Protein AF-A0A956GVW1-F1 (afdb_monomer_lite)

Radius of gyration: 39.7 Å; chains: 1; bounding box: 86×70×117 Å

pLDDT: mean 78.35, std 17.48, range [24.31, 98.19]

Secondary structure (DSSP, 8-state):
---B-----------EEEEEEE-SSHHHHHHHHHHHHHHHHHHHHHHHHS-TTT-TTSPPHHHHHHHHHT---S--S-GGGS-SSSSPPEEEEETTEEEEEESS-S---THHHHHHHHTT-EEEEEEEEE-SPEEEEEEEE-TTT--HHHHHHHHHHHHHHHHHHTPPPTT--SPP---EEEE-GGG-EEEEEE-SSHHHHHHHHHHHHHHHT-EEEEEEEEPPTT-S-TTHHHHHTTSS-----EEEEEEE--S-HHHHHHHHHHHHT--HHHHHHHTTSSSEEEEEEE-HHHHHHHHHHHHHTT-EEEEEE--HHHHHHHHHHHHHHTTS---------------------TT---GGGEEPPPTT-TTTTS-EEPPHHHHHHHHHHHTT------HHHHHHHHHHHHHHHHTPPPPTT--S--SS----PPPPSS------SSS-------------EEEEEEETTTEEEEEEEEEEE--SSSPBPSEEEEEEETTEEEEEEEE--B-TT-EEEEEEEE-TTEEEEEEEEEEEEEE-SSSPEEEEEEEEEEEEEE-SSS-EEEEEEEE-----TT--SEEEEEEEEES--EE--PPPSSTTPPPPPSEEEEEEEE-TT-EEEEEEEEEEEE-TTS---SS-SS--

Structure (mmCIF, N/CA/C/O backbone):
data_AF-A0A956GVW1-F1
#
_entry.id   AF-A0A956GVW1-F1
#
loop_
_atom_site.group_PDB
_atom_site.id
_atom_site.type_symbol
_atom_site.label_atom_id
_atom_site.label_alt_id
_atom_site.label_comp_id
_atom_site.label_asym_id
_atom_site.label_entity_id
_atom_site.label_seq_id
_atom_site.pdbx_PDB_ins_code
_atom_site.Cartn_x
_atom_site.Cartn_y
_atom_site.Cartn_z
_atom_site.occupancy
_atom_site.B_iso_or_equiv
_atom_site.auth_seq_id
_atom_site.auth_comp_id
_atom_site.auth_asym_id
_atom_site.auth_atom_id
_atom_site.pdbx_PDB_model_num
ATOM 1 N N . MET A 1 1 ? -23.250 -17.842 16.629 1.00 30.69 1 MET A N 1
ATOM 2 C CA . MET A 1 1 ? -22.882 -16.573 15.978 1.00 30.69 1 MET A CA 1
ATOM 3 C C . MET A 1 1 ? -21.497 -16.682 15.333 1.00 30.69 1 MET A C 1
ATOM 5 O O . MET A 1 1 ? -20.590 -17.149 16.008 1.00 30.69 1 MET A O 1
ATOM 9 N N . ARG A 1 2 ? -21.339 -16.372 14.035 1.00 24.31 2 ARG A N 1
ATOM 10 C CA . ARG A 1 2 ? -20.051 -16.390 13.297 1.00 24.31 2 ARG A CA 1
ATOM 11 C C . ARG A 1 2 ? -19.924 -15.080 12.528 1.00 24.31 2 ARG A C 1
ATOM 13 O O . ARG A 1 2 ? -20.596 -14.900 11.526 1.00 24.31 2 ARG A O 1
ATOM 20 N N . ILE A 1 3 ? -19.086 -14.181 13.002 1.00 26.81 3 ILE A N 1
ATOM 21 C CA . ILE A 1 3 ? -18.913 -12.837 12.449 1.00 26.81 3 ILE A CA 1
ATOM 22 C C . ILE A 1 3 ? -17.780 -12.892 11.406 1.00 26.81 3 ILE A C 1
ATOM 24 O O . ILE A 1 3 ? -16.792 -13.589 11.638 1.00 26.81 3 ILE A O 1
ATOM 28 N N . ARG A 1 4 ? -17.946 -12.259 10.235 1.00 25.94 4 ARG A N 1
ATOM 29 C CA . ARG A 1 4 ? -16.955 -12.263 9.137 1.00 25.94 4 ARG A CA 1
ATOM 30 C C . ARG A 1 4 ? -16.519 -10.827 8.853 1.00 25.94 4 ARG A C 1
ATOM 32 O O . ARG A 1 4 ? -17.363 -9.966 8.665 1.00 25.94 4 ARG A O 1
ATOM 39 N N . LEU A 1 5 ? -15.213 -10.599 8.818 1.00 25.95 5 LEU A N 1
ATOM 40 C CA . LEU A 1 5 ? -14.576 -9.299 8.610 1.00 25.95 5 LEU A CA 1
ATOM 41 C C . LEU A 1 5 ? -13.698 -9.352 7.359 1.00 25.95 5 LEU A C 1
ATOM 43 O O . LEU A 1 5 ? -12.946 -10.312 7.201 1.00 25.95 5 LEU A O 1
ATOM 47 N N . PHE A 1 6 ? -13.770 -8.326 6.511 1.00 27.98 6 PHE A N 1
ATOM 48 C CA . PHE A 1 6 ? -12.880 -8.117 5.364 1.00 27.98 6 PHE A CA 1
ATOM 49 C C . PHE A 1 6 ? -12.267 -6.713 5.477 1.00 27.98 6 PHE A C 1
ATOM 51 O O . PHE A 1 6 ? -13.004 -5.758 5.714 1.00 27.98 6 PHE A O 1
ATOM 58 N N . VAL A 1 7 ? -10.945 -6.575 5.316 1.00 30.69 7 VAL A N 1
ATOM 59 C CA . VAL A 1 7 ? -10.230 -5.283 5.403 1.00 30.69 7 VAL A CA 1
ATOM 60 C C . VAL A 1 7 ? -9.220 -5.158 4.253 1.00 30.69 7 VAL A C 1
ATOM 62 O O . VAL A 1 7 ? -8.639 -6.156 3.829 1.00 30.69 7 VAL A O 1
ATOM 65 N N . ALA A 1 8 ? -9.066 -3.934 3.740 1.00 29.67 8 ALA A N 1
ATOM 66 C CA . ALA A 1 8 ? -8.217 -3.526 2.615 1.00 29.67 8 ALA A CA 1
ATOM 67 C C . ALA A 1 8 ? -6.990 -2.685 3.070 1.00 29.67 8 ALA A C 1
ATOM 69 O O . ALA A 1 8 ? -6.932 -2.271 4.222 1.00 29.67 8 ALA A O 1
ATOM 70 N N . PHE A 1 9 ? -6.026 -2.479 2.156 1.00 36.41 9 PHE A N 1
ATOM 71 C CA . PHE A 1 9 ? -4.565 -2.281 2.351 1.00 36.41 9 PHE A CA 1
ATOM 72 C C . PHE A 1 9 ? -3.990 -0.841 2.391 1.00 36.41 9 PHE A C 1
ATOM 74 O O . PHE A 1 9 ? -4.546 0.039 1.736 1.00 36.41 9 PHE A O 1
ATOM 81 N N . ALA A 1 10 ? -2.769 -0.717 2.972 1.00 28.86 10 ALA A N 1
ATOM 82 C CA . ALA A 1 10 ? -1.604 0.076 2.496 1.00 28.86 10 ALA A CA 1
ATOM 83 C C . ALA A 1 10 ? -0.242 -0.528 2.973 1.00 28.86 10 ALA A C 1
ATOM 85 O O . ALA A 1 10 ? -0.222 -1.295 3.932 1.00 28.86 10 ALA A O 1
ATOM 86 N N . SER A 1 11 ? 0.860 -0.247 2.253 1.00 34.94 11 SER A N 1
ATOM 87 C CA . SER A 1 11 ? 2.171 -0.950 2.229 1.00 34.94 11 SER A CA 1
ATOM 88 C C . SER A 1 11 ? 3.330 -0.121 2.804 1.00 34.94 11 SER A C 1
ATOM 90 O O . SER A 1 11 ? 3.263 1.104 2.784 1.00 34.94 11 SER A O 1
ATOM 92 N N . ASN A 1 12 ? 4.426 -0.782 3.202 1.00 44.66 12 ASN A N 1
ATOM 93 C CA . ASN A 1 12 ? 5.647 -0.143 3.690 1.00 44.66 12 ASN A CA 1
ATOM 94 C C . ASN A 1 12 ? 6.722 0.118 2.643 1.00 44.66 12 ASN A C 1
ATOM 96 O O . ASN A 1 12 ? 6.908 -0.651 1.703 1.00 44.66 12 ASN A O 1
ATOM 100 N N . ASN A 1 13 ? 7.414 1.242 2.815 1.00 46.78 13 ASN A N 1
ATOM 101 C CA . ASN A 1 13 ? 8.113 1.961 1.755 1.00 46.78 13 ASN A CA 1
ATOM 102 C C . ASN A 1 13 ? 9.641 1.924 1.982 1.00 46.78 13 ASN A C 1
ATOM 104 O O . ASN A 1 13 ? 10.277 2.955 2.187 1.00 46.78 13 ASN A O 1
ATOM 108 N N . SER A 1 14 ? 10.251 0.731 2.001 1.00 61.53 14 SER A N 1
ATOM 109 C CA . SER A 1 14 ? 11.714 0.554 2.168 1.00 61.53 14 SER A CA 1
ATOM 110 C C . SER A 1 14 ? 12.409 0.146 0.863 1.00 61.53 14 SER A C 1
ATOM 112 O O . SER A 1 14 ? 13.035 -0.909 0.772 1.00 61.53 14 SER A O 1
ATOM 114 N N . GLY A 1 15 ? 12.250 0.961 -0.169 1.00 75.12 15 GLY A N 1
ATOM 115 C CA . GLY A 1 15 ? 12.957 0.866 -1.441 1.00 75.12 15 GLY A CA 1
ATOM 116 C C . GLY A 1 15 ? 14.258 1.671 -1.454 1.00 75.12 15 GLY A C 1
ATOM 117 O O . GLY A 1 15 ? 14.580 2.417 -0.527 1.00 75.12 15 GLY A O 1
ATOM 118 N N . SER A 1 16 ? 15.020 1.510 -2.531 1.00 87.88 16 SER A N 1
ATOM 119 C CA . SER A 1 16 ? 16.199 2.318 -2.843 1.00 87.88 16 SER A CA 1
ATOM 120 C C . SER A 1 16 ? 15.878 3.337 -3.932 1.00 87.88 16 SER A C 1
ATOM 122 O O . SER A 1 16 ? 15.013 3.110 -4.775 1.00 87.88 16 SER A O 1
ATOM 124 N N . TYR A 1 17 ? 16.610 4.446 -3.957 1.00 91.81 17 TYR A N 1
ATOM 125 C CA . TYR A 1 17 ? 16.514 5.441 -5.020 1.00 91.81 17 TYR A CA 1
ATOM 126 C C . TYR A 1 17 ? 17.811 5.467 -5.820 1.00 91.81 17 TYR A C 1
ATOM 128 O O . TYR A 1 17 ? 18.903 5.507 -5.245 1.00 91.81 17 TYR A O 1
ATOM 136 N N . THR A 1 18 ? 17.715 5.442 -7.150 1.00 93.38 18 THR A N 1
ATOM 137 C CA . THR A 1 18 ? 18.890 5.509 -8.031 1.00 93.38 18 THR A CA 1
ATOM 138 C C . THR A 1 18 ? 18.612 6.359 -9.264 1.00 93.38 18 THR A C 1
ATOM 140 O O . THR A 1 18 ? 17.654 6.107 -9.985 1.00 93.38 18 THR A O 1
ATOM 143 N N . MET A 1 19 ? 19.491 7.313 -9.566 1.00 93.69 19 MET A N 1
ATOM 144 C CA . MET A 1 19 ? 19.387 8.188 -10.736 1.00 93.69 19 MET A CA 1
ATOM 145 C C . MET A 1 19 ? 20.703 8.223 -11.514 1.00 93.69 19 MET A C 1
ATOM 147 O O . MET A 1 19 ? 21.777 8.353 -10.928 1.00 93.69 19 MET A O 1
ATOM 151 N N . VAL A 1 20 ? 20.608 8.166 -12.844 1.00 94.38 20 VAL A N 1
ATOM 152 C CA . VAL A 1 20 ? 21.727 8.368 -13.771 1.00 94.38 20 VAL A CA 1
ATOM 153 C C . VAL A 1 20 ? 21.478 9.615 -14.614 1.00 94.38 20 VAL A C 1
ATOM 155 O O . VAL A 1 20 ? 20.546 9.659 -15.419 1.00 94.38 20 VAL A O 1
ATOM 158 N N . GLY A 1 21 ? 22.333 10.623 -14.449 1.00 91.00 21 GLY A N 1
ATOM 159 C CA . GLY A 1 21 ? 22.349 11.846 -15.255 1.00 91.00 21 GLY A CA 1
ATOM 160 C C . GLY A 1 21 ? 23.457 11.817 -16.305 1.00 91.00 21 GLY A C 1
ATOM 161 O O . GLY A 1 21 ? 24.510 11.236 -16.065 1.00 91.00 21 GLY A O 1
ATOM 162 N N . ARG A 1 22 ? 23.249 12.462 -17.457 1.00 91.94 22 ARG A N 1
ATOM 163 C CA . ARG A 1 22 ? 24.226 12.596 -18.551 1.00 91.94 22 ARG A CA 1
ATOM 164 C C . ARG A 1 22 ? 24.439 14.058 -18.926 1.00 91.94 22 ARG A C 1
ATOM 166 O O . ARG A 1 22 ? 23.474 14.808 -19.056 1.00 91.94 22 ARG A O 1
ATOM 173 N N . PHE A 1 23 ? 25.688 14.417 -19.198 1.00 91.50 23 PHE A N 1
ATOM 174 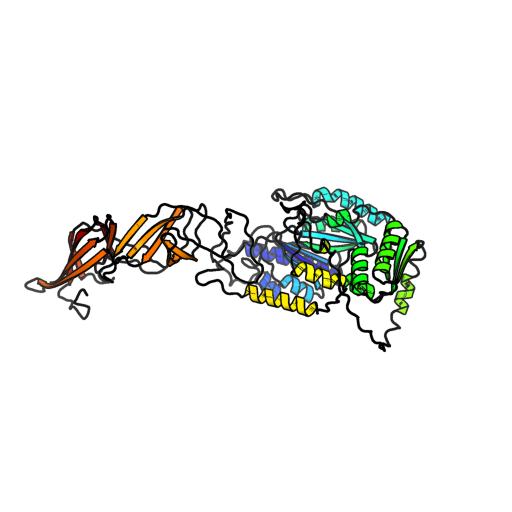C CA . PHE A 1 23 ? 26.133 15.749 -19.606 1.00 91.50 23 PHE A CA 1
ATOM 175 C C . PHE A 1 23 ? 26.901 15.709 -20.932 1.00 91.50 23 PHE A C 1
ATOM 177 O O . PHE A 1 23 ? 27.257 14.644 -21.438 1.00 91.50 23 PHE A O 1
ATOM 184 N N . ALA A 1 24 ? 27.144 16.884 -21.515 1.00 86.50 24 ALA A N 1
ATOM 185 C CA . ALA A 1 24 ? 27.901 17.015 -22.759 1.00 86.50 24 ALA A CA 1
ATOM 186 C C . ALA A 1 24 ? 29.398 16.700 -22.575 1.00 86.50 24 ALA A C 1
ATOM 188 O O . ALA A 1 24 ? 30.031 16.141 -23.469 1.00 86.50 24 ALA A O 1
ATOM 189 N N . ASP A 1 25 ? 29.957 17.017 -21.408 1.00 89.31 25 ASP A N 1
ATOM 190 C CA . ASP A 1 25 ? 31.370 16.859 -21.073 1.00 89.31 25 ASP A CA 1
ATOM 191 C C . ASP A 1 25 ? 31.553 16.354 -19.632 1.00 89.31 25 ASP A C 1
ATOM 193 O O . ASP A 1 25 ? 30.664 16.485 -18.787 1.00 89.31 25 ASP A O 1
ATOM 197 N N . ALA A 1 26 ? 32.707 15.737 -19.371 1.00 89.38 26 ALA A N 1
ATOM 198 C CA . ALA A 1 26 ? 33.020 15.149 -18.072 1.00 89.38 26 ALA A CA 1
ATOM 199 C C . ALA A 1 26 ? 33.264 16.200 -16.978 1.00 89.38 26 ALA A C 1
ATOM 201 O O . ALA A 1 26 ? 32.964 15.944 -15.817 1.00 89.38 26 ALA A O 1
ATOM 202 N N . ALA A 1 27 ? 33.752 17.393 -17.340 1.00 93.06 27 ALA A N 1
ATOM 203 C CA . ALA A 1 27 ? 34.006 18.462 -16.376 1.00 93.06 27 ALA A CA 1
ATOM 204 C C . ALA A 1 27 ? 32.699 18.952 -15.738 1.00 93.06 27 ALA A C 1
ATOM 206 O O . ALA A 1 27 ? 32.613 19.080 -14.521 1.00 93.06 27 ALA A O 1
ATOM 207 N N . THR A 1 28 ? 31.654 19.130 -16.548 1.00 93.06 28 THR A N 1
ATOM 208 C CA . THR A 1 28 ? 30.311 19.472 -16.072 1.00 93.06 28 THR A CA 1
ATOM 209 C C . THR A 1 28 ? 29.743 18.368 -15.178 1.00 93.06 28 THR A C 1
ATOM 211 O O . THR A 1 28 ? 29.167 18.667 -14.134 1.00 93.06 28 THR A O 1
ATOM 214 N N . ALA A 1 29 ? 29.925 17.094 -15.545 1.00 93.50 29 ALA A N 1
ATOM 215 C CA . ALA A 1 29 ? 29.479 15.968 -14.723 1.00 93.50 29 ALA A CA 1
ATOM 216 C C . ALA A 1 29 ? 30.192 15.924 -13.357 1.00 93.50 29 ALA A C 1
ATOM 218 O O . ALA A 1 29 ? 29.527 15.780 -12.332 1.00 93.50 29 ALA A O 1
ATOM 219 N N . ASP A 1 30 ? 31.519 16.097 -13.329 1.00 95.44 30 ASP A N 1
ATOM 220 C CA . ASP A 1 30 ? 32.312 16.164 -12.093 1.00 95.44 30 ASP A CA 1
ATOM 221 C C . ASP A 1 30 ? 31.891 17.366 -11.219 1.00 95.44 30 ASP A C 1
ATOM 223 O O . ASP A 1 30 ? 31.720 17.218 -10.006 1.00 95.44 30 ASP A O 1
ATOM 227 N N . ASP A 1 31 ? 31.664 18.542 -11.815 1.00 96.38 31 ASP A N 1
ATOM 228 C CA . ASP A 1 31 ? 31.212 19.737 -11.092 1.00 96.38 31 ASP A CA 1
ATOM 229 C C . ASP A 1 31 ? 29.822 19.557 -10.471 1.00 96.38 31 ASP A C 1
ATOM 231 O O . ASP A 1 31 ? 29.612 19.930 -9.314 1.00 96.38 31 ASP A O 1
ATOM 235 N N . VAL A 1 32 ? 28.879 18.959 -11.206 1.00 96.38 32 VAL A N 1
ATOM 236 C CA . VAL A 1 32 ? 27.537 18.674 -10.681 1.00 96.38 32 VAL A CA 1
ATOM 237 C C . VAL A 1 32 ? 27.586 17.596 -9.602 1.00 96.38 32 VAL A C 1
ATOM 239 O O . VAL A 1 32 ? 26.946 17.766 -8.568 1.00 96.38 32 VAL A O 1
ATOM 242 N N . ALA A 1 33 ? 28.361 16.522 -9.786 1.00 96.38 33 ALA A N 1
ATOM 243 C CA . ALA A 1 33 ? 28.507 15.483 -8.766 1.00 96.38 33 ALA A CA 1
ATOM 244 C C . ALA A 1 33 ? 29.072 16.051 -7.458 1.00 96.38 33 ALA A C 1
ATOM 246 O O . ALA A 1 33 ? 28.531 15.774 -6.394 1.00 96.38 33 ALA A O 1
ATOM 247 N N . ARG A 1 34 ? 30.096 16.909 -7.530 1.00 96.44 34 ARG A N 1
ATOM 248 C CA . ARG A 1 34 ? 30.663 17.578 -6.352 1.00 96.44 34 ARG A CA 1
ATOM 249 C C . ARG A 1 34 ? 29.637 18.461 -5.642 1.00 96.44 34 ARG A C 1
ATOM 251 O O . ARG A 1 34 ? 29.514 18.390 -4.425 1.00 96.44 34 ARG A O 1
ATOM 258 N N . LEU A 1 35 ? 28.877 19.251 -6.401 1.00 95.56 35 LEU A N 1
ATOM 259 C CA . LEU A 1 35 ? 27.820 20.107 -5.859 1.00 95.56 35 LEU A CA 1
ATOM 260 C C . LEU A 1 35 ? 26.727 19.286 -5.151 1.00 95.56 35 LEU A C 1
ATOM 262 O O . LEU A 1 35 ? 26.282 19.654 -4.066 1.00 95.56 35 LEU A O 1
ATOM 266 N N . VAL A 1 36 ? 26.305 18.174 -5.761 1.00 95.81 36 VAL A N 1
ATOM 267 C CA . VAL A 1 36 ? 25.306 17.257 -5.193 1.00 95.81 36 VAL A CA 1
ATOM 268 C C . VAL A 1 36 ? 25.849 16.560 -3.947 1.00 95.81 36 VAL A C 1
ATOM 270 O O . VAL A 1 36 ? 25.115 16.433 -2.972 1.00 95.81 36 VAL A O 1
ATOM 273 N N . GLU A 1 37 ? 27.115 16.140 -3.939 1.00 95.38 37 GLU A N 1
ATOM 274 C CA . GLU A 1 37 ? 27.727 15.485 -2.778 1.00 95.38 37 GLU A CA 1
ATOM 275 C C . GLU A 1 37 ? 27.844 16.438 -1.584 1.00 95.38 37 GLU A C 1
ATOM 277 O O . GLU A 1 37 ? 27.418 16.090 -0.484 1.00 95.38 37 GLU A O 1
ATOM 282 N N . GLU A 1 38 ? 28.335 17.663 -1.806 1.00 95.00 38 GLU A N 1
ATOM 283 C CA . GLU A 1 38 ? 28.389 18.713 -0.779 1.00 95.00 38 GLU A CA 1
ATOM 284 C C . GLU A 1 38 ? 26.995 18.985 -0.190 1.00 95.00 38 GLU A C 1
ATOM 286 O O . GLU A 1 38 ? 26.832 19.021 1.031 1.00 95.00 38 GLU A O 1
ATOM 291 N N . LEU A 1 39 ? 25.978 19.095 -1.052 1.00 94.69 39 LEU A N 1
ATOM 292 C CA . LEU A 1 39 ? 24.591 19.299 -0.642 1.00 94.69 39 LEU A CA 1
ATOM 293 C C . LEU A 1 39 ? 24.035 18.123 0.168 1.00 94.69 39 LEU A C 1
ATOM 295 O O . LEU A 1 39 ? 23.397 18.345 1.193 1.00 94.69 39 LEU A O 1
ATOM 299 N N . CYS A 1 40 ? 24.262 16.883 -0.271 1.00 93.88 40 CYS A N 1
ATOM 300 C CA . CYS A 1 40 ? 23.752 15.701 0.425 1.00 93.88 40 CYS A CA 1
ATOM 301 C C . CYS A 1 40 ? 24.380 15.552 1.812 1.00 93.88 40 CYS A C 1
ATOM 303 O O . CYS A 1 40 ? 23.676 15.213 2.759 1.00 93.88 40 CYS A O 1
ATOM 305 N N . VAL A 1 41 ? 25.677 15.846 1.949 1.00 93.50 41 VAL A N 1
ATOM 306 C CA . VAL A 1 41 ? 26.371 15.831 3.244 1.00 93.50 41 VAL A CA 1
ATOM 307 C C . VAL A 1 41 ? 25.847 16.936 4.162 1.00 93.50 41 VAL A C 1
ATOM 309 O O . VAL A 1 41 ? 25.522 16.657 5.316 1.00 93.50 41 VAL A O 1
ATOM 312 N N . GLU A 1 42 ? 25.738 18.175 3.668 1.00 93.44 42 GLU A N 1
ATOM 313 C CA . GLU A 1 42 ? 25.242 19.303 4.469 1.00 93.44 42 GLU A CA 1
ATOM 314 C C . G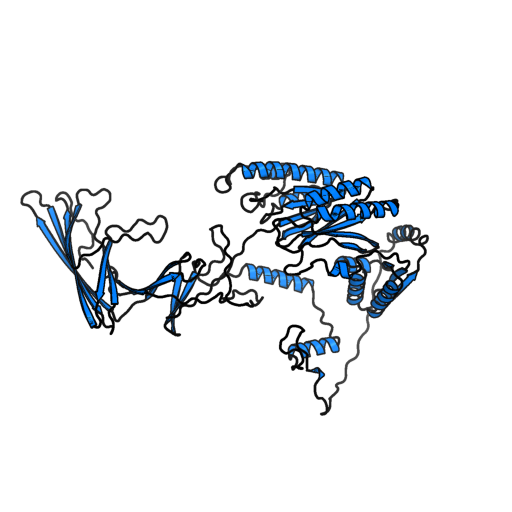LU A 1 42 ? 23.789 19.077 4.909 1.00 93.44 42 GLU A C 1
ATOM 316 O O . GLU A 1 42 ? 23.453 19.270 6.078 1.00 93.44 42 GLU A O 1
ATOM 321 N N . HIS A 1 43 ? 22.931 18.634 3.987 1.00 91.56 43 HIS A N 1
ATOM 322 C CA . HIS A 1 43 ? 21.510 18.425 4.254 1.00 91.56 43 HIS A CA 1
ATOM 323 C C . HIS A 1 43 ? 21.251 17.222 5.158 1.00 91.56 43 HIS A C 1
ATOM 325 O O . HIS A 1 43 ? 20.414 17.316 6.048 1.00 91.56 43 HIS A O 1
ATOM 331 N N . ALA A 1 44 ? 22.006 16.131 5.014 1.00 90.00 44 ALA A N 1
ATOM 332 C CA . ALA A 1 44 ? 21.900 14.997 5.928 1.00 90.00 44 ALA A CA 1
ATOM 333 C C . ALA A 1 44 ? 22.323 15.365 7.355 1.00 90.00 44 ALA A C 1
ATOM 335 O O . ALA A 1 44 ? 21.591 15.072 8.291 1.00 90.00 44 ALA A O 1
ATOM 336 N N . ALA A 1 45 ? 23.437 16.086 7.525 1.00 89.69 45 ALA A N 1
ATOM 337 C CA . ALA A 1 45 ? 23.862 16.555 8.845 1.00 89.69 45 ALA A CA 1
ATOM 338 C C . ALA A 1 45 ? 22.835 17.505 9.483 1.00 89.69 45 ALA A C 1
ATOM 340 O O . ALA A 1 45 ? 22.643 17.495 10.698 1.00 89.69 45 ALA A O 1
ATOM 341 N N . TRP A 1 46 ? 22.169 18.328 8.667 1.00 89.06 46 TRP A N 1
ATOM 342 C CA . TRP A 1 46 ? 21.066 19.165 9.124 1.00 89.06 46 TRP A CA 1
ATOM 343 C C . TRP A 1 46 ? 19.849 18.320 9.529 1.00 89.06 46 TRP A C 1
ATOM 345 O O . TRP A 1 46 ? 19.301 18.555 10.603 1.00 89.06 46 TRP A O 1
ATOM 355 N N . ASN A 1 47 ? 19.469 17.319 8.732 1.00 85.25 47 ASN A N 1
ATOM 356 C CA . ASN A 1 47 ? 18.326 16.445 9.002 1.00 85.25 47 ASN A CA 1
ATOM 357 C C . ASN A 1 47 ? 18.544 15.558 10.244 1.00 85.25 47 ASN A C 1
ATOM 359 O O . ASN A 1 47 ? 17.608 15.335 10.998 1.00 85.25 47 ASN A O 1
ATOM 363 N N . ASP A 1 48 ? 19.778 15.115 10.505 1.00 83.94 48 ASP A N 1
ATOM 364 C CA . ASP A 1 48 ? 20.144 14.368 11.721 1.00 83.94 48 ASP A CA 1
ATOM 365 C C . ASP A 1 48 ? 20.095 15.240 12.990 1.00 83.94 48 ASP A C 1
ATOM 367 O O . ASP A 1 48 ? 19.918 14.737 14.100 1.00 83.94 48 ASP A O 1
ATOM 371 N N . ALA A 1 49 ? 20.292 16.554 12.843 1.00 84.56 49 ALA A N 1
ATOM 372 C CA . ALA A 1 49 ? 20.340 17.501 13.955 1.00 84.56 49 ALA A CA 1
ATOM 373 C C . ALA A 1 49 ? 18.965 18.067 14.355 1.00 84.56 49 ALA A C 1
ATOM 375 O O . ALA A 1 49 ? 18.871 18.689 15.416 1.00 84.56 49 ALA A O 1
ATOM 376 N N . HIS A 1 50 ? 17.926 17.880 13.535 1.00 77.75 50 HIS A N 1
ATOM 377 C CA . HIS A 1 50 ? 16.586 18.429 13.760 1.00 77.75 50 HIS A CA 1
ATOM 378 C C . HIS A 1 50 ? 15.556 17.296 13.813 1.00 77.75 50 HIS A C 1
ATOM 380 O O . HIS A 1 50 ? 15.503 16.454 12.921 1.00 77.75 50 HIS A O 1
ATOM 386 N N . ASP A 1 51 ? 14.740 17.270 14.870 1.00 60.53 51 ASP A N 1
ATOM 387 C CA . ASP A 1 51 ? 13.716 16.239 15.050 1.00 60.53 51 ASP A CA 1
ATOM 388 C C . ASP A 1 51 ? 12.593 16.428 14.013 1.00 60.53 51 ASP A C 1
ATOM 390 O O . ASP A 1 51 ? 12.055 17.526 13.841 1.00 60.53 51 ASP A O 1
ATOM 394 N N . GLN A 1 52 ? 12.260 15.362 13.283 1.00 61.94 52 GLN A N 1
ATOM 395 C CA . GLN A 1 52 ? 11.520 15.420 12.012 1.00 61.94 52 GLN A CA 1
ATOM 396 C C . GLN A 1 52 ? 10.034 15.808 12.160 1.00 61.94 52 GLN A C 1
ATOM 398 O O . GLN A 1 52 ? 9.349 15.992 11.154 1.00 61.94 52 GLN A O 1
ATOM 403 N N . GLY A 1 53 ? 9.535 15.948 13.394 1.00 52.66 53 GLY A N 1
ATOM 404 C CA . GLY A 1 53 ? 8.132 16.251 13.696 1.00 52.66 53 GLY A CA 1
ATOM 405 C C . GLY A 1 53 ? 7.803 17.725 13.967 1.00 52.66 53 GLY A C 1
ATOM 406 O O . GLY A 1 53 ? 6.704 18.156 13.622 1.00 52.66 53 GLY A O 1
ATOM 407 N N . ASP A 1 54 ? 8.729 18.512 14.531 1.00 49.62 54 ASP A N 1
ATOM 408 C CA . ASP A 1 54 ? 8.392 19.826 15.120 1.00 49.62 54 ASP A CA 1
ATOM 409 C C . ASP A 1 54 ? 8.948 21.046 14.349 1.00 49.62 54 ASP A C 1
ATOM 411 O O . ASP A 1 54 ? 8.490 22.169 14.563 1.00 49.62 54 ASP A O 1
ATOM 415 N N . ASP A 1 55 ? 9.867 20.849 13.392 1.00 55.97 55 ASP A N 1
ATOM 416 C CA . ASP A 1 55 ? 10.680 21.927 12.792 1.00 55.97 55 ASP A CA 1
ATOM 417 C C . ASP A 1 55 ? 10.516 22.107 11.261 1.00 55.97 55 ASP A C 1
ATOM 419 O O . ASP A 1 55 ? 11.421 22.552 10.545 1.00 55.97 55 ASP A O 1
ATOM 423 N N . LEU A 1 56 ? 9.323 21.834 10.717 1.00 60.31 56 LEU A N 1
ATOM 424 C CA . LEU A 1 56 ? 9.005 22.048 9.288 1.00 60.31 56 LEU A CA 1
ATOM 425 C C . LEU A 1 56 ? 9.147 23.514 8.819 1.00 60.31 56 LEU A C 1
ATOM 427 O O . LEU A 1 56 ? 9.192 23.769 7.618 1.00 60.31 56 LEU A O 1
ATOM 431 N N . ALA A 1 57 ? 9.219 24.477 9.745 1.00 63.25 57 ALA A N 1
ATOM 432 C CA . ALA A 1 57 ? 9.336 25.906 9.448 1.00 63.25 57 ALA A CA 1
ATOM 433 C C . ALA A 1 57 ? 10.787 26.428 9.355 1.00 63.25 57 ALA A C 1
ATOM 435 O O . ALA A 1 57 ? 10.993 27.556 8.904 1.00 63.25 57 ALA A O 1
ATOM 436 N N . LEU A 1 58 ? 11.789 25.656 9.795 1.00 76.25 58 LEU A N 1
ATOM 437 C CA . LEU A 1 58 ? 13.199 26.063 9.728 1.00 76.25 58 LEU A CA 1
ATOM 438 C C . LEU A 1 58 ? 13.729 25.928 8.305 1.00 76.25 58 LEU A C 1
ATOM 440 O O . LEU A 1 58 ? 13.444 24.932 7.670 1.00 76.25 58 LEU A O 1
ATOM 444 N N . GLU A 1 59 ? 14.535 26.862 7.806 1.00 86.19 59 GLU A N 1
ATOM 445 C CA . GLU A 1 59 ? 15.139 26.777 6.466 1.00 86.19 59 GLU A CA 1
ATOM 446 C C . GLU A 1 59 ? 16.287 25.742 6.428 1.00 86.19 59 GLU A C 1
ATOM 448 O O . GLU A 1 59 ? 17.231 25.834 7.216 1.00 86.19 59 GLU A O 1
ATOM 453 N N . SER A 1 60 ? 16.230 24.761 5.516 1.00 89.19 60 SER A N 1
ATOM 454 C CA . SER A 1 60 ? 17.260 23.713 5.381 1.00 89.19 60 SER A CA 1
ATOM 455 C C . SER A 1 60 ? 18.369 24.077 4.378 1.00 89.19 60 SER A C 1
ATOM 457 O O . SER A 1 60 ? 18.215 24.994 3.562 1.00 89.19 60 SER A O 1
ATOM 459 N N . PRO A 1 61 ? 19.514 23.365 4.379 1.00 92.31 61 PRO A N 1
ATOM 460 C CA . PRO A 1 61 ? 20.494 23.432 3.295 1.00 92.31 61 PRO A CA 1
ATOM 461 C C . PRO A 1 61 ? 19.885 23.210 1.906 1.00 92.31 61 PRO A C 1
ATOM 463 O O . PRO A 1 61 ? 20.231 23.948 0.984 1.00 92.31 61 PRO A O 1
ATOM 466 N N . LEU A 1 62 ? 18.944 22.268 1.764 1.00 90.38 62 LEU A N 1
ATOM 467 C CA . LEU A 1 62 ? 18.245 22.021 0.503 1.00 90.38 62 LEU A CA 1
ATOM 468 C C . LEU A 1 62 ? 17.387 23.213 0.068 1.00 90.38 62 LEU A C 1
ATOM 470 O O . LEU A 1 62 ? 17.434 23.590 -1.100 1.00 90.38 62 LEU A O 1
ATOM 474 N N . ASP A 1 63 ? 16.686 23.869 0.995 1.00 89.75 63 ASP A N 1
ATOM 475 C CA . ASP A 1 63 ? 15.891 25.070 0.693 1.00 89.75 63 ASP A CA 1
ATOM 476 C C . ASP A 1 63 ? 16.782 26.225 0.211 1.00 89.75 63 ASP A C 1
ATOM 478 O O . ASP A 1 63 ? 16.523 26.841 -0.829 1.00 89.75 63 ASP A O 1
ATOM 482 N N . ARG A 1 64 ? 17.897 26.470 0.917 1.00 91.50 64 ARG A N 1
ATOM 483 C CA . ARG A 1 64 ? 18.893 27.485 0.529 1.00 91.50 64 ARG A CA 1
ATOM 484 C C . ARG A 1 64 ? 19.515 27.172 -0.826 1.00 91.50 64 ARG A C 1
ATOM 486 O O . ARG A 1 64 ? 19.762 28.082 -1.619 1.00 91.50 64 ARG A O 1
ATOM 493 N N . PHE A 1 65 ? 19.767 25.895 -1.099 1.00 92.25 65 PHE A N 1
ATOM 494 C CA . PHE A 1 65 ? 20.287 25.433 -2.378 1.00 92.25 65 PHE A CA 1
ATOM 495 C C . PHE A 1 65 ? 19.296 25.686 -3.513 1.00 92.25 65 PHE A C 1
ATOM 497 O O . PHE A 1 65 ? 19.661 26.302 -4.513 1.00 92.25 65 PHE A O 1
ATOM 504 N N . VAL A 1 66 ? 18.036 25.282 -3.338 1.00 90.88 66 VAL A N 1
ATOM 505 C CA . VAL A 1 66 ? 16.966 25.499 -4.319 1.00 90.88 66 VAL A CA 1
ATOM 506 C C . VAL A 1 66 ? 16.822 26.985 -4.643 1.00 90.88 66 VAL A C 1
ATOM 508 O O . VAL A 1 66 ? 16.797 27.357 -5.817 1.00 90.88 66 VAL A O 1
ATOM 511 N N . ALA A 1 67 ? 16.812 27.846 -3.621 1.00 89.56 67 ALA A N 1
ATOM 512 C CA . ALA A 1 67 ? 16.735 29.292 -3.800 1.00 89.56 67 ALA A CA 1
ATOM 513 C C . ALA A 1 67 ? 17.961 29.861 -4.537 1.00 89.56 67 ALA A C 1
ATOM 515 O O . ALA A 1 67 ? 17.811 30.693 -5.434 1.00 89.56 67 ALA A O 1
ATOM 516 N N . ARG A 1 68 ? 19.172 29.405 -4.191 1.00 92.62 68 ARG A N 1
ATOM 517 C CA . ARG A 1 68 ? 20.428 29.858 -4.811 1.00 92.62 68 ARG A CA 1
ATOM 518 C C . ARG A 1 68 ? 20.533 29.462 -6.281 1.00 92.62 68 ARG A C 1
ATOM 520 O O . ARG A 1 68 ? 20.991 30.263 -7.092 1.00 92.62 68 ARG A O 1
ATOM 527 N N . GLU A 1 69 ? 20.133 28.240 -6.613 1.00 89.88 69 GLU A N 1
ATOM 528 C CA . GLU A 1 69 ? 20.215 27.694 -7.971 1.00 89.88 69 GLU A CA 1
ATOM 529 C C . GLU A 1 69 ? 18.983 28.047 -8.830 1.00 89.88 69 GLU A C 1
ATOM 531 O O . GLU A 1 69 ? 18.974 27.778 -10.030 1.00 89.88 69 GLU A O 1
ATOM 536 N N . GLY A 1 70 ? 17.951 28.669 -8.245 1.00 88.94 70 GLY A N 1
ATOM 537 C CA . GLY A 1 70 ? 16.718 29.039 -8.947 1.00 88.94 70 GLY A CA 1
ATOM 538 C C . GLY A 1 70 ? 15.870 27.836 -9.374 1.00 88.94 70 GLY A C 1
ATOM 539 O O . GLY A 1 70 ? 15.202 27.892 -10.409 1.00 88.94 70 GLY A O 1
ATOM 540 N N . LEU A 1 71 ? 15.926 26.747 -8.606 1.00 88.00 71 LEU A N 1
ATOM 541 C CA . LEU A 1 71 ? 15.209 25.493 -8.865 1.00 88.00 71 LEU A CA 1
ATOM 542 C C . LEU A 1 71 ? 13.804 25.529 -8.238 1.00 88.00 71 LEU A C 1
ATOM 544 O O . LEU A 1 71 ? 13.460 26.458 -7.502 1.00 88.00 71 LEU A O 1
ATOM 548 N N . ARG A 1 72 ? 12.959 24.536 -8.523 1.00 79.62 72 ARG A N 1
ATOM 549 C CA . ARG A 1 72 ? 11.615 24.438 -7.937 1.00 79.62 72 ARG A CA 1
ATOM 550 C C . ARG A 1 72 ? 11.648 23.563 -6.685 1.00 79.62 72 ARG A C 1
ATOM 552 O O . ARG A 1 72 ? 12.080 22.414 -6.712 1.00 79.62 72 ARG A O 1
ATOM 559 N N . ALA A 1 73 ? 11.130 24.094 -5.579 1.00 61.06 73 ALA A N 1
ATOM 560 C CA . ALA A 1 73 ? 10.985 23.355 -4.325 1.00 61.06 73 ALA A CA 1
ATOM 561 C C . ALA A 1 73 ? 9.679 22.541 -4.338 1.00 61.06 73 ALA A C 1
ATOM 563 O O . ALA A 1 73 ? 8.648 23.020 -3.872 1.00 61.06 73 ALA A O 1
ATOM 564 N N . VAL A 1 74 ? 9.697 21.338 -4.922 1.00 64.75 74 VAL A N 1
ATOM 565 C CA . VAL A 1 74 ? 8.512 20.450 -4.943 1.00 64.75 74 VAL A CA 1
ATOM 566 C C . VAL A 1 74 ? 8.472 19.519 -3.727 1.00 64.75 74 VAL A C 1
ATOM 568 O O . VAL A 1 74 ? 7.392 19.241 -3.216 1.00 64.75 74 VAL A O 1
ATOM 571 N N . LYS A 1 75 ? 9.638 19.081 -3.235 1.00 74.31 75 LYS A N 1
ATOM 572 C CA . LYS A 1 75 ? 9.783 18.284 -2.008 1.00 74.31 75 LYS A CA 1
ATOM 573 C C . LYS A 1 75 ? 10.870 18.890 -1.114 1.00 74.31 75 LYS A C 1
ATOM 575 O O . LYS A 1 75 ? 11.994 19.057 -1.606 1.00 74.31 75 LYS A O 1
ATOM 580 N N . PRO A 1 76 ? 10.573 19.205 0.161 1.00 71.12 76 PRO A N 1
ATOM 581 C CA . PRO A 1 76 ? 11.498 19.893 1.065 1.00 71.12 76 PRO A CA 1
ATOM 582 C C . PRO A 1 76 ? 12.643 19.002 1.573 1.00 71.12 76 PRO A C 1
ATOM 584 O O . PRO A 1 76 ? 13.525 19.498 2.269 1.00 71.12 76 PRO A O 1
ATOM 587 N N . GLY A 1 77 ? 12.643 17.701 1.249 1.00 75.44 77 GLY A N 1
ATOM 588 C CA . GLY A 1 77 ? 13.684 16.766 1.685 1.00 75.44 77 GLY A CA 1
ATOM 589 C C . GLY A 1 77 ? 13.681 16.561 3.199 1.00 75.44 77 GLY A C 1
ATOM 590 O O . GLY A 1 77 ? 14.735 16.617 3.824 1.00 75.44 77 GLY A O 1
ATOM 591 N N . ARG A 1 78 ? 12.497 16.398 3.796 1.00 78.69 78 ARG A N 1
ATOM 592 C CA . ARG A 1 78 ? 12.277 16.193 5.239 1.00 78.69 78 ARG A CA 1
ATOM 593 C C . ARG A 1 78 ? 11.340 15.016 5.444 1.00 78.69 78 ARG A C 1
ATOM 595 O O . ARG A 1 78 ? 10.561 14.711 4.542 1.00 78.69 78 ARG A O 1
ATOM 602 N N . GLY A 1 79 ? 11.371 14.406 6.627 1.00 74.06 79 GLY A N 1
ATOM 603 C CA . GLY A 1 79 ? 10.548 13.229 6.903 1.00 74.06 79 GLY A CA 1
ATOM 604 C C . GLY A 1 79 ? 10.806 12.151 5.851 1.00 74.06 79 GLY A C 1
ATOM 605 O O . GLY A 1 79 ? 11.954 11.774 5.627 1.00 74.06 79 GLY A O 1
ATOM 606 N N . ASP A 1 80 ? 9.758 11.661 5.188 1.00 69.25 80 ASP A N 1
ATOM 607 C CA . ASP A 1 80 ? 9.853 10.579 4.191 1.00 69.25 80 ASP A CA 1
ATOM 608 C C . ASP A 1 80 ? 10.533 10.997 2.867 1.00 69.25 80 ASP A C 1
ATOM 610 O O . ASP A 1 80 ? 10.922 10.139 2.075 1.00 69.25 80 ASP A O 1
ATOM 614 N N . ASP A 1 81 ? 10.738 12.299 2.626 1.00 75.56 81 ASP A N 1
ATOM 615 C CA . ASP A 1 81 ? 11.387 12.826 1.409 1.00 75.56 81 ASP A CA 1
ATOM 616 C C . ASP A 1 81 ? 12.932 12.813 1.470 1.00 75.56 81 ASP A C 1
ATOM 618 O O . ASP A 1 81 ? 13.609 13.331 0.572 1.00 75.56 81 ASP A O 1
ATOM 622 N N . TRP A 1 82 ? 13.512 12.280 2.549 1.00 85.12 82 TRP A N 1
ATOM 623 C CA . TRP A 1 82 ? 14.954 12.106 2.723 1.00 85.12 82 TRP A CA 1
ATOM 624 C C . TRP A 1 82 ? 15.248 10.776 3.431 1.00 85.12 82 TRP A C 1
ATOM 626 O O . TRP A 1 82 ? 14.409 10.304 4.197 1.00 85.12 82 TRP A O 1
ATOM 636 N N . PRO A 1 83 ? 16.413 10.130 3.216 1.00 83.75 83 PRO A N 1
ATOM 637 C CA . PRO A 1 83 ? 16.763 8.922 3.958 1.00 83.75 83 PRO A CA 1
ATOM 638 C C . PRO A 1 83 ? 16.748 9.174 5.472 1.00 83.75 83 PRO A C 1
ATOM 640 O O . PRO A 1 83 ? 17.563 9.938 5.987 1.00 83.75 83 PRO A O 1
ATOM 643 N N . GLN A 1 84 ? 15.819 8.528 6.181 1.00 69.50 84 GLN A N 1
ATOM 644 C CA . GLN A 1 84 ? 15.721 8.593 7.647 1.00 69.50 84 GLN A CA 1
ATOM 645 C C . GLN A 1 84 ? 16.645 7.582 8.329 1.00 69.50 84 GLN A C 1
ATOM 647 O O . GLN A 1 84 ? 17.040 7.749 9.484 1.00 69.50 84 GLN A O 1
ATOM 652 N N . HIS A 1 85 ? 16.977 6.504 7.618 1.00 69.25 85 HIS A N 1
ATOM 653 C CA . HIS A 1 85 ? 17.761 5.389 8.124 1.00 69.25 85 HIS A CA 1
ATOM 654 C C . HIS A 1 85 ? 18.796 4.971 7.080 1.00 69.25 85 HIS A C 1
ATOM 656 O O . HIS A 1 85 ? 18.464 4.726 5.924 1.00 69.25 85 HIS A O 1
ATOM 662 N N . GLY A 1 86 ? 20.056 4.850 7.497 1.00 73.81 86 GLY A N 1
ATOM 663 C CA . GLY A 1 86 ? 21.159 4.466 6.614 1.00 73.81 86 GLY A CA 1
ATOM 664 C C . GLY A 1 86 ? 21.999 5.653 6.132 1.00 73.81 86 GLY A C 1
ATOM 665 O O . GLY A 1 86 ? 21.855 6.765 6.635 1.00 73.81 86 GLY A O 1
ATOM 666 N N . PRO A 1 87 ? 22.953 5.415 5.215 1.00 84.38 87 PRO A N 1
ATOM 667 C CA . PRO A 1 87 ? 23.839 6.467 4.739 1.00 84.38 87 PRO A CA 1
ATOM 668 C C . PRO A 1 87 ? 23.064 7.501 3.907 1.00 84.38 87 PRO A C 1
ATOM 670 O O . PRO A 1 87 ? 22.092 7.140 3.234 1.00 84.38 87 PRO A O 1
ATOM 673 N N . PRO A 1 88 ? 23.523 8.765 3.888 1.00 89.62 88 PRO A N 1
ATOM 674 C CA . PRO A 1 88 ? 22.918 9.795 3.055 1.00 89.62 88 PRO A CA 1
ATOM 675 C C . PRO A 1 88 ? 23.012 9.436 1.565 1.00 89.62 88 PRO A C 1
ATOM 677 O O . PRO A 1 88 ? 23.820 8.575 1.186 1.00 89.62 88 PRO A O 1
ATOM 680 N N . PRO A 1 89 ? 22.232 10.108 0.697 1.00 93.12 89 PRO A N 1
ATOM 681 C CA . PRO A 1 89 ? 22.383 9.948 -0.740 1.00 93.12 89 PRO A CA 1
ATOM 682 C C . PRO A 1 89 ? 23.827 10.254 -1.139 1.00 93.12 89 PRO A C 1
ATOM 684 O O . PRO A 1 89 ? 24.409 11.254 -0.719 1.00 93.12 89 PRO A O 1
ATOM 687 N N . ARG A 1 90 ? 24.421 9.366 -1.932 1.00 95.56 90 ARG A N 1
ATOM 688 C CA . ARG A 1 90 ? 25.799 9.494 -2.413 1.00 95.56 90 ARG A CA 1
ATOM 689 C C . ARG A 1 90 ? 25.803 9.562 -3.924 1.00 95.56 90 ARG A C 1
ATOM 691 O O . ARG A 1 90 ? 24.992 8.910 -4.580 1.00 95.56 90 ARG A O 1
ATOM 698 N N . VAL A 1 91 ? 26.740 10.319 -4.474 1.00 96.62 91 VAL A N 1
ATOM 699 C CA . VAL A 1 91 ? 26.849 10.547 -5.913 1.00 96.62 91 VAL A CA 1
ATOM 700 C C . VAL A 1 91 ? 28.270 10.289 -6.389 1.00 96.62 91 VAL A C 1
ATOM 702 O O . VAL A 1 91 ? 29.235 10.473 -5.655 1.00 96.62 91 VAL A O 1
ATOM 705 N N . ILE A 1 92 ? 28.413 9.841 -7.631 1.00 95.69 92 ILE A N 1
ATOM 706 C CA . ILE A 1 92 ? 29.710 9.729 -8.291 1.00 95.69 92 ILE A CA 1
ATOM 707 C C . ILE A 1 92 ? 29.602 10.120 -9.761 1.00 95.69 92 ILE A C 1
ATOM 709 O O . ILE A 1 92 ? 28.666 9.718 -10.444 1.00 95.69 92 ILE A O 1
ATOM 713 N N . ALA A 1 93 ? 30.584 10.868 -10.261 1.00 94.94 93 ALA A N 1
ATOM 714 C CA . ALA A 1 93 ? 30.761 11.087 -11.692 1.00 94.94 93 ALA A CA 1
ATOM 715 C C . ALA A 1 93 ? 31.582 9.953 -12.330 1.00 94.94 93 ALA A C 1
ATOM 717 O O . ALA A 1 93 ? 32.644 9.572 -11.829 1.00 94.94 93 ALA A O 1
ATOM 718 N N . THR A 1 94 ? 31.108 9.437 -13.460 1.00 89.31 94 THR A N 1
ATOM 719 C CA . THR A 1 94 ? 31.762 8.433 -14.304 1.00 89.31 94 THR A CA 1
ATOM 720 C C . THR A 1 94 ? 31.816 8.970 -15.735 1.00 89.31 94 THR A C 1
ATOM 722 O O . THR A 1 94 ? 30.891 8.774 -16.524 1.00 89.31 94 THR A O 1
ATOM 725 N N . GLY A 1 95 ? 32.880 9.708 -16.067 1.00 87.56 95 GLY A N 1
ATOM 726 C CA . GLY A 1 95 ? 33.011 10.356 -17.374 1.00 87.56 95 GLY A CA 1
ATOM 727 C C . GLY A 1 95 ? 31.930 11.419 -17.575 1.00 87.56 95 GLY A C 1
ATOM 728 O O . GLY A 1 95 ? 31.834 12.358 -16.796 1.00 87.56 95 GLY A O 1
ATOM 729 N N . HIS A 1 96 ? 31.100 11.257 -18.604 1.00 92.50 96 HIS A N 1
ATOM 730 C CA . HIS A 1 96 ? 30.017 12.191 -18.944 1.00 92.50 96 HIS A CA 1
ATOM 731 C C . HIS A 1 96 ? 28.719 11.956 -18.154 1.00 92.50 96 HIS A C 1
ATOM 733 O O . HIS A 1 96 ? 27.701 12.583 -18.453 1.00 92.50 96 HIS A O 1
ATOM 739 N N . GLN A 1 97 ? 28.714 11.024 -17.199 1.00 95.06 97 GLN A N 1
ATOM 740 C CA . GLN A 1 97 ? 27.533 10.672 -16.415 1.00 95.06 97 GLN A CA 1
ATOM 741 C C . GLN A 1 97 ? 27.760 10.875 -14.921 1.00 95.06 97 GLN A C 1
ATOM 743 O O . GLN A 1 97 ? 28.889 10.808 -14.443 1.00 95.06 97 GLN A O 1
ATOM 748 N N . ILE A 1 98 ? 26.669 11.080 -14.187 1.00 96.69 98 ILE A N 1
ATOM 749 C CA . ILE A 1 98 ? 26.638 10.994 -12.727 1.00 96.69 98 ILE A CA 1
ATOM 750 C C . ILE A 1 98 ? 25.674 9.891 -12.302 1.00 96.69 98 ILE A C 1
ATOM 752 O O . ILE A 1 98 ? 24.647 9.687 -12.948 1.00 96.69 98 ILE A O 1
ATOM 756 N N . LEU A 1 99 ? 25.994 9.210 -11.208 1.00 96.62 99 LEU A N 1
ATOM 757 C CA . LEU A 1 99 ? 25.159 8.207 -10.562 1.00 96.62 99 LEU A CA 1
ATOM 758 C C . LEU A 1 99 ? 24.891 8.648 -9.127 1.00 96.62 99 LEU A C 1
ATOM 760 O O . LEU A 1 99 ? 25.822 8.683 -8.328 1.00 96.62 99 LEU A O 1
ATOM 764 N N . LEU A 1 100 ? 23.638 8.971 -8.817 1.00 95.88 100 LEU A N 1
ATOM 765 C CA . LEU A 1 100 ? 23.148 9.272 -7.473 1.00 95.88 100 LEU A CA 1
ATOM 766 C C . LEU A 1 100 ? 22.420 8.040 -6.930 1.00 95.88 100 LEU A C 1
ATOM 768 O O . LEU A 1 100 ? 21.581 7.467 -7.624 1.00 95.88 100 LEU A O 1
ATOM 772 N N . HIS A 1 101 ? 22.727 7.634 -5.702 1.00 95.12 101 HIS A N 1
ATOM 773 C CA . HIS A 1 101 ? 22.124 6.466 -5.073 1.00 95.12 101 HIS A CA 1
ATOM 774 C C . HIS A 1 101 ? 21.887 6.682 -3.575 1.00 95.12 101 HIS A C 1
ATOM 776 O O . HIS A 1 101 ? 22.783 7.120 -2.849 1.00 95.12 101 HIS A O 1
ATOM 782 N N . ALA A 1 102 ? 20.694 6.309 -3.115 1.00 91.94 102 ALA A N 1
ATOM 783 C CA . ALA A 1 102 ? 20.342 6.180 -1.707 1.00 91.94 102 ALA A CA 1
ATOM 784 C C . ALA A 1 102 ? 19.810 4.755 -1.463 1.00 91.94 102 ALA A C 1
ATOM 786 O O . ALA A 1 102 ? 18.841 4.356 -2.114 1.00 91.94 102 ALA A O 1
ATOM 787 N N . PRO A 1 103 ? 20.421 3.971 -0.556 1.00 87.00 103 PRO A N 1
ATOM 788 C CA . PRO A 1 103 ? 20.065 2.563 -0.388 1.00 87.00 103 PRO A CA 1
ATOM 789 C C . PRO A 1 103 ? 18.709 2.352 0.296 1.00 87.00 103 PRO A C 1
ATOM 791 O O . PRO A 1 103 ? 18.103 1.308 0.086 1.00 87.00 103 PRO A O 1
ATOM 794 N N . TYR A 1 104 ? 18.237 3.329 1.080 1.00 83.50 104 TYR A N 1
ATOM 795 C CA . TYR A 1 104 ? 16.997 3.238 1.853 1.00 83.50 104 TYR A CA 1
ATOM 796 C C . TYR A 1 104 ? 16.273 4.587 1.857 1.00 83.50 104 TYR A C 1
ATOM 798 O O . TYR A 1 104 ? 16.637 5.492 2.608 1.00 83.50 104 TYR A O 1
ATOM 806 N N . THR A 1 105 ? 15.274 4.752 0.992 1.00 81.25 105 THR A N 1
ATOM 807 C CA . THR A 1 105 ? 14.418 5.944 0.987 1.00 81.25 105 THR A CA 1
ATOM 808 C C . THR A 1 105 ? 13.129 5.725 0.198 1.00 81.25 105 THR A C 1
ATOM 810 O O . THR A 1 105 ? 13.122 5.065 -0.843 1.00 81.25 105 THR A O 1
ATOM 813 N N . ALA A 1 106 ? 12.034 6.308 0.692 1.00 70.62 106 ALA A N 1
ATOM 814 C CA . ALA A 1 106 ? 10.749 6.358 0.003 1.00 70.62 106 ALA A CA 1
ATOM 815 C C . ALA A 1 106 ? 10.865 7.092 -1.338 1.00 70.62 106 ALA A C 1
ATOM 817 O O . ALA A 1 106 ? 10.437 6.585 -2.367 1.00 70.62 106 ALA A O 1
ATOM 818 N N . SER A 1 107 ? 11.489 8.264 -1.326 1.00 76.81 107 SER A N 1
ATOM 819 C CA . SER A 1 107 ? 11.784 9.042 -2.523 1.00 76.81 107 SER A CA 1
ATOM 820 C C . SER A 1 107 ? 12.853 10.081 -2.204 1.00 76.81 107 SER A C 1
ATOM 822 O O . SER A 1 107 ? 13.023 10.454 -1.044 1.00 76.81 107 SER A O 1
ATOM 824 N N . LEU A 1 108 ? 13.546 10.590 -3.222 1.00 84.06 108 LEU A N 1
ATOM 825 C CA . LEU A 1 108 ? 14.378 11.785 -3.075 1.00 84.06 108 LEU A CA 1
ATOM 826 C C . LEU A 1 108 ? 13.694 13.016 -3.667 1.00 84.06 108 LEU A C 1
ATOM 828 O O . LEU A 1 108 ? 12.754 12.934 -4.461 1.00 84.06 108 LEU A O 1
ATOM 832 N N . SER A 1 109 ? 14.194 14.190 -3.283 1.00 85.19 109 SER A N 1
ATOM 833 C CA . SER A 1 109 ? 13.737 15.448 -3.864 1.00 85.19 109 SER A CA 1
ATOM 834 C C . SER A 1 109 ? 14.048 15.497 -5.372 1.00 85.19 109 SER A C 1
ATOM 836 O O . SER A 1 109 ? 15.192 15.254 -5.768 1.00 85.19 109 SER A O 1
ATOM 838 N N . PRO A 1 110 ? 13.082 15.882 -6.234 1.00 86.75 110 PRO A N 1
ATOM 839 C CA . PRO A 1 110 ? 13.282 15.967 -7.685 1.00 86.75 110 PRO A CA 1
ATOM 840 C C . PRO A 1 110 ? 14.283 17.063 -8.088 1.00 86.75 110 PRO A C 1
ATOM 842 O O . PRO A 1 110 ? 14.686 17.148 -9.249 1.00 86.75 110 PRO A O 1
ATOM 845 N N . VAL A 1 111 ? 14.725 17.883 -7.127 1.00 88.06 111 VAL A N 1
ATOM 846 C CA . VAL A 1 111 ? 15.737 18.931 -7.300 1.00 88.06 111 VAL A CA 1
ATOM 847 C C . VAL A 1 111 ? 17.021 18.422 -7.955 1.00 88.06 111 VAL A C 1
ATOM 849 O O . VAL A 1 111 ? 17.651 19.165 -8.701 1.00 88.06 111 VAL A O 1
ATOM 852 N N . PHE A 1 112 ? 17.405 17.159 -7.739 1.00 91.25 112 PHE A N 1
ATOM 853 C CA . PHE A 1 112 ? 18.593 16.582 -8.373 1.00 91.25 112 PHE A CA 1
ATOM 854 C C . PHE A 1 112 ? 18.415 16.442 -9.890 1.00 91.25 112 PHE A C 1
ATOM 856 O O . PHE A 1 112 ? 19.302 16.827 -10.652 1.00 91.25 112 PHE A O 1
ATOM 863 N N . GLY A 1 113 ? 17.243 15.978 -10.336 1.00 89.69 113 GLY A N 1
ATOM 864 C CA . GLY A 1 113 ? 16.875 15.950 -11.750 1.00 89.69 113 GLY A CA 1
ATOM 865 C C . GLY A 1 113 ? 16.797 17.357 -12.344 1.00 89.69 113 GLY A C 1
ATOM 866 O O . GLY A 1 113 ? 17.368 17.618 -13.404 1.00 89.69 113 GLY A O 1
ATOM 867 N N . GLU A 1 114 ? 16.160 18.297 -11.639 1.00 90.81 114 GLU A N 1
ATOM 868 C CA . GLU A 1 114 ? 16.074 19.694 -12.085 1.00 90.81 114 GLU A CA 1
ATOM 869 C C . GLU A 1 114 ? 17.447 20.356 -12.217 1.00 90.81 114 GLU A C 1
ATOM 871 O O . GLU A 1 114 ? 17.704 21.036 -13.209 1.00 90.81 114 GLU A O 1
ATOM 876 N N . LEU A 1 115 ? 18.350 20.119 -11.264 1.00 92.25 115 LEU A N 1
ATOM 877 C CA . LEU A 1 115 ? 19.728 20.594 -11.310 1.00 92.25 115 LEU A CA 1
ATOM 878 C C . LEU A 1 115 ? 20.463 20.039 -12.536 1.00 92.25 115 LEU A C 1
ATOM 880 O O . LEU A 1 115 ? 21.143 20.797 -13.228 1.00 92.25 115 LEU A O 1
ATOM 884 N N . ILE A 1 116 ? 20.311 18.743 -12.835 1.00 91.25 116 ILE A N 1
ATOM 885 C CA . ILE A 1 116 ? 20.899 18.124 -14.033 1.00 91.25 116 ILE A CA 1
ATOM 886 C C . ILE A 1 116 ? 20.427 18.864 -15.293 1.00 91.25 116 ILE A C 1
ATOM 888 O O . ILE A 1 116 ? 21.259 19.257 -16.114 1.00 91.25 116 ILE A O 1
ATOM 892 N N . TYR A 1 117 ? 19.123 19.122 -15.430 1.00 89.06 117 TYR A N 1
ATOM 893 C CA . TYR A 1 117 ? 18.579 19.867 -16.572 1.00 89.06 117 TYR A CA 1
ATOM 894 C C . TYR A 1 117 ? 19.040 21.330 -16.606 1.00 89.06 117 TYR A C 1
ATOM 896 O O . TYR A 1 117 ? 19.421 21.830 -17.666 1.00 89.06 117 TYR A O 1
ATOM 904 N N . ALA A 1 118 ? 19.061 22.015 -15.460 1.00 88.69 118 ALA A N 1
ATOM 905 C CA . ALA A 1 118 ? 19.515 23.401 -15.342 1.00 88.69 118 ALA A CA 1
ATOM 906 C C . ALA A 1 118 ? 20.989 23.567 -15.748 1.00 88.69 118 ALA A C 1
ATOM 908 O O . ALA A 1 118 ? 21.393 24.618 -16.247 1.00 88.69 118 ALA A O 1
ATOM 909 N N . ARG A 1 119 ? 21.788 22.509 -15.589 1.00 90.88 119 ARG A N 1
ATOM 910 C CA . ARG A 1 119 ? 23.200 22.440 -15.988 1.00 90.88 119 ARG A CA 1
ATOM 911 C C . ARG A 1 119 ? 23.402 21.884 -17.405 1.00 90.88 119 ARG A C 1
ATOM 913 O O . ARG A 1 119 ? 24.523 21.560 -17.783 1.00 90.88 119 ARG A O 1
ATOM 920 N N . GLY A 1 120 ? 22.336 21.803 -18.207 1.00 84.88 120 GLY A N 1
ATOM 921 C CA . GLY A 1 120 ? 22.386 21.381 -19.612 1.00 84.88 120 GLY A CA 1
ATOM 922 C C . GLY A 1 120 ? 22.526 19.871 -19.819 1.00 84.88 120 GLY A C 1
ATOM 923 O O . GLY A 1 120 ? 22.796 19.430 -20.938 1.00 84.88 120 GLY A O 1
ATOM 924 N N . GLY A 1 121 ? 22.363 19.081 -18.757 1.00 88.06 121 GLY A N 1
ATOM 925 C CA . GLY A 1 121 ? 22.313 17.628 -18.813 1.00 88.06 121 GLY A CA 1
ATOM 926 C C . GLY A 1 121 ? 20.900 17.090 -19.037 1.00 88.06 121 GLY A C 1
ATOM 927 O O . GLY A 1 121 ? 19.943 17.824 -19.287 1.00 88.06 121 GLY A O 1
ATOM 928 N N . ARG A 1 122 ? 20.770 15.768 -18.936 1.00 86.25 122 ARG A N 1
ATOM 929 C CA . ARG A 1 122 ? 19.489 15.053 -18.940 1.00 86.25 122 ARG A CA 1
ATOM 930 C C . ARG A 1 122 ? 19.539 13.856 -17.998 1.00 86.25 122 ARG A C 1
ATOM 932 O O . ARG A 1 122 ? 20.600 13.260 -17.828 1.00 86.25 122 ARG A O 1
ATOM 939 N N . VAL A 1 123 ? 18.396 13.462 -17.454 1.00 87.38 123 VAL A N 1
ATOM 940 C CA . VAL A 1 123 ? 18.259 12.190 -16.733 1.00 87.38 123 VAL A CA 1
ATOM 941 C C . VAL A 1 123 ? 18.076 11.065 -17.759 1.00 87.38 123 VAL A C 1
ATOM 943 O O . VAL A 1 123 ? 17.177 11.132 -18.596 1.00 87.38 123 VAL A O 1
ATOM 946 N N . ASP A 1 124 ? 18.969 10.071 -17.750 1.00 81.69 124 ASP A N 1
ATOM 947 C CA . ASP A 1 124 ? 18.881 8.887 -18.620 1.00 81.69 124 ASP A CA 1
ATOM 948 C C . ASP A 1 124 ? 17.984 7.806 -17.996 1.00 81.69 124 ASP A C 1
ATOM 950 O O . ASP A 1 124 ? 17.219 7.157 -18.709 1.00 81.69 124 ASP A O 1
ATOM 954 N N . VAL A 1 125 ? 18.111 7.591 -16.681 1.00 85.12 125 VAL A N 1
ATOM 955 C CA . VAL A 1 125 ? 17.345 6.605 -15.906 1.00 85.12 125 VAL A CA 1
ATOM 956 C C . VAL A 1 125 ? 17.098 7.149 -14.502 1.00 85.12 125 VAL A C 1
ATOM 958 O O . VAL A 1 125 ? 18.021 7.663 -13.872 1.00 85.12 125 VAL A O 1
ATOM 961 N N . GLU A 1 126 ? 15.880 6.976 -14.001 1.00 87.94 126 GLU A N 1
ATOM 962 C CA . GLU A 1 126 ? 15.498 7.222 -12.612 1.00 87.94 126 GLU A CA 1
ATOM 963 C C . GLU A 1 126 ? 14.687 6.020 -12.121 1.00 87.94 126 GLU A C 1
ATOM 965 O O . GLU A 1 126 ? 13.701 5.627 -12.743 1.00 87.94 126 GLU A O 1
ATOM 970 N N . LEU A 1 127 ? 15.163 5.393 -11.050 1.00 85.94 127 LEU A N 1
ATOM 971 C CA . LEU A 1 127 ? 14.475 4.338 -10.321 1.00 85.94 127 LEU A CA 1
ATOM 972 C C . LEU A 1 127 ? 14.020 4.951 -9.001 1.00 85.94 127 LEU A C 1
ATOM 974 O O . LEU A 1 127 ? 14.800 5.020 -8.045 1.00 85.94 127 LEU A O 1
ATOM 978 N N . ASP A 1 128 ? 12.784 5.442 -8.998 1.00 83.25 128 ASP A N 1
ATOM 979 C CA . ASP A 1 128 ? 12.125 5.954 -7.804 1.00 83.25 128 ASP A CA 1
ATOM 980 C C . ASP A 1 128 ? 11.544 4.757 -7.044 1.00 83.25 128 ASP A C 1
ATOM 982 O O . ASP A 1 128 ? 10.626 4.097 -7.529 1.00 83.25 128 ASP A O 1
ATOM 986 N N . HIS A 1 129 ? 12.132 4.439 -5.892 1.00 83.44 129 HIS A N 1
ATOM 987 C CA . HIS A 1 129 ? 11.656 3.396 -4.984 1.00 83.44 129 HIS A CA 1
ATOM 988 C C . HIS A 1 129 ? 11.761 1.929 -5.466 1.00 83.44 129 HIS A C 1
ATOM 990 O O . HIS A 1 129 ? 10.782 1.187 -5.493 1.00 83.44 129 HIS A O 1
ATOM 996 N N . ALA A 1 130 ? 12.968 1.461 -5.798 1.00 83.38 130 ALA A N 1
ATOM 997 C CA . ALA A 1 130 ? 13.206 0.054 -6.145 1.00 83.38 130 ALA A CA 1
ATOM 998 C C . ALA A 1 130 ? 13.204 -0.858 -4.899 1.00 83.38 130 ALA A C 1
ATOM 1000 O O . ALA A 1 130 ? 14.037 -0.681 -4.005 1.00 83.38 130 ALA A O 1
ATOM 1001 N N . HIS A 1 131 ? 12.317 -1.856 -4.864 1.00 81.62 131 HIS A N 1
ATOM 1002 C CA . HIS A 1 131 ? 12.204 -2.861 -3.795 1.00 81.62 131 HIS A CA 1
ATOM 1003 C C . HIS A 1 131 ? 13.162 -4.047 -3.994 1.00 81.62 131 HIS A C 1
ATOM 1005 O O . HIS A 1 131 ? 13.579 -4.709 -3.038 1.00 81.62 131 HIS A O 1
ATOM 1011 N N . GLU A 1 132 ? 13.526 -4.329 -5.243 1.00 84.19 132 GLU A N 1
ATOM 1012 C CA . GLU A 1 132 ? 14.474 -5.377 -5.599 1.00 84.19 132 GLU A CA 1
ATOM 1013 C C . GLU A 1 132 ? 15.887 -4.827 -5.821 1.00 84.19 132 GLU A C 1
ATOM 1015 O O . GLU A 1 132 ? 16.133 -3.625 -5.915 1.00 84.19 132 GLU A O 1
ATOM 1020 N N . ARG A 1 133 ? 16.873 -5.730 -5.895 1.00 86.75 133 ARG A N 1
ATOM 1021 C CA . ARG A 1 133 ? 18.274 -5.333 -6.100 1.00 86.75 133 ARG A CA 1
ATOM 1022 C C . ARG A 1 133 ? 18.447 -4.594 -7.430 1.00 86.75 133 ARG A C 1
ATOM 1024 O O . ARG A 1 133 ? 17.975 -5.054 -8.471 1.00 86.75 133 ARG A O 1
ATOM 1031 N N . VAL A 1 134 ? 19.206 -3.504 -7.419 1.00 89.69 134 VAL A N 1
ATOM 1032 C CA . VAL A 1 134 ? 19.533 -2.737 -8.627 1.00 89.69 134 VAL A CA 1
ATOM 1033 C C . VAL A 1 134 ? 20.670 -3.434 -9.382 1.00 89.69 134 VAL A C 1
ATOM 1035 O O . VAL A 1 134 ? 21.765 -3.633 -8.853 1.00 89.69 134 VAL A O 1
ATOM 1038 N N . ALA A 1 135 ? 20.411 -3.814 -10.632 1.00 91.50 135 ALA A N 1
ATOM 1039 C CA . ALA A 1 135 ? 21.431 -4.265 -11.566 1.00 91.50 135 ALA A CA 1
ATOM 1040 C C . ALA A 1 135 ? 22.038 -3.062 -12.290 1.00 91.50 135 ALA A C 1
ATOM 1042 O O . ALA A 1 135 ? 21.329 -2.238 -12.870 1.00 91.50 135 ALA A O 1
ATOM 1043 N N . VAL A 1 136 ? 23.363 -2.999 -12.286 1.00 94.06 136 VAL A N 1
ATOM 1044 C CA . VAL A 1 136 ? 24.152 -2.014 -13.016 1.00 94.06 136 VAL A CA 1
ATOM 1045 C C . VAL A 1 136 ? 24.633 -2.636 -14.318 1.00 94.06 136 VAL A C 1
ATOM 1047 O O . VAL A 1 136 ? 25.246 -3.704 -14.319 1.00 94.06 136 VAL A O 1
ATOM 1050 N N . GLU A 1 137 ? 24.362 -1.957 -15.425 1.00 91.56 137 GLU A N 1
ATOM 1051 C CA . GLU A 1 137 ? 24.828 -2.292 -16.764 1.00 91.56 137 GLU A CA 1
ATOM 1052 C C . GLU A 1 137 ? 25.906 -1.292 -17.174 1.00 91.56 137 GLU A C 1
ATOM 1054 O O . GLU A 1 137 ? 25.650 -0.101 -17.330 1.00 91.56 137 GLU A O 1
ATOM 1059 N N . LEU A 1 138 ? 27.124 -1.790 -17.332 1.00 90.69 138 LEU A N 1
ATOM 1060 C CA . LEU A 1 138 ? 28.309 -1.010 -17.634 1.00 90.69 138 LEU A CA 1
ATOM 1061 C C . LEU A 1 138 ? 28.789 -1.348 -19.044 1.00 90.69 138 LEU A C 1
ATOM 1063 O O . LEU A 1 138 ? 29.315 -2.435 -19.277 1.00 90.69 138 LEU A O 1
ATOM 1067 N N . GLY A 1 139 ? 28.622 -0.421 -19.979 1.00 87.81 139 GLY A N 1
ATOM 1068 C CA . GLY A 1 139 ? 29.329 -0.428 -21.253 1.00 87.81 139 GLY A CA 1
ATOM 1069 C C . GLY A 1 139 ? 30.704 0.207 -21.108 1.00 87.81 139 GLY A C 1
ATOM 1070 O O . GLY A 1 139 ? 30.863 1.176 -20.372 1.00 87.81 139 GLY A O 1
ATOM 1071 N N . TYR A 1 140 ? 31.702 -0.331 -21.802 1.00 86.31 140 TYR A N 1
ATOM 1072 C CA . TYR A 1 140 ? 33.043 0.244 -21.784 1.00 86.31 140 TYR A CA 1
ATOM 1073 C C . TYR A 1 140 ? 33.744 0.137 -23.140 1.00 86.31 140 TYR A C 1
ATOM 1075 O O . TYR A 1 140 ? 33.608 -0.850 -23.873 1.00 86.31 140 TYR A O 1
ATOM 1083 N N . TRP A 1 141 ? 34.488 1.188 -23.489 1.00 79.69 141 TRP A N 1
ATOM 1084 C CA . TRP A 1 141 ? 35.236 1.303 -24.744 1.00 79.69 141 TRP A CA 1
ATOM 1085 C C . TRP A 1 141 ? 36.572 2.027 -24.522 1.00 79.69 141 TRP A C 1
ATOM 1087 O O . TRP A 1 141 ? 36.764 2.662 -23.496 1.00 79.69 141 TRP A O 1
ATOM 1097 N N . GLY A 1 142 ? 37.507 1.959 -25.472 1.00 68.44 142 GLY A N 1
ATOM 1098 C CA . GLY A 1 142 ? 38.776 2.710 -25.408 1.00 68.44 142 GLY A CA 1
ATOM 1099 C C . GLY A 1 142 ? 38.888 3.815 -26.472 1.00 68.44 142 GLY A C 1
ATOM 1100 O O . GLY A 1 142 ? 39.974 4.275 -26.810 1.00 68.44 142 GLY A O 1
ATOM 1101 N N . GLY A 1 143 ? 37.774 4.198 -27.102 1.00 61.31 143 GLY A N 1
ATOM 1102 C CA . GLY A 1 143 ? 37.798 5.067 -28.282 1.00 61.31 143 GLY A CA 1
ATOM 1103 C C . GLY A 1 143 ? 38.351 4.377 -29.543 1.00 61.31 143 GLY A C 1
ATOM 1104 O O . GLY A 1 143 ? 38.544 3.163 -29.591 1.00 61.31 143 GLY A O 1
ATOM 1105 N N . PHE A 1 144 ? 38.562 5.148 -30.616 1.00 49.78 144 PHE A N 1
ATOM 1106 C CA . PHE A 1 144 ? 38.951 4.616 -31.938 1.00 49.78 144 PHE A CA 1
ATOM 1107 C C . PHE A 1 144 ? 40.434 4.233 -32.061 1.00 49.78 144 PHE A C 1
ATOM 1109 O O . PHE A 1 144 ? 40.808 3.547 -33.024 1.00 49.78 144 PHE A O 1
ATOM 1116 N N . GLU A 1 145 ? 41.254 4.693 -31.115 1.00 46.62 145 GLU A N 1
ATOM 1117 C CA . GLU A 1 145 ? 42.712 4.536 -31.094 1.00 46.62 145 GLU A CA 1
ATOM 1118 C C . GLU A 1 145 ? 43.207 3.570 -30.009 1.00 46.62 145 GLU A C 1
ATOM 1120 O O . GLU A 1 145 ? 44.370 3.180 -30.062 1.00 46.62 145 GLU A O 1
ATOM 1125 N N . ALA A 1 146 ? 42.357 3.134 -29.067 1.00 57.75 146 ALA A N 1
ATOM 1126 C CA . ALA A 1 146 ? 42.781 2.165 -28.062 1.00 57.75 146 ALA A CA 1
ATOM 1127 C C . ALA A 1 146 ? 43.152 0.819 -28.675 1.00 57.75 146 ALA A C 1
ATOM 1129 O O . ALA A 1 146 ? 42.450 0.256 -29.522 1.00 57.75 146 ALA A O 1
ATOM 1130 N N . GLU A 1 147 ? 44.251 0.272 -28.170 1.00 63.22 147 GLU A N 1
ATOM 1131 C CA . GLU A 1 147 ? 44.661 -1.087 -28.462 1.00 63.22 147 GLU A CA 1
ATOM 1132 C C . GLU A 1 147 ? 43.698 -2.074 -27.791 1.00 63.22 147 GLU A C 1
ATOM 1134 O O . GLU A 1 147 ? 43.375 -1.956 -26.610 1.00 63.22 147 GLU A O 1
ATOM 1139 N N . GLU A 1 148 ? 43.275 -3.097 -28.537 1.00 68.75 148 GLU A N 1
ATOM 1140 C CA . GLU A 1 148 ? 42.409 -4.189 -28.059 1.00 68.75 148 GLU A CA 1
ATOM 1141 C C . GLU A 1 148 ? 42.979 -4.850 -26.780 1.00 68.75 148 GLU A C 1
ATOM 1143 O O . GLU A 1 148 ? 42.227 -5.292 -25.915 1.00 68.75 148 GLU A O 1
ATOM 1148 N N . ALA A 1 149 ? 44.309 -4.809 -26.621 1.00 71.50 149 ALA A N 1
ATOM 1149 C CA . ALA A 1 149 ? 45.045 -5.269 -25.448 1.00 71.50 149 ALA A CA 1
ATOM 1150 C C . ALA A 1 149 ? 44.757 -4.474 -24.157 1.00 71.50 149 ALA A C 1
ATOM 1152 O O . ALA A 1 149 ? 44.750 -5.074 -23.085 1.00 71.50 149 ALA A O 1
ATOM 1153 N N . SER A 1 150 ? 44.493 -3.162 -24.236 1.00 77.06 150 SER A N 1
ATOM 1154 C CA . SER A 1 150 ? 44.138 -2.345 -23.059 1.00 77.06 150 SER A CA 1
ATOM 1155 C C . SER A 1 150 ? 42.761 -2.744 -22.511 1.00 77.06 150 SER A C 1
ATOM 1157 O O . SER A 1 150 ? 42.591 -2.937 -21.309 1.00 77.06 150 SER A O 1
ATOM 1159 N N . LEU A 1 151 ? 41.790 -2.987 -23.397 1.00 82.25 151 LEU A N 1
ATOM 1160 C CA . LEU A 1 151 ? 40.452 -3.429 -22.995 1.00 82.25 151 LEU A CA 1
ATOM 1161 C C . LEU A 1 151 ? 40.451 -4.843 -22.399 1.00 82.25 151 LEU A C 1
ATOM 1163 O O . LEU A 1 151 ? 39.686 -5.115 -21.476 1.00 82.25 151 LEU A O 1
ATOM 1167 N N . ASP A 1 152 ? 41.300 -5.736 -22.912 1.00 84.69 152 ASP A N 1
ATOM 1168 C CA . ASP A 1 152 ? 41.475 -7.084 -22.357 1.00 84.69 152 ASP A CA 1
ATOM 1169 C C . ASP A 1 152 ? 42.153 -7.047 -20.974 1.00 84.69 152 ASP A C 1
ATOM 1171 O O . ASP A 1 152 ? 41.756 -7.790 -20.074 1.00 84.69 152 ASP A O 1
ATOM 1175 N N . ALA A 1 153 ? 43.139 -6.163 -20.777 1.00 87.25 153 ALA A N 1
ATOM 1176 C CA . ALA A 1 153 ? 43.785 -5.957 -19.481 1.00 87.25 153 ALA A CA 1
ATOM 1177 C C . ALA A 1 153 ? 42.808 -5.384 -18.440 1.00 87.25 153 ALA A C 1
ATOM 1179 O O . ALA A 1 153 ? 42.712 -5.913 -17.330 1.00 87.25 153 ALA A O 1
ATOM 1180 N N . PHE A 1 154 ? 42.017 -4.379 -18.828 1.00 90.62 154 PHE A N 1
ATOM 1181 C CA . PHE A 1 154 ? 40.947 -3.828 -17.998 1.00 90.62 154 PHE A CA 1
ATOM 1182 C C . PHE A 1 154 ? 39.921 -4.898 -17.594 1.00 90.62 154 PHE A C 1
ATOM 1184 O O . PHE A 1 154 ? 39.593 -5.013 -16.415 1.00 90.62 154 PHE A O 1
ATOM 1191 N N . GLU A 1 155 ? 39.440 -5.718 -18.538 1.00 91.06 155 GLU A N 1
ATOM 1192 C CA . GLU A 1 155 ? 38.500 -6.810 -18.239 1.00 91.06 155 GLU A CA 1
ATOM 1193 C C . GLU A 1 155 ? 39.076 -7.827 -17.251 1.00 91.06 155 GLU A C 1
ATOM 1195 O O . GLU A 1 155 ? 38.361 -8.278 -16.357 1.00 91.06 155 GLU A O 1
ATOM 1200 N N . ALA A 1 156 ? 40.357 -8.179 -17.387 1.00 89.69 156 ALA A N 1
ATOM 1201 C CA . ALA A 1 156 ? 41.013 -9.130 -16.497 1.00 89.69 156 ALA A CA 1
ATOM 1202 C C . ALA A 1 156 ? 41.127 -8.596 -15.058 1.00 89.69 156 ALA A C 1
ATOM 1204 O O . ALA A 1 156 ? 40.823 -9.319 -14.105 1.00 89.69 156 ALA A O 1
ATOM 1205 N N . GLU A 1 157 ? 41.520 -7.332 -14.890 1.00 93.81 157 GLU A N 1
ATOM 1206 C CA . GLU A 1 157 ? 41.598 -6.689 -13.573 1.00 93.81 157 GLU A CA 1
ATOM 1207 C C . GLU A 1 157 ? 40.211 -6.473 -12.958 1.00 93.81 157 GLU A C 1
ATOM 1209 O O . GLU A 1 157 ? 40.002 -6.747 -11.772 1.00 93.81 157 GLU A O 1
ATOM 1214 N N . LEU A 1 158 ? 39.233 -6.066 -13.770 1.00 93.81 158 LEU A N 1
ATOM 1215 C CA . LEU A 1 158 ? 37.845 -5.936 -13.343 1.00 93.81 158 LEU A CA 1
ATOM 1216 C C . LEU A 1 158 ? 37.283 -7.286 -12.880 1.00 93.81 158 LEU A C 1
ATOM 1218 O O . LEU A 1 158 ? 36.711 -7.374 -11.794 1.00 93.81 158 LEU A O 1
ATOM 1222 N N . ALA A 1 159 ? 37.502 -8.357 -13.647 1.00 92.50 159 ALA A N 1
ATOM 1223 C CA . ALA A 1 159 ? 37.084 -9.709 -13.283 1.00 92.50 159 ALA A CA 1
ATOM 1224 C C . ALA A 1 159 ? 37.692 -10.178 -11.950 1.00 92.50 159 ALA A C 1
ATOM 1226 O O . ALA A 1 159 ? 37.013 -10.856 -11.179 1.00 92.50 159 ALA A O 1
ATOM 1227 N N . ALA A 1 160 ? 38.932 -9.784 -11.648 1.00 93.12 160 ALA A N 1
ATOM 1228 C CA . ALA A 1 160 ? 39.579 -10.085 -10.373 1.00 93.12 160 ALA A CA 1
ATOM 1229 C C . ALA A 1 160 ? 38.991 -9.289 -9.190 1.00 93.12 160 ALA A C 1
ATOM 1231 O O . ALA A 1 160 ? 38.951 -9.803 -8.072 1.00 93.12 160 ALA A O 1
ATOM 1232 N N . ALA A 1 161 ? 38.509 -8.062 -9.418 1.00 93.50 161 ALA A N 1
ATOM 1233 C CA . ALA A 1 161 ? 37.897 -7.219 -8.387 1.00 93.50 161 ALA A CA 1
ATOM 1234 C C . ALA A 1 161 ? 36.426 -7.581 -8.085 1.00 93.50 161 ALA A C 1
ATOM 1236 O O . ALA A 1 161 ? 35.950 -7.393 -6.960 1.00 93.50 161 ALA A O 1
ATOM 1237 N N . LEU A 1 162 ? 35.702 -8.122 -9.072 1.00 93.75 162 LEU A N 1
ATOM 1238 C CA . LEU A 1 162 ? 34.262 -8.399 -8.991 1.00 93.75 162 LEU A CA 1
ATOM 1239 C C . LEU A 1 162 ? 33.807 -9.266 -7.804 1.00 93.75 162 LEU A C 1
ATOM 1241 O O . LEU A 1 162 ? 32.783 -8.915 -7.217 1.00 93.75 162 LEU A O 1
ATOM 1245 N N . PRO A 1 163 ? 34.509 -10.341 -7.393 1.00 92.06 163 PRO A N 1
ATOM 1246 C CA . PRO A 1 163 ? 34.100 -11.140 -6.238 1.00 92.06 163 PRO A CA 1
ATOM 1247 C C . PRO A 1 163 ? 33.967 -10.330 -4.946 1.00 92.06 163 PRO A C 1
ATOM 1249 O O . PRO A 1 163 ? 33.126 -10.656 -4.116 1.00 92.06 163 PRO A O 1
ATOM 1252 N N . THR A 1 164 ? 34.764 -9.271 -4.785 1.00 91.38 164 THR A N 1
ATOM 1253 C CA . THR A 1 164 ? 34.694 -8.376 -3.623 1.00 91.38 164 THR A CA 1
ATOM 1254 C C . THR A 1 164 ? 33.585 -7.338 -3.789 1.00 91.38 164 THR A C 1
ATOM 1256 O O . THR A 1 164 ? 32.818 -7.110 -2.858 1.00 91.38 164 THR A O 1
ATOM 1259 N N . LEU A 1 165 ? 33.474 -6.725 -4.974 1.00 92.31 165 LEU A N 1
ATOM 1260 C CA . LEU A 1 165 ? 32.514 -5.644 -5.245 1.00 92.31 165 LEU A CA 1
ATOM 1261 C C . LEU A 1 165 ? 31.053 -6.131 -5.309 1.00 92.31 165 LEU A C 1
ATOM 1263 O O . LEU A 1 165 ? 30.137 -5.423 -4.890 1.00 92.31 165 LEU A O 1
ATOM 1267 N N . ALA A 1 166 ? 30.833 -7.339 -5.832 1.00 90.94 166 ALA A N 1
ATOM 1268 C CA . ALA A 1 166 ? 29.516 -7.956 -6.013 1.00 90.94 166 ALA A CA 1
ATOM 1269 C C . ALA A 1 166 ? 29.164 -8.976 -4.914 1.00 90.94 166 ALA A C 1
ATOM 1271 O O . ALA A 1 166 ? 28.190 -9.721 -5.037 1.00 90.94 166 ALA A O 1
ATOM 1272 N N . ALA A 1 167 ? 29.959 -9.051 -3.842 1.00 86.88 167 ALA A N 1
ATOM 1273 C CA . ALA A 1 167 ? 29.649 -9.926 -2.721 1.00 86.88 167 ALA A CA 1
ATOM 1274 C C . ALA A 1 167 ? 28.332 -9.485 -2.056 1.00 86.88 167 ALA A C 1
ATOM 1276 O O . ALA A 1 167 ? 28.173 -8.296 -1.782 1.00 86.88 167 ALA A O 1
ATOM 1277 N N . PRO A 1 168 ? 27.408 -10.404 -1.729 1.00 82.00 168 PRO A N 1
ATOM 1278 C CA . PRO A 1 168 ? 26.144 -10.038 -1.094 1.00 82.00 168 PRO A CA 1
ATOM 1279 C C . PRO A 1 168 ? 26.377 -9.282 0.221 1.00 82.00 168 PRO A C 1
ATOM 1281 O O . PRO A 1 168 ? 27.412 -9.455 0.882 1.00 82.00 168 PRO A O 1
ATOM 1284 N N . ASP A 1 169 ? 25.430 -8.415 0.571 1.00 76.50 169 ASP A N 1
ATOM 1285 C CA . ASP A 1 169 ? 25.396 -7.770 1.880 1.00 76.50 169 ASP A CA 1
ATOM 1286 C C . ASP A 1 169 ? 25.227 -8.851 2.972 1.00 76.50 169 ASP A C 1
ATOM 1288 O O . ASP A 1 169 ? 24.404 -9.751 2.793 1.00 76.50 169 ASP A O 1
ATOM 1292 N N . PRO A 1 170 ? 25.990 -8.816 4.083 1.00 74.50 170 PRO A N 1
ATOM 1293 C CA . PRO A 1 170 ? 25.841 -9.772 5.184 1.00 74.50 170 PRO A CA 1
ATOM 1294 C C . PRO A 1 170 ? 24.425 -9.852 5.774 1.00 74.50 170 PRO A C 1
ATOM 1296 O O . PRO A 1 170 ? 24.065 -10.875 6.356 1.00 74.50 170 PRO A O 1
ATOM 1299 N N . HIS A 1 171 ? 23.644 -8.781 5.646 1.00 71.00 171 HIS A N 1
ATOM 1300 C CA . HIS A 1 171 ? 22.268 -8.673 6.118 1.00 71.00 171 HIS A CA 1
ATOM 1301 C C . HIS A 1 171 ? 21.233 -9.056 5.046 1.00 71.00 171 HIS A C 1
ATOM 1303 O O . HIS A 1 171 ? 20.054 -9.199 5.368 1.00 71.00 171 HIS A O 1
ATOM 1309 N N . ASP A 1 172 ? 21.647 -9.279 3.794 1.00 74.69 172 ASP A N 1
ATOM 1310 C CA . ASP A 1 172 ? 20.770 -9.720 2.708 1.00 74.69 172 ASP A CA 1
ATOM 1311 C C . ASP A 1 172 ? 20.813 -11.249 2.558 1.00 74.69 172 ASP A C 1
ATOM 1313 O O . ASP A 1 172 ? 21.796 -11.839 2.108 1.00 74.69 172 ASP A O 1
ATOM 1317 N N . SER A 1 173 ? 19.708 -11.904 2.922 1.00 76.06 173 SER A N 1
ATOM 1318 C CA . SER A 1 173 ? 19.566 -13.365 2.880 1.00 76.06 173 SER A CA 1
ATOM 1319 C C . SER A 1 173 ? 19.288 -13.933 1.481 1.00 76.06 173 SER A C 1
ATOM 1321 O O . SER A 1 173 ? 19.284 -15.156 1.308 1.00 76.06 173 SER A O 1
ATOM 1323 N N . ARG A 1 174 ? 19.061 -13.085 0.464 1.00 80.88 174 ARG A N 1
ATOM 1324 C CA . ARG A 1 174 ? 18.785 -13.542 -0.907 1.00 80.88 174 ARG A CA 1
ATOM 1325 C C . ARG A 1 174 ? 20.066 -14.098 -1.566 1.00 80.88 174 ARG A C 1
ATOM 1327 O O . ARG A 1 174 ? 21.164 -13.593 -1.310 1.00 80.88 174 ARG A O 1
ATOM 1334 N N . PRO A 1 175 ? 19.963 -15.082 -2.481 1.00 80.62 175 PRO A N 1
ATOM 1335 C CA . PRO A 1 175 ? 21.125 -15.708 -3.124 1.00 80.62 175 PRO A CA 1
ATOM 1336 C C . PRO A 1 175 ? 22.042 -14.701 -3.827 1.00 80.62 175 PRO A C 1
ATOM 1338 O O . PRO A 1 175 ? 21.558 -13.751 -4.437 1.00 80.62 175 PRO A O 1
ATOM 1341 N N . ALA A 1 176 ? 23.360 -14.906 -3.790 1.00 83.50 176 ALA A N 1
ATOM 1342 C CA . ALA A 1 176 ? 24.302 -14.059 -4.525 1.00 83.50 176 ALA A CA 1
ATOM 1343 C C . ALA A 1 176 ? 24.052 -14.133 -6.042 1.00 83.50 176 ALA A C 1
ATOM 1345 O O . ALA A 1 176 ? 23.871 -15.219 -6.596 1.00 83.50 176 ALA A O 1
ATOM 1346 N N . ILE A 1 177 ? 24.085 -12.985 -6.722 1.00 88.62 177 ILE A N 1
ATOM 1347 C CA . ILE A 1 177 ? 23.900 -12.903 -8.174 1.00 88.62 177 ILE A CA 1
ATOM 1348 C C . ILE A 1 177 ? 25.275 -12.736 -8.815 1.00 88.62 177 ILE A C 1
ATOM 1350 O O . ILE A 1 177 ? 25.910 -11.695 -8.678 1.00 88.62 177 ILE A O 1
ATOM 1354 N N . ALA A 1 178 ? 25.742 -13.765 -9.523 1.00 89.25 178 ALA A N 1
ATOM 1355 C CA . ALA A 1 178 ? 27.038 -13.709 -10.193 1.00 89.25 178 ALA A CA 1
ATOM 1356 C C . ALA A 1 178 ? 27.035 -12.651 -11.320 1.00 89.25 178 ALA A C 1
ATOM 1358 O O . ALA A 1 178 ? 26.117 -12.685 -12.148 1.00 89.25 178 ALA A O 1
ATOM 1359 N N . PRO A 1 179 ? 28.043 -11.763 -11.409 1.00 92.38 179 PRO A N 1
ATOM 1360 C CA . PRO A 1 179 ? 28.194 -10.831 -12.526 1.00 92.38 179 PRO A CA 1
ATOM 1361 C C . PRO A 1 179 ? 28.279 -11.534 -13.886 1.00 92.38 179 PRO A C 1
ATOM 1363 O O . PRO A 1 179 ? 28.715 -12.684 -13.978 1.00 92.38 179 PRO A O 1
ATOM 1366 N N . VAL A 1 180 ? 27.891 -10.832 -14.952 1.00 88.31 180 VAL A N 1
ATOM 1367 C CA . VAL A 1 180 ? 27.886 -11.361 -16.321 1.00 88.31 180 VAL A CA 1
ATOM 1368 C C . VAL A 1 180 ? 28.602 -10.398 -17.257 1.00 88.31 180 VAL A C 1
ATOM 1370 O O . VAL A 1 180 ? 28.132 -9.284 -17.483 1.00 88.31 180 VAL A O 1
ATOM 1373 N N . PHE A 1 181 ? 29.714 -10.847 -17.837 1.00 87.12 181 PHE A N 1
ATOM 1374 C CA . PHE A 1 181 ? 30.307 -10.197 -19.003 1.00 87.12 181 PHE A CA 1
ATOM 1375 C C . PHE A 1 181 ? 29.558 -10.625 -20.260 1.00 87.12 181 PHE A C 1
ATOM 1377 O O . PHE A 1 181 ? 29.249 -11.805 -20.439 1.00 87.12 181 PHE A O 1
ATOM 1384 N N . HIS A 1 182 ? 29.268 -9.670 -21.134 1.00 77.38 182 HIS A N 1
ATOM 1385 C CA . HIS A 1 182 ? 28.579 -9.923 -22.394 1.00 77.38 182 HIS A CA 1
ATOM 1386 C C . HIS A 1 182 ? 28.961 -8.887 -23.457 1.00 77.38 182 HIS A C 1
ATOM 1388 O O . HIS A 1 182 ? 29.740 -7.961 -23.216 1.00 77.38 182 HIS A O 1
ATOM 1394 N N . ARG A 1 183 ? 28.469 -9.091 -24.681 1.00 69.94 183 ARG A N 1
ATOM 1395 C CA . ARG A 1 183 ? 28.665 -8.165 -25.798 1.00 69.94 183 ARG A CA 1
ATOM 1396 C C . ARG A 1 183 ? 27.323 -7.536 -26.140 1.00 69.94 183 ARG A C 1
ATOM 1398 O O . ARG A 1 183 ? 26.378 -8.245 -26.477 1.00 69.94 183 ARG A O 1
ATOM 1405 N N . GLY A 1 184 ? 27.275 -6.212 -26.079 1.00 55.31 184 GLY A N 1
ATOM 1406 C CA . GLY A 1 184 ? 26.138 -5.435 -26.543 1.00 55.31 184 GLY A CA 1
ATOM 1407 C C . GLY A 1 184 ? 26.092 -5.346 -28.069 1.00 55.31 184 GLY A C 1
ATOM 1408 O O . GLY A 1 184 ? 26.885 -5.952 -28.800 1.00 55.31 184 GLY A O 1
ATOM 1409 N N . SER A 1 185 ? 25.176 -4.519 -28.565 1.00 45.62 185 SER A N 1
ATOM 1410 C CA . SER A 1 185 ? 25.102 -4.191 -29.988 1.00 45.62 185 SER A CA 1
ATOM 1411 C C . SER A 1 185 ? 26.463 -3.729 -30.526 1.00 45.62 185 SER A C 1
ATOM 1413 O O . SER A 1 185 ? 27.198 -3.001 -29.860 1.00 45.62 185 SER A O 1
ATOM 1415 N N . TRP A 1 186 ? 26.794 -4.146 -31.751 1.00 44.50 186 TRP A N 1
ATOM 1416 C CA . TRP A 1 186 ? 28.031 -3.761 -32.449 1.00 44.50 186 TRP A CA 1
ATOM 1417 C C . TRP A 1 186 ? 29.344 -4.262 -31.822 1.00 44.50 186 TRP A C 1
ATOM 1419 O O . TRP A 1 186 ? 30.407 -3.741 -32.152 1.00 44.50 186 TRP A O 1
ATOM 1429 N N . GLY A 1 187 ? 29.286 -5.263 -30.936 1.00 53.25 187 GLY A N 1
ATOM 1430 C CA . GLY A 1 187 ? 30.470 -5.797 -30.254 1.00 53.25 187 GLY A CA 1
ATOM 1431 C C . GLY A 1 187 ? 30.941 -4.939 -29.075 1.00 53.25 187 GLY A C 1
ATOM 1432 O O . GLY A 1 187 ? 32.038 -5.167 -28.557 1.00 53.25 187 GLY A O 1
ATOM 1433 N N . ALA A 1 188 ? 30.123 -3.972 -28.636 1.00 65.25 188 ALA A N 1
ATOM 1434 C CA . ALA A 1 188 ? 30.401 -3.161 -27.456 1.00 65.25 188 ALA A CA 1
ATOM 1435 C C . ALA A 1 188 ? 30.609 -4.065 -26.233 1.00 65.25 188 ALA A C 1
ATOM 1437 O O . ALA A 1 188 ? 29.842 -5.002 -26.001 1.00 65.25 188 ALA A O 1
ATOM 1438 N N . ARG A 1 189 ? 31.678 -3.822 -25.473 1.00 82.00 189 ARG A N 1
ATOM 1439 C CA . ARG A 1 189 ? 32.016 -4.630 -24.300 1.00 82.00 189 ARG A CA 1
ATOM 1440 C C . ARG A 1 189 ? 31.111 -4.213 -23.139 1.00 82.00 189 ARG A C 1
ATOM 1442 O O . ARG A 1 189 ? 30.963 -3.013 -22.908 1.00 82.00 189 ARG A O 1
ATOM 1449 N N . GLN A 1 190 ? 30.477 -5.171 -22.463 1.00 86.31 190 GLN A N 1
ATOM 1450 C CA . GLN A 1 190 ? 29.537 -4.880 -21.383 1.00 86.31 190 GLN A CA 1
ATOM 1451 C C . GLN A 1 190 ? 29.707 -5.815 -20.182 1.00 86.31 190 GLN A C 1
ATOM 1453 O O . GLN A 1 190 ? 30.027 -6.997 -20.314 1.00 86.31 190 GLN A O 1
ATOM 1458 N N . LEU A 1 191 ? 29.438 -5.269 -19.000 1.00 91.19 191 LEU A N 1
ATOM 1459 C CA . LEU A 1 191 ? 29.328 -5.981 -17.735 1.00 91.19 191 LEU A CA 1
ATOM 1460 C C . LEU A 1 191 ? 27.966 -5.658 -17.120 1.00 91.19 191 LEU A C 1
ATOM 1462 O O . LEU A 1 191 ? 27.623 -4.493 -16.957 1.00 91.19 191 LEU A O 1
ATOM 1466 N N . THR A 1 192 ? 27.218 -6.678 -16.713 1.00 92.12 192 THR A N 1
ATOM 1467 C CA . THR A 1 192 ? 26.024 -6.504 -15.880 1.00 92.12 192 THR A CA 1
ATOM 1468 C C . THR A 1 192 ? 26.247 -7.162 -14.528 1.00 92.12 192 THR A C 1
ATOM 1470 O O . THR A 1 192 ? 26.557 -8.354 -14.457 1.00 92.12 192 THR A O 1
ATOM 1473 N N . ALA A 1 193 ? 26.097 -6.399 -13.449 1.00 93.50 193 ALA A N 1
ATOM 1474 C CA . ALA A 1 193 ? 26.364 -6.866 -12.094 1.00 93.50 193 ALA A CA 1
ATOM 1475 C C . ALA A 1 193 ? 25.413 -6.234 -11.075 1.00 93.50 193 ALA A C 1
ATOM 1477 O O . ALA A 1 193 ? 24.896 -5.139 -11.277 1.00 93.50 193 ALA A O 1
ATOM 1478 N N . VAL A 1 194 ? 25.215 -6.932 -9.962 1.00 93.19 194 VAL A N 1
ATOM 1479 C CA . VAL A 1 194 ? 24.562 -6.391 -8.769 1.00 93.19 194 VAL A CA 1
ATOM 1480 C C . VAL A 1 194 ? 25.651 -6.191 -7.727 1.00 93.19 194 VAL A C 1
ATOM 1482 O O . VAL A 1 194 ? 26.375 -7.133 -7.405 1.00 93.19 194 VAL A O 1
ATOM 1485 N N . PHE A 1 195 ? 25.799 -4.963 -7.245 1.00 93.00 195 PHE A N 1
ATOM 1486 C CA . PHE A 1 195 ? 26.859 -4.597 -6.310 1.00 93.00 195 PHE A CA 1
ATOM 1487 C C . PHE A 1 195 ? 26.330 -4.512 -4.885 1.00 93.00 195 PHE A C 1
ATOM 1489 O O . PHE A 1 195 ? 25.162 -4.192 -4.675 1.00 93.00 195 PHE A O 1
ATOM 1496 N N . ARG A 1 196 ? 27.209 -4.767 -3.911 1.00 88.38 196 ARG A N 1
ATOM 1497 C CA . ARG A 1 196 ? 26.902 -4.528 -2.494 1.00 88.38 196 ARG A CA 1
ATOM 1498 C C . ARG A 1 196 ? 26.631 -3.055 -2.229 1.00 88.38 196 ARG A C 1
ATOM 1500 O O . ARG A 1 196 ? 25.645 -2.690 -1.610 1.00 88.38 196 ARG A O 1
ATOM 1507 N N . ASP A 1 197 ? 27.562 -2.235 -2.696 1.00 91.69 197 ASP A N 1
ATOM 1508 C CA . ASP A 1 197 ? 27.522 -0.789 -2.619 1.00 91.69 197 ASP A CA 1
ATOM 1509 C C . ASP A 1 197 ? 27.823 -0.271 -4.020 1.00 91.69 197 ASP A C 1
ATOM 1511 O O . ASP A 1 197 ? 28.938 -0.409 -4.531 1.00 91.69 197 ASP A O 1
ATOM 1515 N N . VAL A 1 198 ? 26.790 0.265 -4.663 1.00 92.94 198 VAL A N 1
ATOM 1516 C CA . VAL A 1 198 ? 26.862 0.714 -6.051 1.00 92.94 198 VAL A CA 1
ATOM 1517 C C . VAL A 1 198 ? 27.875 1.854 -6.211 1.00 92.94 198 VAL A C 1
ATOM 1519 O O . VAL A 1 198 ? 28.610 1.879 -7.198 1.00 92.94 198 VAL A O 1
ATOM 1522 N N . ILE A 1 199 ? 27.975 2.763 -5.236 1.00 94.88 199 ILE A N 1
ATOM 1523 C CA . ILE A 1 199 ? 28.867 3.926 -5.314 1.00 94.88 199 ILE A CA 1
ATOM 1524 C C . ILE A 1 199 ? 30.324 3.506 -5.111 1.00 94.88 199 ILE A C 1
ATOM 1526 O O . ILE A 1 199 ? 31.184 3.900 -5.901 1.00 94.88 199 ILE A O 1
ATOM 1530 N N . GLU A 1 200 ? 30.615 2.662 -4.116 1.00 93.75 200 GLU A N 1
ATOM 1531 C CA . GLU A 1 200 ? 31.977 2.141 -3.912 1.00 93.75 200 GLU A CA 1
ATOM 1532 C C . GLU A 1 200 ? 32.440 1.280 -5.092 1.00 93.75 200 GLU A C 1
ATOM 1534 O O . GLU A 1 200 ? 33.583 1.399 -5.546 1.00 93.75 200 GLU A O 1
ATOM 1539 N N . ALA A 1 201 ? 31.544 0.455 -5.645 1.00 94.69 201 ALA A N 1
ATOM 1540 C CA . ALA A 1 201 ? 31.840 -0.327 -6.836 1.00 94.69 201 ALA A CA 1
ATOM 1541 C C . ALA A 1 201 ? 32.164 0.571 -8.033 1.00 94.69 201 ALA A C 1
ATOM 1543 O O . ALA A 1 201 ? 33.187 0.365 -8.687 1.00 94.69 201 ALA A O 1
ATOM 1544 N N . MET A 1 202 ? 31.353 1.601 -8.299 1.00 95.69 202 MET A N 1
ATOM 1545 C CA . MET A 1 202 ? 31.626 2.528 -9.400 1.00 95.69 202 MET A CA 1
ATOM 1546 C C . MET A 1 202 ? 32.905 3.332 -9.182 1.00 95.69 202 MET A C 1
ATOM 1548 O O . MET A 1 202 ? 33.624 3.591 -10.146 1.00 95.69 202 MET A O 1
ATOM 1552 N N . ARG A 1 203 ? 33.251 3.672 -7.936 1.00 95.06 203 ARG A N 1
ATOM 1553 C CA . ARG A 1 203 ? 34.516 4.348 -7.621 1.00 95.06 203 ARG A CA 1
ATOM 1554 C C . ARG A 1 203 ? 35.721 3.476 -7.960 1.00 95.06 203 ARG A C 1
ATOM 1556 O O . ARG A 1 203 ? 36.645 3.949 -8.624 1.00 95.06 203 ARG A O 1
ATOM 1563 N N . ALA A 1 204 ? 35.693 2.205 -7.561 1.00 95.12 204 ALA A N 1
ATOM 1564 C CA . ALA A 1 204 ? 36.746 1.247 -7.885 1.00 95.12 204 ALA A CA 1
ATOM 1565 C C . ALA A 1 204 ? 36.858 1.010 -9.403 1.00 95.12 204 ALA A C 1
ATOM 1567 O O . ALA A 1 204 ? 37.954 1.037 -9.962 1.00 95.12 204 ALA A O 1
ATOM 1568 N N . ILE A 1 205 ? 35.721 0.840 -10.083 1.00 95.06 205 ILE A N 1
ATOM 1569 C CA . ILE A 1 205 ? 35.670 0.585 -11.528 1.00 95.06 205 ILE A CA 1
ATOM 1570 C C . ILE A 1 205 ? 36.137 1.805 -12.328 1.00 95.06 205 ILE A C 1
ATOM 1572 O O . ILE A 1 205 ? 36.906 1.644 -13.273 1.00 95.06 205 ILE A O 1
ATOM 1576 N N . ARG A 1 206 ? 35.754 3.026 -11.932 1.00 93.88 206 ARG A N 1
ATOM 1577 C CA . ARG A 1 206 ? 36.247 4.273 -12.541 1.00 93.88 206 ARG A CA 1
ATOM 1578 C C . ARG A 1 206 ? 37.765 4.392 -12.422 1.00 93.88 206 ARG A C 1
ATOM 1580 O O . ARG A 1 206 ? 38.412 4.786 -13.388 1.00 93.88 206 ARG A O 1
ATOM 1587 N N . ALA A 1 207 ? 38.334 4.062 -11.262 1.00 93.69 207 ALA A N 1
ATOM 1588 C CA . ALA A 1 207 ? 39.780 4.117 -11.055 1.00 93.69 207 ALA A CA 1
ATOM 1589 C C . ALA A 1 207 ? 40.525 3.136 -11.977 1.00 93.69 207 ALA A C 1
ATOM 1591 O O . ALA A 1 207 ? 41.511 3.518 -12.607 1.00 93.69 207 ALA A O 1
ATOM 1592 N N . LEU A 1 208 ? 40.013 1.907 -12.113 1.00 93.81 208 LEU A N 1
ATOM 1593 C CA . LEU A 1 208 ? 40.531 0.922 -13.068 1.00 93.81 208 LEU A CA 1
ATOM 1594 C C . LEU A 1 208 ? 40.407 1.428 -14.510 1.00 93.81 208 LEU A C 1
ATOM 1596 O O . LEU A 1 208 ? 41.380 1.412 -15.257 1.00 93.81 208 LEU A O 1
ATOM 1600 N N . ALA A 1 209 ? 39.237 1.931 -14.898 1.00 90.38 209 ALA A N 1
ATOM 1601 C CA . ALA A 1 209 ? 38.994 2.412 -16.253 1.00 90.38 209 ALA A CA 1
ATOM 1602 C C . ALA A 1 209 ? 39.947 3.562 -16.622 1.00 90.38 209 ALA A C 1
ATOM 1604 O O . ALA A 1 209 ? 40.567 3.538 -17.683 1.00 90.38 209 ALA A O 1
ATOM 1605 N N . GLY A 1 210 ? 40.168 4.505 -15.698 1.00 89.00 210 GLY A N 1
ATOM 1606 C CA . GLY A 1 210 ? 41.134 5.591 -15.869 1.00 89.00 210 GLY A CA 1
ATOM 1607 C C . GLY A 1 210 ? 42.581 5.112 -16.030 1.00 89.00 210 GLY A C 1
ATOM 1608 O O . GLY A 1 210 ? 43.306 5.661 -16.856 1.00 89.00 210 GLY A O 1
ATOM 1609 N N . ALA A 1 211 ? 42.999 4.069 -15.303 1.00 90.62 211 ALA A N 1
ATOM 1610 C CA . ALA A 1 211 ? 44.341 3.490 -15.432 1.00 90.62 211 ALA A CA 1
ATOM 1611 C C . ALA A 1 211 ? 44.588 2.846 -16.808 1.00 90.62 211 ALA A C 1
ATOM 1613 O O . ALA A 1 211 ? 45.721 2.844 -17.290 1.00 90.62 211 ALA A O 1
ATOM 1614 N N . HIS A 1 212 ? 43.529 2.344 -17.449 1.00 88.75 212 HIS A N 1
ATOM 1615 C CA . HIS A 1 212 ? 43.590 1.692 -18.762 1.00 88.75 212 HIS A CA 1
ATOM 1616 C C . HIS A 1 212 ? 43.170 2.606 -19.928 1.00 88.75 212 HIS A C 1
ATOM 1618 O O . HIS A 1 212 ? 43.253 2.193 -21.084 1.00 88.75 212 HIS A O 1
ATOM 1624 N N . GLY A 1 213 ? 42.757 3.851 -19.661 1.00 85.19 213 GLY A N 1
ATOM 1625 C CA . GLY A 1 213 ? 42.269 4.778 -20.693 1.00 85.19 213 GLY A CA 1
ATOM 1626 C C . GLY A 1 213 ? 40.937 4.339 -21.312 1.00 85.19 213 GLY A C 1
ATOM 1627 O O . GLY A 1 213 ? 40.722 4.494 -22.512 1.00 85.19 213 GLY A O 1
ATOM 1628 N N . VAL A 1 214 ? 40.074 3.733 -20.499 1.00 85.81 214 VAL A N 1
ATOM 1629 C CA . VAL A 1 214 ? 38.770 3.190 -20.883 1.00 85.81 214 VAL A CA 1
ATOM 1630 C C . VAL A 1 214 ? 37.677 4.149 -20.421 1.00 85.81 214 VAL A C 1
ATOM 1632 O O . VAL A 1 214 ? 37.650 4.546 -19.256 1.00 85.81 214 VAL A O 1
ATOM 1635 N N . ASP A 1 215 ? 36.748 4.488 -21.311 1.00 83.81 215 ASP A N 1
ATOM 1636 C CA . ASP A 1 215 ? 35.543 5.218 -20.923 1.00 83.81 215 ASP A CA 1
ATOM 1637 C C . ASP A 1 215 ? 34.422 4.249 -20.553 1.00 83.81 215 ASP A C 1
ATOM 1639 O O . ASP A 1 215 ? 34.343 3.123 -21.057 1.00 83.81 215 ASP A O 1
ATOM 1643 N N . LEU A 1 216 ? 33.521 4.735 -19.703 1.00 88.25 216 LEU A N 1
ATOM 1644 C CA . LEU A 1 216 ? 32.391 3.995 -19.161 1.00 88.25 216 LEU A CA 1
ATOM 1645 C C . LEU A 1 216 ? 31.072 4.663 -19.577 1.00 88.25 216 LEU A C 1
ATOM 1647 O O . LEU A 1 216 ? 30.962 5.887 -19.541 1.00 88.25 216 LEU A O 1
ATOM 1651 N N . ASP A 1 217 ? 30.072 3.855 -19.923 1.00 87.88 217 ASP A N 1
ATOM 1652 C CA . ASP A 1 217 ? 28.664 4.249 -20.059 1.00 87.88 217 ASP A CA 1
ATOM 1653 C C . ASP A 1 217 ? 27.835 3.366 -19.123 1.00 87.88 217 ASP A C 1
ATOM 1655 O O . ASP A 1 217 ? 27.922 2.138 -19.154 1.00 87.88 217 ASP A O 1
ATOM 1659 N N . LEU A 1 218 ? 27.067 4.001 -18.251 1.00 89.56 218 LEU A N 1
ATOM 1660 C CA . LEU A 1 218 ? 26.323 3.372 -17.177 1.00 89.56 218 LEU A CA 1
ATOM 1661 C C . LEU A 1 218 ? 24.823 3.411 -17.461 1.00 89.56 218 LEU A C 1
ATOM 1663 O O . LEU A 1 218 ? 24.265 4.447 -17.841 1.00 89.56 218 LEU A O 1
ATOM 1667 N N . ARG A 1 219 ? 24.154 2.297 -17.172 1.00 87.88 219 ARG A N 1
ATOM 1668 C CA . ARG A 1 219 ? 22.704 2.203 -16.998 1.00 87.88 219 ARG A CA 1
ATOM 1669 C C . ARG A 1 219 ? 22.380 1.390 -15.756 1.00 87.88 219 ARG A C 1
ATOM 1671 O O . ARG A 1 219 ? 23.187 0.589 -15.288 1.00 87.88 219 ARG A O 1
ATOM 1678 N N . VAL A 1 220 ? 21.180 1.587 -15.233 1.00 88.81 220 VAL A N 1
ATOM 1679 C CA . VAL A 1 220 ? 20.675 0.848 -14.075 1.00 88.81 220 VAL A CA 1
ATOM 1680 C C . VAL A 1 220 ? 19.278 0.323 -14.366 1.00 88.81 220 VAL A C 1
ATOM 1682 O O . VAL A 1 220 ? 18.537 0.917 -15.149 1.00 88.81 220 VAL A O 1
ATOM 1685 N N . ARG A 1 221 ? 18.920 -0.800 -13.749 1.00 89.00 221 ARG A N 1
ATOM 1686 C CA . ARG A 1 221 ? 17.552 -1.323 -13.741 1.00 89.00 221 ARG A CA 1
ATOM 1687 C C . ARG A 1 221 ? 17.286 -2.109 -12.471 1.00 89.00 221 ARG A C 1
ATOM 1689 O O . ARG A 1 221 ? 18.189 -2.736 -11.925 1.00 89.00 221 ARG A O 1
ATOM 1696 N N . GLU A 1 222 ? 16.039 -2.130 -12.040 1.00 89.12 222 GLU A N 1
ATOM 1697 C CA . GLU A 1 222 ? 15.602 -3.021 -10.972 1.00 89.12 222 GLU A CA 1
ATOM 1698 C C . GLU A 1 222 ? 15.571 -4.484 -11.461 1.00 89.12 222 GLU A C 1
ATOM 1700 O O . GLU A 1 222 ? 15.219 -4.776 -12.612 1.00 89.12 222 GLU A O 1
ATOM 1705 N N . CYS A 1 223 ? 15.997 -5.422 -10.610 1.00 83.69 223 CYS A N 1
ATOM 1706 C CA . CYS A 1 223 ? 15.889 -6.850 -10.904 1.00 83.69 223 CYS A CA 1
ATOM 1707 C C . CYS A 1 223 ? 14.426 -7.325 -10.821 1.00 83.69 223 CYS A C 1
ATOM 1709 O O . CYS A 1 223 ? 13.684 -6.872 -9.959 1.00 83.69 223 CYS A O 1
ATOM 1711 N N . PRO A 1 224 ? 13.999 -8.292 -11.654 1.00 71.44 224 PRO A N 1
ATOM 1712 C CA . PRO A 1 224 ? 12.674 -8.891 -11.523 1.00 71.44 224 PRO A CA 1
ATOM 1713 C C . PRO A 1 224 ? 12.538 -9.659 -10.198 1.00 71.44 224 PRO A C 1
ATOM 1715 O O . PRO A 1 224 ? 13.358 -10.532 -9.900 1.00 71.44 224 PRO A O 1
ATOM 1718 N N . GLY A 1 225 ? 11.479 -9.368 -9.441 1.00 73.19 225 GLY A N 1
ATOM 1719 C CA . GLY A 1 225 ? 11.182 -10.034 -8.172 1.00 73.19 225 GLY A CA 1
ATOM 1720 C C . GLY A 1 225 ? 10.775 -11.501 -8.327 1.00 73.19 225 GLY A C 1
ATOM 1721 O O . GLY A 1 225 ? 10.244 -11.923 -9.357 1.00 73.19 225 GLY A O 1
ATOM 1722 N N . GLY A 1 226 ? 11.051 -12.308 -7.299 1.00 70.88 226 GLY A N 1
ATOM 1723 C CA . GLY A 1 226 ? 10.684 -13.733 -7.257 1.00 70.88 226 GLY A CA 1
ATOM 1724 C C . GLY A 1 226 ? 11.446 -14.645 -8.232 1.00 70.88 226 GLY A C 1
ATOM 1725 O O . GLY A 1 226 ? 11.094 -15.818 -8.378 1.00 70.88 226 GLY A O 1
ATOM 1726 N N . VAL A 1 227 ? 12.490 -14.141 -8.898 1.00 71.88 227 VAL A N 1
ATOM 1727 C CA . VAL A 1 227 ? 13.322 -14.911 -9.832 1.00 71.88 227 VAL A CA 1
ATOM 1728 C C . VAL A 1 227 ? 14.615 -15.348 -9.146 1.00 71.88 227 VAL A C 1
ATOM 1730 O O . VAL A 1 227 ? 15.342 -14.530 -8.592 1.00 71.88 227 VAL A O 1
ATOM 1733 N N . ALA A 1 228 ? 14.936 -16.644 -9.219 1.00 76.19 228 ALA A N 1
ATOM 1734 C CA . ALA A 1 228 ? 16.142 -17.201 -8.594 1.00 76.19 228 ALA A CA 1
ATOM 1735 C C . ALA A 1 228 ? 17.449 -16.622 -9.169 1.00 76.19 228 ALA A C 1
ATOM 1737 O O . ALA A 1 228 ? 18.436 -16.488 -8.452 1.00 76.19 228 ALA A O 1
ATOM 1738 N N . ASP A 1 229 ? 17.451 -16.291 -10.462 1.00 82.06 229 ASP A N 1
ATOM 1739 C CA . ASP A 1 229 ? 18.588 -15.687 -11.145 1.00 82.06 229 ASP A CA 1
ATOM 1740 C C . ASP A 1 229 ? 18.132 -14.613 -12.156 1.00 82.06 229 ASP A C 1
ATOM 1742 O O . ASP A 1 229 ? 17.759 -14.937 -13.291 1.00 82.06 229 ASP A O 1
ATOM 1746 N N . PRO A 1 230 ? 18.171 -13.322 -11.782 1.00 79.88 230 PRO A N 1
ATOM 1747 C CA . PRO A 1 230 ? 17.663 -12.234 -12.618 1.00 79.88 230 PRO A CA 1
ATOM 1748 C C . PRO A 1 230 ? 18.512 -11.963 -13.872 1.00 79.88 230 PRO A C 1
ATOM 1750 O O . PRO A 1 230 ? 18.064 -11.250 -14.772 1.00 79.88 230 PRO A O 1
ATOM 1753 N N . LEU A 1 231 ? 19.722 -12.532 -13.967 1.00 82.88 231 LEU A N 1
ATOM 1754 C CA . LEU A 1 231 ? 20.625 -12.359 -15.114 1.00 82.88 231 LEU A CA 1
ATOM 1755 C C . LEU A 1 231 ? 20.719 -13.617 -16.001 1.00 82.88 231 LEU A C 1
ATOM 1757 O O . LEU A 1 231 ? 21.555 -13.675 -16.905 1.00 82.88 231 LEU A O 1
ATOM 1761 N N . ALA A 1 232 ? 19.860 -14.621 -15.785 1.00 76.69 232 ALA A N 1
ATOM 1762 C CA . ALA A 1 232 ? 19.901 -15.902 -16.500 1.00 76.69 232 ALA A CA 1
ATOM 1763 C C . ALA A 1 232 ? 19.872 -15.753 -18.035 1.00 76.69 232 ALA A C 1
ATOM 1765 O O . ALA A 1 232 ? 20.610 -16.442 -18.740 1.00 76.69 232 ALA A O 1
ATOM 1766 N N . LEU A 1 233 ? 19.075 -14.812 -18.555 1.00 64.62 233 LEU A N 1
ATOM 1767 C CA . LEU A 1 233 ? 18.984 -14.517 -19.991 1.00 64.62 233 LEU A CA 1
ATOM 1768 C C . LEU A 1 233 ? 20.313 -14.027 -20.585 1.00 64.62 233 LEU A C 1
ATOM 1770 O O . LEU A 1 233 ? 20.694 -14.488 -21.658 1.00 64.62 233 LEU A O 1
ATOM 1774 N N . LEU A 1 234 ? 21.038 -13.156 -19.874 1.00 69.44 234 LEU A N 1
ATOM 1775 C CA . LEU A 1 234 ? 22.346 -12.651 -20.314 1.00 69.44 234 LEU A CA 1
ATOM 1776 C C . LEU A 1 234 ? 23.410 -13.755 -20.300 1.00 69.44 234 LEU A C 1
ATOM 1778 O O . LEU A 1 234 ? 24.289 -13.796 -21.159 1.00 69.44 234 LEU A O 1
ATOM 1782 N N . ARG A 1 235 ? 23.316 -14.694 -19.350 1.00 75.56 235 ARG A N 1
ATOM 1783 C CA . ARG A 1 235 ? 24.206 -15.866 -19.329 1.00 75.56 235 ARG A CA 1
ATOM 1784 C C . ARG A 1 235 ? 23.918 -16.816 -20.489 1.00 75.56 235 ARG A C 1
ATOM 1786 O O . ARG A 1 235 ? 24.853 -17.344 -21.089 1.00 75.56 235 ARG A O 1
ATOM 1793 N N . ALA A 1 236 ? 22.642 -16.999 -20.831 1.00 57.88 236 ALA A N 1
ATOM 1794 C CA . ALA A 1 236 ? 22.209 -17.846 -21.938 1.00 57.88 236 ALA A CA 1
ATOM 1795 C C . ALA A 1 236 ? 22.570 -17.272 -23.321 1.00 57.88 236 ALA A C 1
ATOM 1797 O O . ALA A 1 236 ? 22.808 -18.045 -24.246 1.00 57.88 236 ALA A O 1
ATOM 1798 N N . SER A 1 237 ? 22.668 -15.944 -23.467 1.00 54.12 237 SER A N 1
ATOM 1799 C CA . SER A 1 237 ? 23.053 -15.286 -24.728 1.00 54.12 237 SER A CA 1
ATOM 1800 C C . SER A 1 237 ? 24.546 -15.381 -25.076 1.00 54.12 237 SER A C 1
ATOM 1802 O O . SER A 1 237 ? 24.957 -14.869 -26.113 1.00 54.12 237 SER A O 1
ATOM 1804 N N . GLY A 1 238 ? 25.354 -16.061 -24.256 1.00 55.31 238 GLY A N 1
ATOM 1805 C CA . GLY A 1 238 ? 26.784 -16.264 -24.491 1.00 55.31 238 GLY A CA 1
ATOM 1806 C C . GLY A 1 238 ? 27.644 -15.372 -23.601 1.00 55.31 238 GLY A C 1
ATOM 1807 O O . GLY A 1 238 ? 28.112 -14.320 -24.019 1.00 55.31 238 GLY A O 1
ATOM 1808 N N . ALA A 1 239 ? 27.902 -15.839 -22.379 1.00 47.91 239 ALA A N 1
ATOM 1809 C CA . ALA A 1 239 ? 28.779 -15.190 -21.398 1.00 47.91 239 ALA A CA 1
ATOM 1810 C C . ALA A 1 239 ? 30.291 -15.290 -21.717 1.00 47.91 239 ALA A C 1
ATOM 1812 O O . ALA A 1 239 ? 31.124 -14.826 -20.944 1.00 47.91 239 ALA A O 1
ATOM 1813 N N . ALA A 1 240 ? 30.672 -15.923 -22.830 1.00 44.81 240 ALA A N 1
ATOM 1814 C CA . ALA A 1 240 ? 32.062 -16.076 -23.248 1.00 44.81 240 ALA A CA 1
ATOM 1815 C C . ALA A 1 240 ? 32.227 -15.449 -24.628 1.00 44.81 240 ALA A C 1
ATOM 1817 O O . ALA A 1 240 ? 31.641 -15.955 -25.576 1.00 44.81 240 ALA A O 1
ATOM 1818 N N . ALA A 1 241 ? 33.004 -14.369 -24.747 1.00 39.75 241 ALA A N 1
ATOM 1819 C CA . ALA A 1 241 ? 33.265 -13.704 -26.022 1.00 39.75 241 ALA A CA 1
ATOM 1820 C C . ALA A 1 241 ? 33.921 -14.671 -27.036 1.00 39.75 241 ALA A C 1
ATOM 1822 O O . ALA A 1 241 ? 35.096 -15.011 -26.862 1.00 39.75 241 ALA A O 1
ATOM 1823 N N . PRO A 1 242 ? 33.234 -15.100 -28.116 1.00 44.09 242 PRO A N 1
ATOM 1824 C CA . PRO A 1 242 ? 33.860 -15.846 -29.195 1.00 44.09 242 PRO A CA 1
ATOM 1825 C C . PRO A 1 242 ? 34.217 -14.868 -30.324 1.00 44.09 242 PRO A C 1
ATOM 1827 O O . PRO A 1 242 ? 33.342 -14.218 -30.889 1.00 44.09 242 PRO A O 1
ATOM 1830 N N . ARG A 1 243 ? 35.505 -14.781 -30.677 1.00 49.75 243 ARG A N 1
ATOM 1831 C CA . ARG A 1 243 ? 35.994 -14.066 -31.870 1.00 49.75 243 ARG A CA 1
ATOM 1832 C C . ARG A 1 243 ? 35.328 -14.635 -33.129 1.00 49.75 243 ARG A C 1
ATOM 1834 O O . ARG A 1 243 ? 35.559 -15.800 -33.456 1.00 49.75 243 ARG A O 1
ATOM 1841 N N . GLY A 1 244 ? 34.542 -13.842 -33.849 1.00 54.31 244 GLY A N 1
ATOM 1842 C CA . GLY A 1 244 ? 33.935 -14.235 -35.121 1.00 54.31 244 GLY A CA 1
ATOM 1843 C C . GLY A 1 244 ? 34.321 -13.287 -36.254 1.00 54.31 244 GLY A C 1
ATOM 1844 O O . GLY A 1 244 ? 34.569 -12.132 -36.005 1.00 54.31 244 GLY A O 1
ATOM 1845 N N . VAL A 1 245 ? 34.406 -13.745 -37.506 1.00 65.31 245 VAL A N 1
ATOM 1846 C CA . VAL A 1 245 ? 34.835 -12.934 -38.682 1.00 65.31 245 VAL A CA 1
ATOM 1847 C C . VAL A 1 245 ? 33.680 -12.599 -39.640 1.00 65.31 245 VAL A C 1
ATOM 1849 O O . VAL A 1 245 ? 33.896 -12.224 -40.798 1.00 65.31 245 VAL A O 1
ATOM 1852 N N . TRP A 1 246 ? 32.438 -12.784 -39.185 1.00 73.19 246 TRP A N 1
ATOM 1853 C CA . TRP A 1 246 ? 31.240 -12.659 -40.012 1.00 73.19 246 TRP A CA 1
ATOM 1854 C C . TRP A 1 246 ? 30.333 -11.521 -39.544 1.00 73.19 246 TRP A C 1
ATOM 1856 O O . TRP A 1 246 ? 30.180 -11.270 -38.352 1.00 73.19 246 TRP A O 1
ATOM 1866 N N . THR A 1 247 ? 29.704 -10.861 -40.512 1.00 72.75 247 THR A N 1
ATOM 1867 C CA . THR A 1 247 ? 28.758 -9.759 -40.320 1.00 72.75 247 THR A CA 1
ATOM 1868 C C . THR A 1 247 ? 27.438 -10.104 -40.994 1.00 72.75 247 THR A C 1
ATOM 1870 O O . THR A 1 247 ? 27.427 -10.583 -42.128 1.00 72.75 247 THR A O 1
ATOM 1873 N N . VAL A 1 248 ? 26.318 -9.826 -40.333 1.00 80.44 248 VAL A N 1
ATOM 1874 C CA . VAL A 1 248 ? 24.986 -9.891 -40.946 1.00 80.44 248 VAL A CA 1
ATOM 1875 C C . VAL A 1 248 ? 24.632 -8.512 -41.471 1.00 80.44 248 VAL A C 1
ATOM 1877 O O . VAL A 1 248 ? 24.529 -7.566 -40.698 1.00 80.44 248 VAL A O 1
ATOM 1880 N N . ILE A 1 249 ? 24.449 -8.385 -42.779 1.00 78.12 249 ILE A N 1
ATOM 1881 C CA . ILE A 1 249 ? 24.065 -7.134 -43.431 1.00 78.12 249 ILE A CA 1
ATOM 1882 C C . ILE A 1 249 ? 22.601 -7.244 -43.824 1.00 78.12 249 ILE A C 1
ATOM 1884 O O . ILE A 1 249 ? 22.234 -8.156 -44.556 1.00 78.12 249 ILE A O 1
ATOM 1888 N N . LEU A 1 250 ? 21.795 -6.298 -43.363 1.00 79.50 250 LEU A N 1
ATOM 1889 C CA . LEU A 1 250 ? 20.413 -6.074 -43.760 1.00 79.50 250 LEU A CA 1
ATOM 1890 C C . LEU A 1 250 ? 20.383 -4.890 -44.728 1.00 79.50 250 LEU A C 1
ATOM 1892 O O . LEU A 1 250 ? 20.727 -3.781 -44.340 1.00 79.50 250 LEU A O 1
ATOM 1896 N N . TRP A 1 251 ? 19.973 -5.085 -45.976 1.00 77.69 251 TRP A N 1
ATOM 1897 C CA . TRP A 1 251 ? 19.881 -4.000 -46.967 1.00 77.69 251 TRP A CA 1
ATOM 1898 C C . TRP A 1 251 ? 18.447 -3.653 -47.366 1.00 77.69 251 TRP A C 1
ATOM 1900 O O . TRP A 1 251 ? 18.241 -2.667 -48.066 1.00 77.69 251 TRP A O 1
ATOM 1910 N N . GLN A 1 252 ? 17.452 -4.428 -46.922 1.00 84.25 252 GLN A N 1
ATOM 1911 C CA . GLN A 1 252 ? 16.040 -4.183 -47.218 1.00 84.25 252 GLN A CA 1
ATOM 1912 C C . GLN A 1 252 ? 15.149 -4.714 -46.088 1.00 84.25 252 GLN A C 1
ATOM 1914 O O . GLN A 1 252 ? 15.352 -5.832 -45.634 1.00 84.25 252 GLN A O 1
ATOM 1919 N N . VAL A 1 253 ? 14.144 -3.945 -45.657 1.00 80.25 253 VAL A N 1
ATOM 1920 C CA . VAL A 1 253 ? 13.291 -4.256 -44.484 1.00 80.25 253 VAL A CA 1
ATOM 1921 C C . VAL A 1 253 ? 11.988 -4.998 -44.829 1.00 80.25 253 VAL A C 1
ATOM 1923 O O . VAL A 1 253 ? 11.237 -5.361 -43.935 1.00 80.25 253 VAL A O 1
ATOM 1926 N N . GLY A 1 254 ? 11.747 -5.315 -46.104 1.00 76.44 254 GLY A N 1
ATOM 1927 C CA . GLY A 1 254 ? 10.570 -6.097 -46.507 1.00 76.44 254 GLY A CA 1
ATOM 1928 C C . GLY A 1 254 ? 9.232 -5.400 -46.239 1.00 76.44 254 GLY A C 1
ATOM 1929 O O . GLY A 1 254 ? 9.196 -4.235 -45.847 1.00 76.44 254 GLY A O 1
ATOM 1930 N N . ALA A 1 255 ? 8.126 -6.114 -46.467 1.00 78.25 255 ALA A N 1
ATOM 1931 C CA . ALA A 1 255 ? 6.778 -5.621 -46.164 1.00 78.25 255 ALA A CA 1
ATOM 1932 C C . ALA A 1 255 ? 6.460 -5.683 -44.657 1.00 78.25 255 ALA A C 1
ATOM 1934 O O . ALA A 1 255 ? 5.789 -4.798 -44.127 1.00 78.25 255 ALA A O 1
ATOM 1935 N N . ASP A 1 256 ? 6.990 -6.684 -43.946 1.00 87.81 256 ASP A N 1
ATOM 1936 C CA . ASP A 1 256 ? 6.773 -6.863 -42.509 1.00 87.81 256 ASP A CA 1
ATOM 1937 C C . ASP A 1 256 ? 7.884 -6.204 -41.676 1.00 87.81 256 ASP A C 1
ATOM 1939 O O . ASP A 1 256 ? 8.760 -6.838 -41.080 1.00 87.81 256 ASP A O 1
ATOM 1943 N N . ARG A 1 257 ? 7.825 -4.871 -41.609 1.00 88.12 257 ARG A N 1
ATOM 1944 C CA . ARG A 1 257 ? 8.771 -4.059 -40.831 1.00 88.12 257 ARG A CA 1
ATOM 1945 C C . ARG A 1 257 ? 8.800 -4.439 -39.349 1.00 88.12 257 ARG A C 1
ATOM 1947 O O . ARG A 1 257 ? 9.835 -4.271 -38.705 1.00 88.12 257 ARG A O 1
ATOM 1954 N N . ILE A 1 258 ? 7.692 -4.937 -38.797 1.00 87.25 258 ILE A N 1
ATOM 1955 C CA . ILE A 1 258 ? 7.597 -5.318 -37.385 1.00 87.25 258 ILE A CA 1
ATOM 1956 C C . ILE A 1 258 ? 8.340 -6.633 -37.146 1.00 87.25 258 ILE A C 1
ATOM 1958 O O . ILE A 1 258 ? 9.095 -6.719 -36.174 1.00 87.25 258 ILE A O 1
ATOM 1962 N N . ALA A 1 259 ? 8.185 -7.631 -38.018 1.00 86.75 259 ALA A N 1
ATOM 1963 C CA . ALA A 1 259 ? 8.948 -8.873 -37.941 1.00 86.75 259 ALA A CA 1
ATOM 1964 C C . ALA A 1 259 ? 10.448 -8.619 -38.112 1.00 86.75 259 ALA A C 1
ATOM 1966 O O . ALA A 1 259 ? 11.240 -9.117 -37.311 1.00 86.75 259 ALA A O 1
ATOM 1967 N N . VAL A 1 260 ? 10.847 -7.771 -39.068 1.00 87.44 260 VAL A N 1
ATOM 1968 C CA . VAL A 1 260 ? 12.261 -7.406 -39.254 1.00 87.44 260 VAL A CA 1
ATOM 1969 C C . VAL A 1 260 ? 12.802 -6.633 -38.051 1.00 87.44 260 VAL A C 1
ATOM 1971 O O . VAL A 1 260 ? 13.902 -6.920 -37.590 1.00 87.44 260 VAL A O 1
ATOM 1974 N N . MET A 1 261 ? 12.025 -5.717 -37.467 1.00 89.75 261 MET A N 1
ATOM 1975 C CA . MET A 1 261 ? 12.400 -5.009 -36.235 1.00 89.75 261 MET A CA 1
ATOM 1976 C C . MET A 1 261 ? 12.559 -5.966 -35.050 1.00 89.75 261 MET A C 1
ATOM 1978 O O . MET A 1 261 ? 13.512 -5.828 -34.286 1.00 89.75 261 MET A O 1
ATOM 1982 N N . LYS A 1 262 ? 11.667 -6.953 -34.895 1.00 80.75 262 LYS A N 1
ATOM 1983 C CA . LYS A 1 262 ? 11.770 -7.989 -33.854 1.00 80.75 262 LYS A CA 1
ATOM 1984 C C . LYS A 1 262 ? 12.987 -8.890 -34.073 1.00 80.75 262 LYS A C 1
ATOM 1986 O O . LYS A 1 262 ? 13.696 -9.167 -33.110 1.00 80.75 262 LYS A O 1
ATOM 1991 N N . ALA A 1 263 ? 13.267 -9.281 -35.315 1.00 83.38 263 ALA A N 1
ATOM 1992 C CA . ALA A 1 263 ? 14.449 -10.063 -35.670 1.00 83.38 263 ALA A CA 1
ATOM 1993 C C . ALA A 1 263 ? 15.746 -9.274 -35.420 1.00 83.38 263 ALA A C 1
ATOM 1995 O O . ALA A 1 263 ? 16.677 -9.803 -34.819 1.00 83.38 263 ALA A O 1
ATOM 1996 N N . VAL A 1 264 ? 15.795 -7.985 -35.778 1.00 80.88 264 VAL A N 1
ATOM 1997 C CA . VAL A 1 264 ? 16.929 -7.097 -35.466 1.00 80.88 264 VAL A CA 1
ATOM 1998 C C . VAL A 1 264 ? 17.090 -6.910 -33.959 1.00 80.88 264 VAL A C 1
ATOM 2000 O O . VAL A 1 264 ? 18.203 -7.036 -33.461 1.00 80.88 264 VAL A O 1
ATOM 2003 N N . ARG A 1 265 ? 15.998 -6.679 -33.221 1.00 82.94 265 ARG A N 1
ATOM 2004 C CA . ARG A 1 265 ? 15.993 -6.596 -31.752 1.00 82.94 265 ARG A CA 1
ATOM 2005 C C . ARG A 1 265 ? 16.580 -7.862 -31.125 1.00 82.94 265 ARG A C 1
ATOM 2007 O O . ARG A 1 265 ? 17.422 -7.769 -30.239 1.00 82.94 265 ARG A O 1
ATOM 2014 N N . GLN A 1 266 ? 16.147 -9.031 -31.593 1.00 75.81 266 GLN A N 1
ATOM 2015 C CA . GLN A 1 266 ? 16.616 -10.322 -31.094 1.00 75.81 266 GLN A CA 1
ATOM 2016 C C . GLN A 1 266 ? 18.091 -10.565 -31.430 1.00 75.81 266 GLN A C 1
ATOM 2018 O O . GLN A 1 266 ? 18.835 -11.020 -30.569 1.00 75.81 266 GLN A O 1
ATOM 2023 N N . LEU A 1 267 ? 18.528 -10.221 -32.645 1.00 70.31 267 LEU A N 1
ATOM 2024 C CA . LEU A 1 267 ? 19.924 -10.369 -33.062 1.00 70.31 267 LEU A CA 1
ATOM 2025 C C . LEU A 1 267 ? 20.868 -9.396 -32.345 1.00 70.31 267 LEU A C 1
ATOM 2027 O O . LEU A 1 267 ? 22.028 -9.733 -32.133 1.00 70.31 267 LEU A O 1
ATOM 2031 N N . ARG A 1 268 ? 20.389 -8.205 -31.969 1.00 68.38 268 ARG A N 1
ATOM 2032 C CA . ARG A 1 268 ? 21.195 -7.138 -31.349 1.00 68.38 268 ARG A CA 1
ATOM 2033 C C . ARG A 1 268 ? 21.155 -7.080 -29.828 1.00 68.38 268 ARG A C 1
ATOM 2035 O O . ARG A 1 268 ? 21.974 -6.371 -29.245 1.00 68.38 268 ARG A O 1
ATOM 2042 N N . GLY A 1 269 ? 20.184 -7.742 -29.202 1.00 63.44 269 GLY A N 1
ATOM 2043 C CA . GLY A 1 269 ? 19.947 -7.627 -27.762 1.00 63.44 269 GLY A CA 1
ATOM 2044 C C . GLY A 1 269 ? 19.584 -6.205 -27.313 1.00 63.44 269 GLY A C 1
ATOM 2045 O O . GLY A 1 269 ? 19.846 -5.849 -26.172 1.00 63.44 269 GLY A O 1
ATOM 2046 N N . CYS A 1 270 ? 19.027 -5.375 -28.202 1.00 60.12 270 CYS A N 1
ATOM 2047 C CA . CYS A 1 270 ? 18.722 -3.970 -27.924 1.00 60.12 270 CYS A CA 1
ATOM 2048 C C . CYS A 1 270 ? 17.236 -3.723 -27.611 1.00 60.12 270 CYS A C 1
ATOM 2050 O O . CYS A 1 270 ? 16.389 -4.611 -27.731 1.00 60.12 270 CYS A O 1
ATOM 2052 N N . GLY A 1 271 ? 16.903 -2.494 -27.204 1.00 63.50 271 GLY A N 1
ATOM 2053 C CA . GLY A 1 271 ? 15.517 -2.061 -27.008 1.00 63.50 271 GLY A CA 1
ATOM 2054 C C . GLY A 1 271 ? 14.741 -1.919 -28.326 1.00 63.50 271 GLY A C 1
ATOM 2055 O O . GLY A 1 271 ? 15.319 -1.785 -29.404 1.00 63.50 271 GLY A O 1
ATOM 2056 N N . LEU A 1 272 ? 13.404 -1.903 -28.254 1.00 67.12 272 LEU A N 1
ATOM 2057 C CA . LEU A 1 272 ? 12.547 -1.796 -29.448 1.00 67.12 272 LEU A CA 1
ATOM 2058 C C . LEU A 1 272 ? 12.757 -0.471 -30.203 1.00 67.12 272 LEU A C 1
ATOM 2060 O O . LEU A 1 272 ? 12.768 -0.459 -31.431 1.00 67.12 272 LEU A O 1
ATOM 2064 N N . GLN A 1 273 ? 12.971 0.621 -29.464 1.00 61.59 273 GLN A N 1
ATOM 2065 C CA . GLN A 1 273 ? 13.249 1.945 -30.020 1.00 61.59 273 GLN A CA 1
ATOM 2066 C C . GLN A 1 273 ? 14.581 1.973 -30.781 1.00 61.59 273 GLN A C 1
ATOM 2068 O O . GLN A 1 273 ? 14.645 2.464 -31.900 1.00 61.59 273 GLN A O 1
ATOM 2073 N N . GLU A 1 274 ? 15.622 1.357 -30.224 1.00 61.22 274 GLU A N 1
ATOM 2074 C CA . GLU A 1 274 ? 16.943 1.274 -30.851 1.00 61.22 274 GLU A CA 1
ATOM 2075 C C . GLU A 1 274 ? 16.932 0.382 -32.102 1.00 61.22 274 GLU A C 1
ATOM 2077 O O . GLU A 1 274 ? 17.526 0.726 -33.123 1.00 61.22 274 GLU A O 1
ATOM 2082 N N . ALA A 1 275 ? 16.195 -0.735 -32.065 1.00 75.00 275 ALA A N 1
ATOM 2083 C CA . ALA A 1 275 ? 15.967 -1.567 -33.243 1.00 75.00 275 ALA A CA 1
ATOM 2084 C C . ALA A 1 275 ? 15.209 -0.797 -34.338 1.00 75.00 275 ALA A C 1
ATOM 2086 O O . ALA A 1 275 ? 15.587 -0.868 -35.506 1.00 75.00 275 ALA A O 1
ATOM 2087 N N . ARG A 1 276 ? 14.171 -0.031 -33.970 1.00 80.94 276 ARG A N 1
ATOM 2088 C CA . ARG A 1 276 ? 13.402 0.813 -34.897 1.00 80.94 276 ARG A CA 1
ATOM 2089 C C . ARG A 1 276 ? 14.282 1.860 -35.571 1.00 80.94 276 ARG A C 1
ATOM 2091 O O . ARG A 1 276 ? 14.211 2.012 -36.791 1.00 80.94 276 ARG A O 1
ATOM 2098 N N . ASP A 1 277 ? 15.098 2.551 -34.787 1.00 75.56 277 ASP A N 1
ATOM 2099 C CA . ASP A 1 277 ? 15.943 3.642 -35.266 1.00 75.56 277 ASP A CA 1
ATOM 2100 C C . ASP A 1 277 ? 17.068 3.101 -36.165 1.00 75.56 277 ASP A C 1
ATOM 2102 O O . ASP A 1 277 ? 17.357 3.676 -37.211 1.00 75.56 277 ASP A O 1
ATOM 2106 N N . ALA A 1 278 ? 17.618 1.923 -35.849 1.00 70.44 278 ALA A N 1
ATOM 2107 C CA . ALA A 1 278 ? 18.599 1.247 -36.698 1.00 70.44 278 ALA A CA 1
ATOM 2108 C C . ALA A 1 278 ? 18.042 0.880 -38.088 1.00 70.44 278 ALA A C 1
ATOM 2110 O O . ALA A 1 278 ? 18.762 0.957 -39.085 1.00 70.44 278 ALA A O 1
ATOM 2111 N N . LEU A 1 279 ? 16.757 0.515 -38.183 1.00 80.12 279 LEU A N 1
ATOM 2112 C CA . LEU A 1 279 ? 16.111 0.192 -39.462 1.00 80.12 279 LEU A CA 1
ATOM 2113 C C . LEU A 1 279 ? 15.912 1.400 -40.389 1.00 80.12 279 LEU A C 1
ATOM 2115 O O . LEU A 1 279 ? 15.574 1.207 -41.557 1.00 80.12 279 LEU A O 1
ATOM 2119 N N . ALA A 1 280 ? 16.087 2.630 -39.902 1.00 76.94 280 ALA A N 1
ATOM 2120 C CA . ALA A 1 280 ? 16.017 3.828 -40.736 1.00 76.94 280 ALA A CA 1
ATOM 2121 C C . ALA A 1 280 ? 17.273 4.029 -41.609 1.00 76.94 280 ALA A C 1
ATOM 2123 O O . ALA A 1 280 ? 17.244 4.828 -42.539 1.00 76.94 280 ALA A O 1
ATOM 2124 N N . GLU A 1 281 ? 18.353 3.285 -41.348 1.00 70.94 281 GLU A N 1
ATOM 2125 C CA . GLU A 1 281 ? 19.699 3.568 -41.859 1.00 70.94 281 GLU A CA 1
ATOM 2126 C C . GLU A 1 281 ? 20.281 2.399 -42.685 1.00 70.94 281 GLU A C 1
ATOM 2128 O O . GLU A 1 281 ? 21.426 1.988 -42.484 1.00 70.94 281 GLU A O 1
ATOM 2133 N N . LEU A 1 282 ? 19.495 1.841 -43.616 1.00 69.44 282 LEU A N 1
ATOM 2134 C CA . LEU A 1 282 ? 19.930 0.750 -44.504 1.00 69.44 282 LEU A CA 1
ATOM 2135 C C . LEU A 1 282 ? 20.968 1.218 -45.552 1.00 69.44 282 LEU A C 1
ATOM 2137 O O . LEU A 1 282 ? 20.867 2.343 -46.042 1.00 69.44 282 LEU A O 1
ATOM 2141 N N . PRO A 1 283 ? 21.920 0.359 -45.974 1.00 70.31 283 PRO A N 1
ATOM 2142 C CA . PRO A 1 283 ? 22.188 -0.977 -45.448 1.00 70.31 283 PRO A CA 1
ATOM 2143 C C . PRO A 1 283 ? 22.774 -0.932 -44.029 1.00 70.31 283 PRO A C 1
ATOM 2145 O O . PRO A 1 283 ? 23.644 -0.122 -43.719 1.00 70.31 283 PRO A O 1
ATOM 2148 N N . LEU A 1 284 ? 22.288 -1.832 -43.178 1.00 76.06 284 LEU A N 1
ATOM 2149 C CA . LEU A 1 284 ? 22.587 -1.933 -41.756 1.00 76.06 284 LEU A CA 1
ATOM 2150 C C . LEU A 1 284 ? 23.402 -3.201 -41.478 1.00 76.06 284 LEU A C 1
ATOM 2152 O O . LEU A 1 284 ? 22.952 -4.307 -41.768 1.00 76.06 284 LEU A O 1
ATOM 2156 N N . GLU A 1 285 ? 24.571 -3.073 -40.854 1.00 75.81 285 GLU A N 1
ATOM 2157 C CA . GLU A 1 285 ? 25.289 -4.230 -40.299 1.00 75.81 285 GLU A CA 1
ATOM 2158 C C . GLU A 1 285 ? 24.603 -4.648 -38.987 1.00 75.81 285 GLU A C 1
ATOM 2160 O O . GLU A 1 285 ? 24.864 -4.087 -37.929 1.00 75.81 285 GLU A O 1
ATOM 2165 N N . VAL A 1 286 ? 23.658 -5.588 -39.036 1.00 73.31 286 VAL A N 1
ATOM 2166 C CA . VAL A 1 286 ? 22.817 -5.988 -37.895 1.00 73.31 286 VAL A CA 1
ATOM 2167 C C . VAL A 1 286 ? 23.657 -6.525 -36.741 1.00 73.31 286 VAL A C 1
ATOM 2169 O O . VAL A 1 286 ? 23.468 -6.081 -35.614 1.00 73.31 286 VAL A O 1
ATOM 2172 N N . VAL A 1 287 ? 24.605 -7.412 -37.023 1.00 68.00 287 VAL A N 1
ATOM 2173 C CA . VAL A 1 287 ? 25.608 -7.901 -36.068 1.00 68.00 287 VAL A CA 1
ATOM 2174 C C . VAL A 1 287 ? 26.943 -8.036 -36.788 1.00 68.00 287 VAL A C 1
ATOM 2176 O O . VAL A 1 287 ? 26.966 -8.388 -37.966 1.00 68.00 287 VAL A O 1
ATOM 2179 N N . VAL A 1 288 ? 28.039 -7.740 -36.098 1.00 68.69 288 VAL A N 1
ATOM 2180 C CA . VAL A 1 288 ? 29.411 -7.748 -36.629 1.00 68.69 288 VAL A CA 1
ATOM 2181 C C . VAL A 1 288 ? 30.287 -8.640 -35.759 1.00 68.69 288 VAL A C 1
ATOM 2183 O O . VAL A 1 288 ? 30.016 -8.775 -34.569 1.00 68.69 288 VAL A O 1
ATOM 2186 N N . ASP A 1 289 ? 31.337 -9.209 -36.349 1.00 60.59 289 ASP A N 1
ATOM 2187 C CA . ASP A 1 289 ? 32.353 -10.013 -35.647 1.00 60.59 289 ASP A CA 1
ATOM 2188 C C . ASP A 1 289 ? 31.771 -11.248 -34.918 1.00 60.59 289 ASP A C 1
ATOM 2190 O O . ASP A 1 289 ? 32.231 -11.664 -33.857 1.00 60.59 289 ASP A O 1
ATOM 2194 N N . VAL A 1 290 ? 30.725 -11.854 -35.495 1.00 62.47 290 VAL A N 1
ATOM 2195 C CA . VAL A 1 290 ? 30.033 -13.029 -34.939 1.00 62.47 290 VAL A CA 1
ATOM 2196 C C . VAL A 1 290 ? 30.505 -14.332 -35.588 1.00 62.47 290 VAL A C 1
ATOM 2198 O O . VAL A 1 290 ? 31.076 -14.346 -36.685 1.00 62.47 290 VAL A O 1
ATOM 2201 N N . ALA A 1 291 ? 30.302 -15.455 -34.895 1.00 70.50 291 ALA A N 1
ATOM 2202 C CA . ALA A 1 291 ? 30.604 -16.776 -35.437 1.00 70.50 291 ALA A CA 1
ATOM 2203 C C . ALA A 1 291 ? 29.782 -17.048 -36.710 1.00 70.50 291 ALA A C 1
ATOM 2205 O O . ALA A 1 291 ? 28.636 -16.615 -36.833 1.00 70.50 291 ALA A O 1
ATOM 2206 N N . GLU A 1 292 ? 30.351 -17.808 -37.647 1.00 78.38 292 GLU A N 1
ATOM 2207 C CA . GLU A 1 292 ? 29.737 -18.086 -38.952 1.00 78.38 292 GLU A CA 1
ATOM 2208 C C . GLU A 1 292 ? 28.322 -18.673 -38.845 1.00 78.38 292 GLU A C 1
ATOM 2210 O O . GLU A 1 292 ? 27.424 -18.240 -39.567 1.00 78.38 292 GLU A O 1
ATOM 2215 N N . ALA A 1 293 ? 28.115 -19.621 -37.924 1.00 71.88 293 ALA A N 1
ATOM 2216 C CA . ALA A 1 293 ? 26.812 -20.240 -37.690 1.00 71.88 293 ALA A CA 1
ATOM 2217 C C . ALA A 1 293 ? 25.765 -19.200 -37.257 1.00 71.88 293 ALA A C 1
ATOM 2219 O O . ALA A 1 293 ? 24.721 -19.079 -37.889 1.00 71.88 293 ALA A O 1
ATOM 2220 N N . PHE A 1 294 ? 26.101 -18.361 -36.271 1.00 74.38 294 PHE A N 1
ATOM 2221 C CA . PHE A 1 294 ? 25.223 -17.293 -35.790 1.00 74.38 294 PHE A CA 1
ATOM 2222 C C . PHE A 1 294 ? 24.910 -16.265 -36.886 1.00 74.38 294 PHE A C 1
ATOM 2224 O O . PHE A 1 294 ? 23.770 -15.825 -37.021 1.00 74.38 294 PHE A O 1
ATOM 2231 N N . ALA A 1 295 ? 25.901 -15.903 -37.708 1.00 76.69 295 ALA A N 1
ATOM 2232 C CA . ALA A 1 295 ? 25.691 -14.976 -38.815 1.00 76.69 295 ALA A CA 1
ATOM 2233 C C . ALA A 1 295 ? 24.713 -15.542 -39.855 1.00 76.69 295 ALA A C 1
ATOM 2235 O O . ALA A 1 295 ? 23.814 -14.840 -40.317 1.00 76.69 295 ALA A O 1
ATOM 2236 N N . ARG A 1 296 ? 24.874 -16.815 -40.230 1.00 78.81 296 ARG A N 1
ATOM 2237 C CA . ARG A 1 296 ? 24.008 -17.475 -41.215 1.00 78.81 296 ARG A CA 1
ATOM 2238 C C . ARG A 1 296 ? 22.586 -17.647 -40.691 1.00 78.81 296 ARG A C 1
ATOM 2240 O O . ARG A 1 296 ? 21.650 -17.319 -41.418 1.00 78.81 296 ARG A O 1
ATOM 2247 N N . ASP A 1 297 ? 22.434 -18.062 -39.438 1.00 79.12 297 ASP A N 1
ATOM 2248 C CA . ASP A 1 297 ? 21.128 -18.209 -38.793 1.00 79.12 297 ASP A CA 1
ATOM 2249 C C . ASP A 1 297 ? 20.430 -16.852 -38.638 1.00 79.12 297 ASP A C 1
ATOM 2251 O O . ASP A 1 297 ? 19.241 -16.723 -38.922 1.00 79.12 297 ASP A O 1
ATOM 2255 N N . GLY A 1 298 ? 21.176 -15.802 -38.279 1.00 75.62 298 GLY A N 1
ATOM 2256 C CA . GLY A 1 298 ? 20.642 -14.446 -38.177 1.00 75.62 298 GLY A CA 1
ATOM 2257 C C . GLY A 1 298 ? 20.230 -13.845 -39.520 1.00 75.62 298 GLY A C 1
ATOM 2258 O O . GLY A 1 298 ? 19.165 -13.237 -39.624 1.00 75.62 298 GLY A O 1
ATOM 2259 N N . ALA A 1 299 ? 21.021 -14.054 -40.576 1.00 84.62 299 ALA A N 1
ATOM 2260 C CA . ALA A 1 299 ? 20.631 -13.663 -41.929 1.00 84.62 299 ALA A CA 1
ATOM 2261 C C . ALA A 1 299 ? 19.380 -14.426 -42.393 1.00 84.62 299 ALA A C 1
ATOM 2263 O O . ALA A 1 299 ? 18.464 -13.816 -42.939 1.00 84.62 299 ALA A O 1
ATOM 2264 N N . ALA A 1 300 ? 19.303 -15.733 -42.121 1.00 86.56 300 ALA A N 1
ATOM 2265 C CA . ALA A 1 300 ? 18.135 -16.549 -42.438 1.00 86.56 300 ALA A CA 1
ATOM 2266 C C . ALA A 1 300 ? 16.882 -16.095 -41.671 1.00 86.56 300 ALA A C 1
ATOM 2268 O O . ALA A 1 300 ? 15.808 -16.025 -42.262 1.00 86.56 300 ALA A O 1
ATOM 2269 N N . ALA A 1 301 ? 17.013 -15.721 -40.395 1.00 83.88 301 ALA A N 1
ATOM 2270 C CA . ALA A 1 301 ? 15.912 -15.194 -39.590 1.00 83.88 301 ALA A CA 1
ATOM 2271 C C . ALA A 1 301 ? 15.383 -13.856 -40.131 1.00 83.88 301 ALA A C 1
ATOM 2273 O O . ALA A 1 301 ? 14.173 -13.640 -40.175 1.00 83.88 301 ALA A O 1
ATOM 2274 N N . LEU A 1 302 ? 16.271 -12.973 -40.599 1.00 85.38 302 LEU A N 1
ATOM 2275 C CA . LEU A 1 302 ? 15.871 -11.724 -41.251 1.00 85.38 302 LEU A CA 1
ATOM 2276 C C . LEU A 1 302 ? 15.191 -11.983 -42.600 1.00 85.38 302 LEU A C 1
ATOM 2278 O O . LEU A 1 302 ? 14.168 -11.369 -42.887 1.00 85.38 302 LEU A O 1
ATOM 2282 N N . VAL A 1 303 ? 15.694 -12.928 -43.397 1.00 88.62 303 VAL A N 1
ATOM 2283 C CA . VAL A 1 303 ? 15.046 -13.338 -44.655 1.00 88.62 303 VAL A CA 1
ATOM 2284 C C . VAL A 1 303 ? 13.668 -13.953 -44.400 1.00 88.62 303 VAL A C 1
ATOM 2286 O O . VAL A 1 303 ? 12.714 -13.620 -45.098 1.00 88.62 303 VAL A O 1
ATOM 2289 N N . ALA A 1 304 ? 13.527 -14.782 -43.363 1.00 86.69 304 ALA A N 1
ATOM 2290 C CA . ALA A 1 304 ? 12.245 -15.348 -42.946 1.00 86.69 304 ALA A CA 1
ATOM 2291 C C . ALA A 1 304 ? 11.259 -14.272 -42.456 1.00 86.69 304 ALA A C 1
ATOM 2293 O O . ALA A 1 304 ? 10.057 -14.406 -42.659 1.00 86.69 304 ALA A O 1
ATOM 2294 N N . ALA A 1 305 ? 11.768 -13.181 -41.876 1.00 87.81 305 ALA A N 1
ATOM 2295 C CA . ALA A 1 305 ? 10.993 -11.990 -41.532 1.00 87.81 305 ALA A CA 1
ATOM 2296 C C . ALA A 1 305 ? 10.667 -11.090 -42.748 1.00 87.81 305 ALA A C 1
ATOM 2298 O O . ALA A 1 305 ? 10.100 -10.014 -42.579 1.00 87.81 305 ALA A O 1
ATOM 2299 N N . GLY A 1 306 ? 11.022 -11.504 -43.970 1.00 84.62 306 GLY A N 1
ATOM 2300 C CA . GLY A 1 306 ? 10.736 -10.784 -45.214 1.00 84.62 306 GLY A CA 1
ATOM 2301 C C . GLY A 1 306 ? 11.797 -9.760 -45.626 1.00 84.62 306 GLY A C 1
ATOM 2302 O O . GLY A 1 306 ? 11.579 -9.009 -46.577 1.00 84.62 306 GLY A O 1
ATOM 2303 N N . ALA A 1 307 ? 12.941 -9.710 -44.941 1.00 89.19 307 ALA A N 1
ATOM 2304 C CA . ALA A 1 307 ? 14.013 -8.757 -45.202 1.00 89.19 307 ALA A CA 1
ATOM 2305 C C . ALA A 1 307 ? 15.043 -9.257 -46.234 1.00 89.19 307 ALA A C 1
ATOM 2307 O O . ALA A 1 307 ? 15.303 -10.449 -46.373 1.00 89.19 307 ALA A O 1
ATOM 2308 N N . GLY A 1 308 ? 15.710 -8.329 -46.920 1.00 84.50 308 GLY A N 1
ATOM 2309 C CA . GLY A 1 308 ? 16.922 -8.627 -47.684 1.00 84.50 308 GLY A CA 1
ATOM 2310 C C . GLY A 1 308 ? 18.133 -8.607 -46.756 1.00 84.50 308 GLY A C 1
ATOM 2311 O O . GLY A 1 308 ? 18.574 -7.521 -46.374 1.00 84.50 308 GLY A O 1
ATOM 2312 N N . ALA A 1 309 ? 18.651 -9.782 -46.384 1.00 88.56 309 ALA A N 1
ATOM 2313 C CA . ALA A 1 309 ? 19.805 -9.918 -45.495 1.00 88.56 309 ALA A CA 1
ATOM 2314 C C . ALA A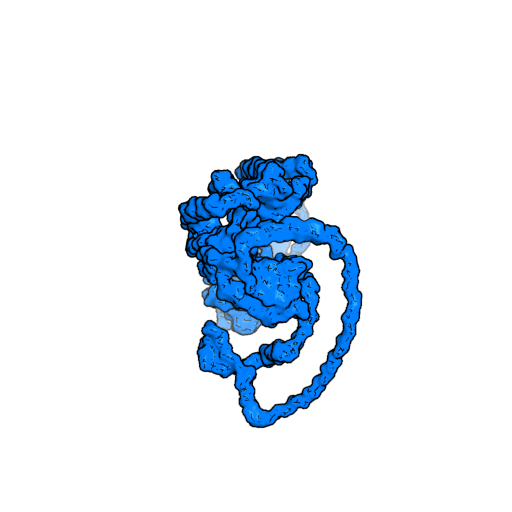 1 309 ? 20.791 -11.026 -45.922 1.00 88.56 309 ALA A C 1
ATOM 2316 O O . ALA A 1 309 ? 20.407 -12.007 -46.555 1.00 88.56 309 ALA A O 1
ATOM 2317 N N . VAL A 1 310 ? 22.078 -10.875 -45.580 1.00 80.06 310 VAL A N 1
ATOM 2318 C CA . VAL A 1 310 ? 23.161 -11.833 -45.886 1.00 80.06 310 VAL A CA 1
ATOM 2319 C C . VAL A 1 310 ? 24.163 -11.881 -44.750 1.00 80.06 310 VAL A C 1
ATOM 2321 O O . VAL A 1 310 ? 24.467 -10.862 -44.134 1.00 80.06 310 VAL A O 1
ATOM 2324 N N . ALA A 1 311 ? 24.745 -13.055 -44.538 1.00 83.62 311 ALA A N 1
ATOM 2325 C CA . ALA A 1 311 ? 25.967 -13.209 -43.769 1.00 83.62 311 ALA A CA 1
ATOM 2326 C C . ALA A 1 311 ? 27.176 -13.038 -44.699 1.00 83.62 311 ALA A C 1
ATOM 2328 O O . ALA A 1 311 ? 27.318 -13.769 -45.680 1.00 83.62 311 ALA A O 1
ATOM 2329 N N . LYS A 1 312 ? 28.061 -12.090 -44.398 1.00 77.00 312 LYS A N 1
ATOM 2330 C CA . LYS A 1 312 ? 29.278 -11.839 -45.171 1.00 77.00 312 LYS A CA 1
ATOM 2331 C C . LYS A 1 312 ? 30.502 -11.888 -44.267 1.00 77.00 312 LYS A C 1
ATOM 2333 O O . LYS A 1 312 ? 30.520 -11.256 -43.217 1.00 77.00 312 LYS A O 1
ATOM 2338 N N . SER A 1 313 ? 31.539 -12.597 -44.702 1.00 76.38 313 SER A N 1
ATOM 2339 C CA . SER A 1 313 ? 32.868 -12.481 -44.103 1.00 76.38 313 SER A CA 1
ATOM 2340 C C . SER A 1 313 ? 33.552 -11.226 -44.645 1.00 76.38 313 SER A C 1
ATOM 2342 O O . SER A 1 313 ? 33.578 -11.009 -45.861 1.00 76.38 313 SER A O 1
ATOM 2344 N N . ILE A 1 314 ? 34.054 -10.370 -43.756 1.00 58.59 314 ILE A N 1
ATOM 2345 C CA . ILE A 1 314 ? 34.719 -9.116 -44.128 1.00 58.59 314 ILE A CA 1
ATOM 2346 C C . ILE A 1 314 ? 36.104 -9.106 -43.479 1.00 58.59 314 ILE A C 1
ATOM 2348 O O . ILE A 1 314 ? 36.231 -9.347 -42.281 1.00 58.59 314 ILE A O 1
ATOM 2352 N N . SER A 1 315 ? 37.153 -8.838 -44.262 1.00 53.66 315 SER A N 1
ATOM 2353 C CA . SER A 1 315 ? 38.507 -8.694 -43.722 1.00 53.66 315 SER A CA 1
ATOM 2354 C C . SER A 1 315 ? 38.649 -7.370 -42.957 1.00 53.66 315 SER A C 1
ATOM 2356 O O . SER A 1 315 ? 38.134 -6.332 -43.382 1.00 53.66 315 SER A O 1
ATOM 2358 N N . ARG A 1 316 ? 39.372 -7.407 -41.825 1.00 45.53 316 ARG A N 1
ATOM 2359 C CA . ARG A 1 316 ? 39.544 -6.302 -40.853 1.00 45.53 316 ARG A CA 1
ATOM 2360 C C . ARG A 1 316 ? 39.995 -4.954 -41.458 1.00 45.53 316 ARG A C 1
ATOM 2362 O O . ARG A 1 316 ? 39.741 -3.918 -40.855 1.00 45.53 316 ARG A O 1
ATOM 2369 N N . GLU A 1 317 ? 40.623 -4.930 -42.636 1.00 45.22 317 GLU A N 1
ATOM 2370 C CA . GLU A 1 317 ? 41.068 -3.693 -43.310 1.00 45.22 317 GLU A CA 1
ATOM 2371 C C . GLU A 1 317 ? 39.943 -2.922 -44.023 1.00 45.22 317 GLU A C 1
ATOM 2373 O O . GLU A 1 317 ? 40.008 -1.699 -44.139 1.00 45.22 317 GLU A O 1
ATOM 2378 N N . GLN A 1 318 ? 38.887 -3.597 -44.486 1.00 43.03 318 GLN A N 1
ATOM 2379 C CA . GLN A 1 318 ? 37.857 -2.966 -45.325 1.00 43.03 318 GLN A CA 1
ATOM 2380 C C . GLN A 1 318 ? 36.765 -2.238 -44.523 1.00 43.03 318 GLN A C 1
ATOM 2382 O O . GLN A 1 318 ? 36.097 -1.350 -45.056 1.00 43.03 318 GLN A O 1
ATOM 2387 N N . SER A 1 319 ? 36.588 -2.577 -43.244 1.00 44.97 319 SER A N 1
ATOM 2388 C CA . SER A 1 319 ? 35.562 -2.006 -42.358 1.00 44.97 319 SER A CA 1
ATOM 2389 C C . SER A 1 319 ? 35.914 -0.604 -41.842 1.00 44.97 319 SER A C 1
ATOM 2391 O O . SER A 1 319 ? 35.024 0.231 -41.673 1.00 44.97 319 SER A O 1
ATOM 2393 N N . ARG A 1 320 ? 37.206 -0.305 -41.644 1.00 45.31 320 ARG A N 1
ATOM 2394 C CA . ARG A 1 320 ? 37.676 1.019 -41.191 1.00 45.31 320 ARG A CA 1
ATOM 2395 C C . ARG A 1 320 ? 37.546 2.099 -42.274 1.00 45.31 320 ARG A C 1
ATOM 2397 O O . ARG A 1 320 ? 37.142 3.213 -41.959 1.00 45.31 320 ARG A O 1
ATOM 2404 N N . GLY A 1 321 ? 37.827 1.769 -43.538 1.00 39.19 321 GLY A N 1
ATOM 2405 C CA . GLY A 1 321 ? 37.794 2.735 -44.649 1.00 39.19 321 GLY A CA 1
ATOM 2406 C C . GLY A 1 321 ? 36.385 3.175 -45.062 1.00 39.19 321 GLY A C 1
ATOM 2407 O O . GLY A 1 321 ? 36.155 4.350 -45.333 1.00 39.19 321 GLY A O 1
ATOM 2408 N N . ARG A 1 322 ? 35.411 2.257 -45.040 1.00 45.34 322 ARG A N 1
ATOM 2409 C CA . ARG A 1 322 ? 34.051 2.513 -45.549 1.00 45.34 322 ARG A CA 1
ATOM 2410 C C . ARG A 1 322 ? 33.214 3.438 -44.647 1.00 45.34 322 ARG A C 1
ATOM 2412 O O . ARG A 1 322 ? 32.364 4.178 -45.129 1.00 45.34 322 ARG A O 1
ATOM 2419 N N . ARG A 1 323 ? 33.496 3.454 -43.336 1.00 46.47 323 ARG A N 1
ATOM 2420 C CA . ARG A 1 323 ? 32.770 4.271 -42.340 1.00 46.47 323 ARG A CA 1
ATOM 2421 C C . ARG A 1 323 ? 33.021 5.778 -42.463 1.00 46.47 323 ARG A C 1
ATOM 2423 O O . ARG A 1 323 ? 32.211 6.562 -41.972 1.00 46.47 323 ARG A O 1
ATOM 2430 N N . ILE A 1 324 ? 34.121 6.183 -43.099 1.00 46.16 324 ILE A N 1
ATOM 2431 C CA . ILE A 1 324 ? 34.485 7.598 -43.267 1.00 46.16 324 ILE A CA 1
ATOM 2432 C C . ILE A 1 324 ? 33.750 8.210 -44.474 1.00 46.16 324 ILE A C 1
ATOM 2434 O O . ILE A 1 324 ? 33.270 9.339 -44.382 1.00 46.16 324 ILE A O 1
ATOM 2438 N N . GLU A 1 325 ? 33.586 7.460 -45.569 1.00 39.41 325 GLU A N 1
ATOM 2439 C CA . GLU A 1 325 ? 32.918 7.939 -46.792 1.00 39.41 325 GLU A CA 1
ATOM 2440 C C . GLU A 1 325 ? 31.390 8.044 -46.652 1.00 39.41 325 GLU A C 1
ATOM 2442 O O . GLU A 1 325 ? 30.808 9.066 -47.028 1.00 39.41 325 GLU A O 1
ATOM 2447 N N . ASP A 1 326 ? 30.731 7.056 -46.034 1.00 44.41 326 ASP A N 1
ATOM 2448 C CA . ASP A 1 326 ? 29.260 7.029 -45.934 1.00 44.41 326 ASP A CA 1
ATOM 2449 C C . ASP A 1 326 ? 28.695 8.168 -45.065 1.00 44.41 326 ASP A C 1
ATOM 2451 O O . ASP A 1 326 ? 27.588 8.664 -45.298 1.00 44.41 326 ASP A O 1
ATOM 2455 N N . ARG A 1 327 ? 29.470 8.652 -44.083 1.00 40.62 327 ARG A N 1
ATOM 2456 C CA . ARG A 1 327 ? 29.053 9.756 -43.201 1.00 40.62 327 ARG A CA 1
ATOM 2457 C C . ARG A 1 327 ? 29.094 11.119 -43.899 1.00 40.62 327 ARG A C 1
ATOM 2459 O O . ARG A 1 327 ? 28.351 12.020 -43.514 1.00 40.62 327 ARG A O 1
ATOM 2466 N N . LEU A 1 328 ? 29.928 11.266 -44.930 1.00 40.19 328 LEU A N 1
ATOM 2467 C CA . LEU A 1 328 ? 30.026 12.490 -45.729 1.00 40.19 328 LEU A CA 1
ATOM 2468 C C . LEU A 1 328 ? 28.890 12.589 -46.760 1.00 40.19 328 LEU A C 1
ATOM 2470 O O . LEU A 1 328 ? 28.405 13.689 -47.021 1.00 40.19 328 LEU A O 1
ATOM 2474 N N . GLN A 1 329 ? 28.406 11.460 -47.289 1.00 43.59 329 GLN A N 1
ATOM 2475 C CA . GLN A 1 329 ? 27.343 11.443 -48.303 1.00 43.59 329 GLN A CA 1
ATOM 2476 C C . GLN A 1 329 ? 25.923 11.596 -47.726 1.00 43.59 329 GLN A C 1
ATOM 2478 O O . GLN A 1 329 ? 25.072 12.237 -48.349 1.00 43.59 329 GLN A O 1
ATOM 2483 N N . ARG A 1 330 ? 25.657 11.106 -46.504 1.00 39.12 330 ARG A N 1
ATOM 2484 C CA . ARG A 1 330 ? 24.317 11.164 -45.871 1.00 39.12 330 ARG A CA 1
ATOM 2485 C C . ARG A 1 330 ? 23.802 12.575 -45.547 1.00 39.12 330 ARG A C 1
ATOM 2487 O O . ARG A 1 330 ? 22.614 12.742 -45.294 1.00 39.12 330 ARG A O 1
ATOM 2494 N N . LYS A 1 331 ? 24.638 13.618 -45.627 1.00 34.12 331 LYS A N 1
ATOM 2495 C CA . LYS A 1 331 ? 24.189 15.019 -45.496 1.00 34.12 331 LYS A CA 1
ATOM 2496 C C . LYS A 1 331 ? 23.452 15.558 -46.734 1.00 34.12 331 LYS A C 1
ATOM 2498 O O . LYS A 1 331 ? 22.837 16.614 -46.635 1.00 34.12 331 LYS A O 1
ATOM 2503 N N . SER A 1 332 ? 23.506 14.869 -47.879 1.00 33.72 332 SER A N 1
ATOM 2504 C CA . SER A 1 332 ? 23.116 15.440 -49.179 1.00 33.72 332 SER A CA 1
ATOM 2505 C C . SER A 1 332 ? 21.781 14.950 -49.765 1.00 33.72 332 SER A C 1
ATOM 2507 O O . SER A 1 332 ? 21.344 15.511 -50.765 1.00 33.72 332 SER A O 1
ATOM 2509 N N . LEU A 1 333 ? 21.129 13.920 -49.217 1.00 32.47 333 LEU A N 1
ATOM 2510 C CA . LEU A 1 333 ? 20.049 13.201 -49.925 1.00 32.47 333 LEU A CA 1
ATOM 2511 C C . LEU A 1 333 ? 18.751 13.093 -49.116 1.00 32.47 333 LEU A C 1
ATOM 2513 O O . LEU A 1 333 ? 18.201 12.014 -48.926 1.00 32.47 333 LEU A O 1
ATOM 2517 N N . ARG A 1 334 ? 18.247 14.227 -48.626 1.00 29.06 334 ARG A N 1
ATOM 2518 C CA . ARG A 1 334 ? 16.938 14.306 -47.970 1.00 29.06 334 ARG A CA 1
ATOM 2519 C C . ARG A 1 334 ? 16.007 15.171 -48.818 1.00 29.06 334 ARG A C 1
ATOM 2521 O O . ARG A 1 334 ? 15.870 16.349 -48.522 1.00 29.06 334 ARG A O 1
ATOM 2528 N N . ASN A 1 335 ? 15.447 14.601 -49.890 1.00 29.28 335 ASN A N 1
ATOM 2529 C CA . ASN A 1 335 ? 14.208 15.050 -50.545 1.00 29.28 335 ASN A CA 1
ATOM 2530 C C . ASN A 1 335 ? 13.723 14.028 -51.598 1.00 29.28 335 ASN A C 1
ATOM 2532 O O . ASN A 1 335 ? 14.541 13.529 -52.363 1.00 29.28 335 ASN A O 1
ATOM 2536 N N . GLU A 1 336 ? 12.391 13.823 -51.630 1.00 27.75 336 GLU A N 1
ATOM 2537 C CA . GLU A 1 336 ? 11.560 13.121 -52.648 1.00 27.75 336 GLU A CA 1
ATOM 2538 C C . GLU A 1 336 ? 11.568 11.570 -52.583 1.00 27.75 336 GLU A C 1
ATOM 2540 O O . GLU A 1 336 ? 12.618 10.973 -52.404 1.00 27.75 336 GLU A O 1
ATOM 2545 N N . ALA A 1 337 ? 10.486 10.781 -52.711 1.00 27.83 337 ALA A N 1
ATOM 2546 C CA . ALA A 1 337 ? 9.038 10.935 -52.924 1.00 27.83 337 ALA A CA 1
ATOM 2547 C C . ALA A 1 337 ? 8.354 9.547 -52.677 1.00 27.83 337 ALA A C 1
ATOM 2549 O O . ALA A 1 337 ? 9.036 8.525 -52.727 1.00 27.83 337 ALA A O 1
ATOM 2550 N N . PHE A 1 338 ? 7.030 9.479 -52.457 1.00 26.95 338 PHE A N 1
ATOM 2551 C CA . PHE A 1 338 ? 6.223 8.233 -52.436 1.00 26.95 338 PHE A CA 1
ATOM 2552 C C . PHE A 1 338 ? 4.953 8.395 -53.298 1.00 26.95 338 PHE A C 1
ATOM 2554 O O . PHE A 1 338 ? 4.296 9.430 -53.184 1.00 26.95 338 PHE A O 1
ATOM 2561 N N . ALA A 1 339 ? 4.588 7.378 -54.101 1.00 28.28 339 ALA A N 1
ATOM 2562 C CA . ALA A 1 339 ? 3.287 7.252 -54.786 1.00 28.28 339 ALA A CA 1
ATOM 2563 C C . ALA A 1 339 ? 2.900 5.781 -55.117 1.00 28.28 339 ALA A C 1
ATOM 2565 O O . ALA A 1 339 ? 3.772 5.012 -55.517 1.00 28.28 339 ALA A O 1
ATOM 2566 N N . ASP A 1 340 ? 1.586 5.496 -54.991 1.00 30.80 340 ASP A N 1
ATOM 2567 C CA . ASP A 1 340 ? 0.720 4.373 -55.461 1.00 30.80 340 ASP A CA 1
ATOM 2568 C C . ASP A 1 340 ? 0.992 2.914 -55.009 1.00 30.80 340 ASP A C 1
ATOM 2570 O O . ASP A 1 340 ? 2.135 2.503 -54.868 1.00 30.80 340 ASP A O 1
ATOM 2574 N N . GLY A 1 341 ? 0.019 2.013 -54.755 1.00 38.97 341 GLY A N 1
ATOM 2575 C CA . GLY A 1 341 ? -1.446 1.970 -54.951 1.00 38.97 341 GLY A CA 1
ATOM 2576 C C . GLY A 1 341 ? -1.872 0.703 -55.742 1.00 38.97 341 GLY A C 1
ATOM 2577 O O . GLY A 1 341 ? -1.614 0.645 -56.939 1.00 38.97 341 GLY A O 1
ATOM 2578 N N . GLY A 1 342 ? -2.528 -0.310 -55.137 1.00 27.95 342 GLY A N 1
ATOM 2579 C CA . GLY A 1 342 ? -3.084 -1.480 -55.867 1.00 27.95 342 GLY A CA 1
ATOM 2580 C C . GLY A 1 342 ? -3.955 -2.445 -55.011 1.00 27.95 342 GLY A C 1
ATOM 2581 O O . GLY A 1 342 ? -3.674 -2.541 -53.819 1.00 27.95 342 GLY A O 1
ATOM 2582 N N . PRO A 1 343 ? -5.002 -3.128 -55.557 1.00 33.09 343 PRO A N 1
ATOM 2583 C CA . PRO A 1 343 ? -6.083 -3.765 -54.771 1.00 33.09 343 PRO A CA 1
ATOM 2584 C C . PRO A 1 343 ? -6.027 -5.313 -54.654 1.00 33.09 343 PRO A C 1
ATOM 2586 O O . PRO A 1 343 ? -5.401 -5.985 -55.472 1.00 33.09 343 PRO A O 1
ATOM 2589 N N . GLU A 1 344 ? -6.744 -5.870 -53.665 1.00 30.16 344 GLU A N 1
ATOM 2590 C CA . GLU A 1 344 ? -6.785 -7.296 -53.246 1.00 30.16 344 GLU A CA 1
ATOM 2591 C C . GLU A 1 344 ? -8.071 -8.050 -53.699 1.00 30.16 344 GLU A C 1
ATOM 2593 O O . GLU A 1 344 ? -9.112 -7.400 -53.828 1.00 30.16 344 GLU A O 1
ATOM 2598 N N . PRO A 1 345 ? -8.060 -9.392 -53.926 1.00 31.31 345 PRO A N 1
ATOM 2599 C CA . PRO A 1 345 ? -9.253 -10.165 -54.310 1.00 31.31 345 PRO A CA 1
ATOM 2600 C C . PRO A 1 345 ? -9.873 -11.036 -53.184 1.00 31.31 345 PRO A C 1
ATOM 2602 O O . PRO A 1 345 ? -9.196 -11.474 -52.260 1.00 31.31 345 PRO A O 1
ATOM 2605 N N . GLU A 1 346 ? -11.178 -11.315 -53.326 1.00 33.69 346 GLU A N 1
ATOM 2606 C CA . GLU A 1 346 ? -12.122 -11.902 -52.343 1.00 33.69 346 GLU A CA 1
ATOM 2607 C C . GLU A 1 346 ? -12.101 -13.454 -52.198 1.00 33.69 346 GLU A C 1
ATOM 2609 O O . GLU A 1 346 ? -11.777 -14.150 -53.168 1.00 33.69 346 GLU A O 1
ATOM 2614 N N . PRO A 1 347 ? -12.516 -14.035 -51.042 1.00 33.62 347 PRO A N 1
ATOM 2615 C CA . PRO A 1 347 ? -12.402 -15.471 -50.751 1.00 33.62 347 PRO A CA 1
ATOM 2616 C C . PRO A 1 347 ? -13.694 -16.294 -50.974 1.00 33.62 347 PRO A C 1
ATOM 2618 O O . PRO A 1 347 ? -14.810 -15.801 -50.851 1.00 33.62 347 PRO A O 1
ATOM 2621 N N . THR A 1 348 ? -13.541 -17.597 -51.264 1.00 32.22 348 THR A N 1
ATOM 2622 C CA . THR A 1 348 ? -14.636 -18.586 -51.426 1.00 32.22 348 THR A CA 1
ATOM 2623 C C . THR A 1 348 ? -14.648 -19.604 -50.272 1.00 32.22 348 THR A C 1
ATOM 2625 O O . THR A 1 348 ? -13.593 -20.005 -49.787 1.00 32.22 348 THR A O 1
ATOM 2628 N N . GLU A 1 349 ? -15.842 -20.024 -49.844 1.00 37.06 349 GLU A N 1
ATOM 2629 C CA . GLU A 1 349 ? -16.123 -20.792 -48.617 1.00 37.06 349 GLU A CA 1
ATOM 2630 C C . GLU A 1 349 ? -15.957 -22.326 -48.779 1.00 37.06 349 GLU A C 1
ATOM 2632 O O . GLU A 1 349 ? -16.291 -22.892 -49.821 1.00 37.06 349 GLU A O 1
ATOM 2637 N N . LEU A 1 350 ? -15.471 -23.016 -47.735 1.00 30.23 350 LEU A N 1
ATOM 2638 C CA . LEU A 1 350 ? -15.250 -24.474 -47.686 1.00 30.23 350 LEU A CA 1
ATOM 2639 C C . LEU A 1 350 ? -16.038 -25.118 -46.527 1.00 30.23 350 LEU A C 1
ATOM 2641 O O . LEU A 1 350 ? -15.937 -24.672 -45.386 1.00 30.23 350 LEU A O 1
ATOM 2645 N N . VAL A 1 351 ? -16.771 -26.206 -46.808 1.00 41.81 351 VAL A N 1
ATOM 2646 C CA . VAL A 1 351 ? -17.537 -27.017 -45.832 1.00 41.81 351 VAL A CA 1
ATOM 2647 C C . VAL A 1 351 ? -16.827 -28.355 -45.584 1.00 41.81 351 VAL A C 1
ATOM 2649 O O . VAL A 1 351 ? -16.411 -29.007 -46.541 1.00 41.81 351 VAL A O 1
ATOM 2652 N N . ALA A 1 352 ? -16.711 -28.788 -44.320 1.00 38.09 352 ALA A N 1
ATOM 2653 C CA . ALA A 1 352 ? -15.947 -29.980 -43.925 1.00 38.09 352 ALA A CA 1
ATOM 2654 C C . ALA A 1 352 ? -16.818 -31.207 -43.519 1.00 38.09 352 ALA A C 1
ATOM 2656 O O . ALA A 1 352 ? -17.916 -31.001 -42.994 1.00 38.09 352 ALA A O 1
ATOM 2657 N N . PRO A 1 353 ? -16.364 -32.471 -43.728 1.00 41.50 353 PRO A N 1
ATOM 2658 C CA . PRO A 1 353 ? -17.145 -33.701 -43.505 1.00 41.50 353 PRO A CA 1
ATOM 2659 C C . PRO A 1 353 ? -16.922 -34.389 -42.134 1.00 41.50 353 PRO A C 1
ATOM 2661 O O . PRO A 1 353 ? -16.121 -33.965 -41.305 1.00 41.50 353 PRO A O 1
ATOM 2664 N N . ALA A 1 354 ? -17.698 -35.459 -41.906 1.00 46.53 354 ALA A N 1
ATOM 2665 C CA . ALA A 1 354 ? -18.020 -36.103 -40.623 1.00 46.53 354 ALA A CA 1
ATOM 2666 C C . ALA A 1 354 ? -16.928 -36.991 -39.971 1.00 46.53 354 ALA A C 1
ATOM 2668 O O . ALA A 1 354 ? -17.215 -37.728 -39.029 1.00 46.53 354 ALA A O 1
ATOM 2669 N N . ASP A 1 355 ? -15.689 -36.925 -40.442 1.00 47.31 355 ASP A N 1
ATOM 2670 C CA . ASP A 1 355 ? -14.500 -37.608 -39.913 1.00 47.31 355 ASP A CA 1
ATOM 2671 C C . ASP A 1 355 ? -13.597 -36.694 -39.056 1.00 47.31 355 ASP A C 1
ATOM 2673 O O . ASP A 1 355 ? -12.583 -37.132 -38.509 1.00 47.31 355 ASP A O 1
ATOM 2677 N N . LEU A 1 356 ? -14.006 -35.438 -38.849 1.00 47.31 356 LEU A N 1
ATOM 2678 C CA . LEU A 1 356 ? -13.354 -34.487 -37.948 1.00 47.31 356 LEU A CA 1
ATOM 2679 C C . LEU A 1 356 ? -13.621 -34.816 -36.471 1.00 47.31 356 LEU A C 1
ATOM 2681 O O . LEU A 1 356 ? -14.409 -34.166 -35.785 1.00 47.31 356 LEU A O 1
ATOM 2685 N N . LEU A 1 357 ? -12.897 -35.797 -35.933 1.00 51.59 357 LEU A N 1
ATOM 2686 C CA . LEU A 1 357 ? -12.546 -35.753 -34.516 1.00 51.59 357 LEU A CA 1
ATOM 2687 C C . LEU A 1 357 ? -11.687 -34.497 -34.327 1.00 51.59 357 LEU A C 1
ATOM 2689 O O . LEU A 1 357 ? -10.559 -34.440 -34.818 1.00 51.59 357 LEU A O 1
ATOM 2693 N N . ALA A 1 358 ? -12.243 -33.467 -33.683 1.00 59.88 358 ALA A N 1
ATOM 2694 C CA . ALA A 1 358 ? -11.620 -32.157 -33.503 1.00 59.88 358 ALA A CA 1
ATOM 2695 C C . ALA A 1 358 ? -10.458 -32.209 -32.493 1.00 59.88 358 ALA A C 1
ATOM 2697 O O . ALA A 1 358 ? -10.446 -31.523 -31.477 1.00 59.88 358 ALA A O 1
ATOM 2698 N N . TYR A 1 359 ? -9.446 -33.034 -32.765 1.00 59.09 359 TYR A N 1
ATOM 2699 C CA . TYR A 1 359 ? -8.202 -33.079 -31.998 1.00 59.09 359 TYR A CA 1
ATOM 2700 C C . TYR A 1 359 ? -7.506 -31.711 -31.979 1.00 59.09 359 TYR A C 1
ATOM 2702 O O . TYR A 1 359 ? -6.831 -31.384 -31.006 1.00 59.09 359 TYR A O 1
ATOM 2710 N N . GLY A 1 360 ? -7.718 -30.896 -33.021 1.00 63.09 360 GLY A N 1
ATOM 2711 C CA . GLY A 1 360 ? -7.286 -29.497 -33.079 1.00 63.09 360 GLY A CA 1
ATOM 2712 C C . GLY A 1 360 ? -7.931 -28.602 -32.017 1.00 63.09 360 GLY A C 1
ATOM 2713 O O . GLY A 1 360 ? -7.343 -27.577 -31.670 1.00 63.09 360 GLY A O 1
ATOM 2714 N N . ASP A 1 361 ? -9.053 -29.029 -31.436 1.00 68.06 361 ASP A N 1
ATOM 2715 C CA . ASP A 1 361 ? -9.748 -28.326 -30.359 1.00 68.06 361 ASP A CA 1
ATOM 2716 C C . ASP A 1 361 ? -9.335 -28.818 -28.971 1.00 68.06 361 ASP A C 1
ATOM 2718 O O . ASP A 1 361 ? -9.898 -28.392 -27.969 1.00 68.06 361 ASP A O 1
ATOM 2722 N N . LEU A 1 362 ? -8.352 -29.716 -28.883 1.00 75.19 362 LEU A N 1
ATOM 2723 C CA . LEU A 1 362 ? -7.833 -30.219 -27.619 1.00 75.19 362 LEU A CA 1
ATOM 2724 C C . LEU A 1 362 ? -6.473 -29.584 -27.302 1.00 75.19 362 LEU A C 1
ATOM 2726 O O . LEU A 1 362 ? -5.625 -29.383 -28.175 1.00 75.19 362 LEU A O 1
ATOM 2730 N N . ARG A 1 363 ? -6.239 -29.265 -26.031 1.00 72.31 363 ARG A N 1
ATOM 2731 C CA . ARG A 1 363 ? -4.988 -28.707 -25.514 1.00 72.31 363 ARG A CA 1
ATOM 2732 C C . ARG A 1 363 ? -4.484 -29.551 -24.358 1.00 72.31 363 ARG A C 1
ATOM 2734 O O . ARG A 1 363 ? -5.248 -30.073 -23.549 1.00 72.31 363 ARG A O 1
ATOM 2741 N N . MET A 1 364 ? -3.165 -29.680 -24.287 1.00 79.31 364 MET A N 1
ATOM 2742 C CA . MET A 1 364 ? -2.503 -30.220 -23.110 1.00 79.31 364 MET A CA 1
ATOM 2743 C C . MET A 1 364 ? -2.355 -29.087 -22.084 1.00 79.31 364 MET A C 1
ATOM 2745 O O . MET A 1 364 ? -1.775 -28.054 -22.427 1.00 79.31 364 MET A O 1
ATOM 2749 N N . PRO A 1 365 ? -2.833 -29.259 -20.840 1.00 71.81 365 PRO A N 1
ATOM 2750 C CA . PRO A 1 365 ? -2.642 -28.276 -19.780 1.00 71.81 365 PRO A CA 1
ATOM 2751 C C . PRO A 1 365 ? -1.160 -27.945 -19.539 1.00 71.81 365 PRO A C 1
ATOM 2753 O O . PRO A 1 365 ? -0.272 -28.776 -19.764 1.00 71.81 365 PRO A O 1
ATOM 2756 N N . ALA A 1 366 ? -0.896 -26.722 -19.069 1.00 63.81 366 ALA A N 1
ATOM 2757 C CA . ALA A 1 366 ? 0.453 -26.198 -18.860 1.00 63.81 366 ALA A CA 1
ATOM 2758 C C . ALA A 1 366 ? 1.311 -27.085 -17.939 1.00 63.81 366 ALA A C 1
ATOM 2760 O O . ALA A 1 366 ? 0.792 -27.839 -17.116 1.00 63.81 366 ALA A O 1
ATOM 2761 N N . ALA A 1 367 ? 2.639 -26.949 -18.045 1.00 67.44 367 ALA A N 1
ATOM 2762 C CA . ALA A 1 367 ? 3.626 -27.758 -17.323 1.00 67.44 367 ALA A CA 1
ATOM 2763 C C . ALA A 1 367 ? 3.345 -28.008 -15.822 1.00 67.44 367 ALA A C 1
ATOM 2765 O O . ALA A 1 367 ? 3.514 -29.157 -15.410 1.00 67.44 367 ALA A O 1
ATOM 2766 N N . PRO A 1 368 ? 2.898 -27.012 -15.027 1.00 60.09 368 PRO A N 1
ATOM 2767 C CA . PRO A 1 368 ? 2.620 -27.200 -13.602 1.00 60.09 368 PRO A CA 1
ATOM 2768 C C . PRO A 1 368 ? 1.209 -27.733 -13.285 1.00 60.09 368 PRO A C 1
ATOM 2770 O O . PRO A 1 368 ? 0.885 -27.926 -12.117 1.00 60.09 368 PRO A O 1
ATOM 2773 N N . SER A 1 369 ? 0.347 -27.959 -14.282 1.00 69.25 369 SER A N 1
ATOM 2774 C CA . SER A 1 369 ? -1.018 -28.445 -14.054 1.00 69.25 369 SER A CA 1
ATOM 2775 C C . SER A 1 369 ? -1.032 -29.902 -13.584 1.00 69.25 369 SER A C 1
ATOM 2777 O O . SER A 1 369 ? -0.397 -30.768 -14.185 1.00 69.25 369 SER A O 1
ATOM 2779 N N . THR A 1 370 ? -1.843 -30.202 -12.567 1.00 59.22 370 THR A N 1
ATOM 2780 C CA . THR A 1 370 ? -2.104 -31.572 -12.084 1.00 59.22 370 THR A CA 1
ATOM 2781 C C . THR A 1 370 ? -2.848 -32.444 -13.099 1.00 59.22 370 THR A C 1
ATOM 2783 O O . THR A 1 370 ? -2.870 -33.663 -12.956 1.00 59.22 370 THR A O 1
ATOM 2786 N N . LEU A 1 371 ? -3.436 -31.834 -14.134 1.00 55.44 371 LEU A N 1
ATOM 2787 C CA . LEU A 1 371 ? -4.136 -32.506 -15.235 1.00 55.44 371 LEU A CA 1
ATOM 2788 C C . LEU A 1 371 ? -3.249 -32.705 -16.469 1.00 55.44 371 LEU A C 1
ATOM 2790 O O . LEU A 1 371 ? -3.712 -33.144 -17.525 1.00 55.44 371 LEU A O 1
ATOM 2794 N N . ARG A 1 372 ? -1.963 -32.367 -16.366 1.00 69.94 372 ARG A N 1
ATOM 2795 C CA . ARG A 1 372 ? -1.019 -32.568 -17.456 1.00 69.94 372 ARG A CA 1
ATOM 2796 C C . ARG A 1 372 ? -0.852 -34.060 -17.750 1.00 69.94 372 ARG A C 1
ATOM 2798 O O . ARG A 1 372 ? -0.657 -34.865 -16.847 1.00 69.94 372 ARG A O 1
ATOM 2805 N N . GLY A 1 373 ? -0.914 -34.414 -19.032 1.00 68.31 373 GLY A N 1
ATOM 2806 C CA . GLY A 1 373 ? -0.925 -35.803 -19.507 1.00 68.31 373 GLY A CA 1
ATOM 2807 C C . GLY A 1 373 ? -2.288 -36.265 -20.032 1.00 68.31 373 GLY A C 1
ATOM 2808 O O . GLY A 1 373 ? -2.348 -37.278 -20.722 1.00 68.31 373 GLY A O 1
ATOM 2809 N N . ALA A 1 374 ? -3.357 -35.500 -19.788 1.00 69.06 374 ALA A N 1
ATOM 2810 C CA . ALA A 1 374 ? -4.647 -35.655 -20.455 1.00 69.06 374 ALA A CA 1
ATOM 2811 C C . ALA A 1 374 ? -4.903 -34.471 -21.402 1.00 69.06 374 ALA A C 1
ATOM 2813 O O . ALA A 1 374 ? -4.554 -33.330 -21.096 1.00 69.06 374 ALA A O 1
ATOM 2814 N N . LEU A 1 375 ? -5.502 -34.743 -22.563 1.00 72.06 375 LEU A N 1
ATOM 2815 C CA . LEU A 1 375 ? -5.968 -33.704 -23.479 1.00 72.06 375 LEU A CA 1
ATOM 2816 C C . LEU A 1 375 ? -7.321 -33.177 -22.995 1.00 72.06 375 LEU A C 1
ATOM 2818 O O . LEU A 1 375 ? -8.253 -33.957 -22.802 1.00 72.06 375 LEU A O 1
ATOM 2822 N N . ALA A 1 376 ? -7.421 -31.864 -22.810 1.00 72.12 376 ALA A N 1
ATOM 2823 C CA . ALA A 1 376 ? -8.651 -31.183 -22.429 1.00 72.12 376 ALA A CA 1
ATOM 2824 C C . ALA A 1 376 ? -9.173 -30.345 -23.607 1.00 72.12 376 ALA A C 1
ATOM 2826 O O . ALA A 1 376 ? -8.361 -29.832 -24.375 1.00 72.12 376 ALA A O 1
ATOM 2827 N N . PRO A 1 377 ? -10.494 -30.175 -23.774 1.00 71.06 377 PRO A N 1
ATOM 2828 C CA . PRO A 1 377 ? -11.035 -29.219 -24.735 1.00 71.06 377 PRO A CA 1
ATOM 2829 C C . PRO A 1 377 ? -10.490 -27.810 -24.473 1.00 71.06 377 PRO A C 1
ATOM 2831 O O . PRO A 1 377 ? -10.480 -27.350 -23.332 1.00 71.06 377 PRO A O 1
ATOM 2834 N N . ALA A 1 378 ? -10.018 -27.151 -25.525 1.00 71.38 378 ALA A N 1
ATOM 2835 C CA . ALA A 1 378 ? -9.586 -25.765 -25.500 1.00 71.38 378 ALA A CA 1
ATOM 2836 C C . ALA A 1 378 ? -10.780 -24.853 -25.215 1.00 71.38 378 ALA A C 1
ATOM 2838 O O . ALA A 1 378 ? -11.904 -25.120 -25.654 1.00 71.38 378 ALA A O 1
ATOM 2839 N N . ASP A 1 379 ? -10.533 -23.747 -24.520 1.00 73.56 379 ASP A N 1
ATOM 2840 C CA . ASP A 1 379 ? -11.568 -22.739 -24.335 1.00 73.56 379 ASP A CA 1
ATOM 2841 C C . ASP A 1 379 ? -11.961 -22.115 -25.687 1.00 73.56 379 ASP A C 1
ATOM 2843 O O . ASP A 1 379 ? -11.136 -21.915 -26.583 1.00 73.56 379 ASP A O 1
ATOM 2847 N N . ARG A 1 380 ? -13.238 -21.757 -25.837 1.00 64.19 380 ARG A N 1
ATOM 2848 C CA . ARG A 1 380 ? -13.793 -21.210 -27.082 1.00 64.19 380 ARG A CA 1
ATOM 2849 C C . ARG A 1 380 ? -13.099 -19.909 -27.491 1.00 64.19 380 ARG A C 1
ATOM 2851 O O . ARG A 1 380 ? -12.953 -19.644 -28.684 1.00 64.19 380 ARG A O 1
ATOM 2858 N N . ARG A 1 381 ? -12.636 -19.116 -26.516 1.00 65.38 381 ARG A N 1
ATOM 2859 C CA . ARG A 1 381 ? -11.834 -17.909 -26.759 1.00 65.38 381 ARG A CA 1
ATOM 2860 C C . ARG A 1 381 ? -10.458 -18.249 -27.326 1.00 65.38 381 ARG A C 1
ATOM 2862 O O . ARG A 1 381 ? -9.994 -17.570 -28.235 1.00 65.38 381 ARG A O 1
ATOM 2869 N N . GLU A 1 382 ? -9.818 -19.293 -26.815 1.00 66.44 382 GLU A N 1
ATOM 2870 C CA . GLU A 1 382 ? -8.509 -19.753 -27.283 1.00 66.44 382 GLU A CA 1
ATOM 2871 C C . GLU A 1 382 ? -8.595 -20.298 -28.714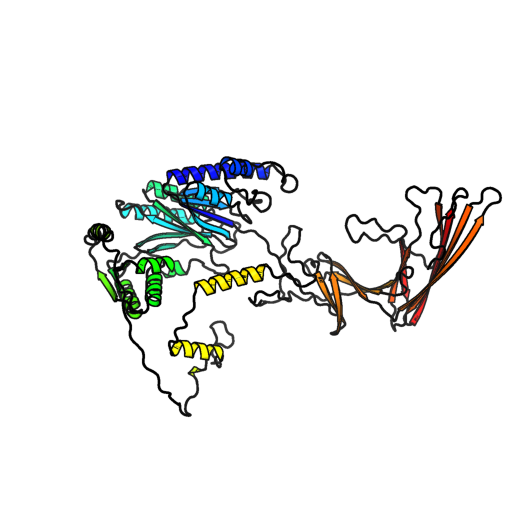 1.00 66.44 382 GLU A C 1
ATOM 2873 O O . GLU A 1 382 ? -7.762 -19.959 -29.554 1.00 66.44 382 GLU A O 1
ATOM 2878 N N . LEU A 1 383 ? -9.653 -21.055 -29.027 1.00 72.00 383 LEU A N 1
ATOM 2879 C CA . LEU A 1 383 ? -9.937 -21.502 -30.392 1.00 72.00 383 LEU A CA 1
ATOM 2880 C C . LEU A 1 383 ? -10.150 -20.321 -31.334 1.00 72.00 383 LEU A C 1
ATOM 2882 O O . LEU A 1 383 ? -9.519 -20.263 -32.386 1.00 72.00 383 LEU A O 1
ATOM 2886 N N . TYR A 1 384 ? -10.950 -19.337 -30.926 1.00 70.19 384 TYR A N 1
ATOM 2887 C CA . TYR A 1 384 ? -11.172 -18.120 -31.703 1.00 70.19 384 TYR A CA 1
ATOM 2888 C C . TYR A 1 384 ? -9.869 -17.352 -31.972 1.00 70.19 384 TYR A C 1
ATOM 2890 O O . TYR A 1 384 ? -9.585 -17.000 -33.115 1.00 70.19 384 TYR A O 1
ATOM 2898 N N . LEU A 1 385 ? -9.024 -17.162 -30.953 1.00 69.25 385 LEU A N 1
ATOM 2899 C CA . LEU A 1 385 ? -7.708 -16.539 -31.118 1.00 69.25 385 LEU A CA 1
ATOM 2900 C C . LEU A 1 385 ? -6.802 -17.357 -32.049 1.00 69.25 385 LEU A C 1
ATOM 2902 O O . LEU A 1 385 ? -6.120 -16.783 -32.893 1.00 69.25 385 LEU A O 1
ATOM 2906 N N . SER A 1 386 ? -6.822 -18.688 -31.944 1.00 69.88 386 SER A N 1
ATOM 2907 C CA . SER A 1 386 ? -6.036 -19.559 -32.822 1.00 69.88 386 SER A CA 1
ATOM 2908 C C . SER A 1 386 ? -6.493 -19.489 -34.282 1.00 69.88 386 SER A C 1
ATOM 2910 O O . SER A 1 386 ? -5.652 -19.513 -35.179 1.00 69.88 386 SER A O 1
ATOM 2912 N N . VAL A 1 387 ? -7.798 -19.320 -34.529 1.00 73.38 387 VAL A N 1
ATOM 2913 C CA . VAL A 1 387 ? -8.356 -19.087 -35.868 1.00 73.38 387 VAL A CA 1
ATOM 2914 C C . VAL A 1 387 ? -7.882 -17.744 -36.411 1.00 73.38 387 VAL A C 1
ATOM 2916 O O . VAL A 1 387 ? -7.393 -17.708 -37.534 1.00 73.38 387 VAL A O 1
ATOM 2919 N N . LEU A 1 388 ? -7.933 -16.669 -35.614 1.00 71.25 388 LEU A N 1
ATOM 2920 C CA . LEU A 1 388 ? -7.431 -15.352 -36.026 1.00 71.25 388 LEU A CA 1
ATOM 2921 C C . LEU A 1 388 ? -5.934 -15.386 -36.372 1.00 71.25 388 LEU A C 1
ATOM 2923 O O . LEU A 1 388 ? -5.522 -14.813 -37.376 1.00 71.25 388 LEU A O 1
ATOM 2927 N N . VAL A 1 389 ? -5.128 -16.100 -35.580 1.00 70.12 389 VAL A N 1
ATOM 2928 C CA . VAL A 1 389 ? -3.693 -16.294 -35.849 1.00 70.12 389 VAL A CA 1
ATOM 2929 C C . VAL A 1 389 ? -3.470 -17.131 -37.112 1.00 70.12 389 VAL A C 1
ATOM 2931 O O . VAL A 1 389 ? -2.644 -16.767 -37.946 1.00 70.12 389 VAL A O 1
ATOM 2934 N N . THR A 1 390 ? -4.213 -18.229 -37.284 1.00 72.69 390 THR A N 1
ATOM 2935 C CA . THR A 1 390 ? -4.085 -19.129 -38.447 1.00 72.69 390 THR A CA 1
ATOM 2936 C C . THR A 1 390 ? -4.508 -18.443 -39.742 1.00 72.69 390 THR A C 1
ATOM 2938 O O . THR A 1 390 ? -3.857 -18.605 -40.768 1.00 72.69 390 THR A O 1
ATOM 2941 N N . GLN A 1 391 ? -5.569 -17.640 -39.691 1.00 73.25 391 GLN A N 1
ATOM 2942 C CA . GLN A 1 391 ? -6.041 -16.831 -40.813 1.00 73.25 391 GLN A CA 1
ATOM 2943 C C . GLN A 1 391 ? -5.191 -15.572 -41.035 1.00 73.25 391 GLN A C 1
ATOM 2945 O O . GLN A 1 391 ? -5.524 -14.773 -41.903 1.00 73.25 391 GLN A O 1
ATOM 2950 N N . GLN A 1 392 ? -4.109 -15.391 -40.262 1.00 76.50 392 GLN A N 1
ATOM 2951 C CA . GLN A 1 392 ? -3.232 -14.221 -40.320 1.00 76.50 392 GLN A CA 1
ATOM 2952 C C . GLN A 1 392 ? -4.013 -12.903 -40.256 1.00 76.50 392 GLN A C 1
ATOM 2954 O O . GLN A 1 392 ? -3.651 -11.921 -40.902 1.00 76.50 392 GLN A O 1
ATOM 2959 N N . VAL A 1 393 ? -5.098 -12.875 -39.474 1.00 66.62 393 VAL A N 1
ATOM 2960 C CA . VAL A 1 393 ? -5.926 -11.682 -39.322 1.00 66.62 393 VAL A CA 1
ATOM 2961 C C . VAL A 1 393 ? -5.083 -10.613 -38.641 1.00 66.62 393 VAL A C 1
ATOM 2963 O O . VAL A 1 393 ? -4.807 -10.669 -37.440 1.00 66.62 393 VAL A O 1
ATOM 2966 N N . ALA A 1 394 ? -4.647 -9.639 -39.432 1.00 64.44 394 ALA A N 1
ATOM 2967 C CA . ALA A 1 394 ? -3.891 -8.501 -38.954 1.00 64.44 394 ALA A CA 1
ATOM 2968 C C . ALA A 1 394 ? -4.829 -7.566 -38.182 1.00 64.44 394 ALA A C 1
ATOM 2970 O O . ALA A 1 394 ? -5.607 -6.811 -38.760 1.00 64.44 394 ALA A O 1
ATOM 2971 N N . LEU A 1 395 ? -4.755 -7.613 -36.853 1.00 59.28 395 LEU A N 1
ATOM 2972 C CA . LEU A 1 395 ? -5.389 -6.620 -35.994 1.00 59.28 395 LEU A CA 1
ATOM 2973 C C . LEU A 1 395 ? -4.448 -5.423 -35.866 1.00 59.28 395 LEU A C 1
ATOM 2975 O O . LEU A 1 395 ? -3.478 -5.451 -35.110 1.00 59.28 395 LEU A O 1
ATOM 2979 N N . THR A 1 396 ? -4.728 -4.363 -36.615 1.00 69.44 396 THR A N 1
ATOM 2980 C CA . THR A 1 396 ? -4.086 -3.065 -36.409 1.00 69.44 396 THR A CA 1
ATOM 2981 C C . THR A 1 396 ? -4.735 -2.375 -35.218 1.00 69.44 396 THR A C 1
ATOM 2983 O O . THR A 1 396 ? -5.914 -2.031 -35.267 1.00 69.44 396 THR A O 1
ATOM 2986 N N . PHE A 1 397 ? -3.966 -2.152 -34.159 1.00 60.59 397 PHE A N 1
ATOM 2987 C CA . PHE A 1 397 ? -4.362 -1.300 -33.045 1.00 60.59 397 PHE A CA 1
ATOM 2988 C C . PHE A 1 397 ? -3.271 -0.268 -32.785 1.00 60.59 397 PHE A C 1
ATOM 2990 O O . PHE A 1 397 ? -2.084 -0.508 -33.017 1.00 60.59 397 PHE A O 1
ATOM 2997 N N . ASP A 1 398 ? -3.690 0.904 -32.334 1.00 82.38 398 ASP A N 1
ATOM 2998 C CA . ASP A 1 398 ? -2.783 1.986 -32.002 1.00 82.38 398 ASP A CA 1
ATOM 2999 C C . ASP A 1 398 ? -2.181 1.740 -30.614 1.00 82.38 398 ASP A C 1
ATOM 3001 O O . ASP A 1 398 ? -2.843 1.895 -29.589 1.00 82.38 398 ASP A O 1
ATOM 3005 N N . VAL A 1 399 ? -0.907 1.349 -30.592 1.00 73.50 399 VAL A N 1
ATOM 3006 C CA . VAL A 1 399 ? -0.159 1.069 -29.360 1.00 73.50 399 VAL A CA 1
ATOM 3007 C C . VAL A 1 399 ? -0.087 2.298 -28.454 1.00 73.50 399 VAL A C 1
ATOM 3009 O O . VAL A 1 399 ? -0.141 2.138 -27.238 1.00 73.50 399 VAL A O 1
ATOM 3012 N N . ILE A 1 400 ? 0.000 3.509 -29.015 1.00 78.44 400 ILE A N 1
ATOM 3013 C CA . ILE A 1 400 ? 0.030 4.745 -28.222 1.00 78.44 400 ILE A CA 1
ATOM 3014 C C . ILE A 1 400 ? -1.309 4.929 -27.518 1.00 78.44 400 ILE A C 1
ATOM 3016 O O . ILE A 1 400 ? -1.338 5.187 -26.318 1.00 78.44 400 ILE A O 1
ATOM 3020 N N . THR A 1 401 ? -2.411 4.707 -28.236 1.00 78.50 401 THR A N 1
ATOM 3021 C CA . THR A 1 401 ? -3.749 4.730 -27.640 1.00 78.50 401 THR A CA 1
ATOM 3022 C C . THR A 1 401 ? -3.906 3.641 -26.573 1.00 78.50 401 THR A C 1
ATOM 3024 O O . THR A 1 401 ? -4.399 3.940 -25.493 1.00 78.50 401 THR A O 1
ATOM 3027 N N . CYS A 1 402 ? -3.413 2.416 -26.792 1.00 73.38 402 CYS A N 1
ATOM 3028 C CA . CYS A 1 402 ? -3.477 1.350 -25.783 1.00 73.38 402 CYS A CA 1
ATOM 3029 C C . CYS A 1 402 ? -2.664 1.653 -24.514 1.00 73.38 402 CYS A C 1
ATOM 3031 O O . CYS A 1 402 ? -3.115 1.329 -23.417 1.00 73.38 402 CYS A O 1
ATOM 3033 N N . VAL A 1 403 ? -1.480 2.260 -24.644 1.00 79.19 403 VAL A N 1
ATOM 3034 C CA . VAL A 1 403 ? -0.673 2.681 -23.487 1.00 79.19 403 VAL A CA 1
ATOM 3035 C C . VAL A 1 403 ? -1.364 3.825 -22.752 1.00 79.19 403 VAL A C 1
ATOM 3037 O O . VAL A 1 403 ? -1.553 3.728 -21.545 1.00 79.19 403 VAL A O 1
ATOM 3040 N N . ALA A 1 404 ? -1.849 4.841 -23.470 1.00 82.06 404 ALA A N 1
ATOM 3041 C CA . ALA A 1 404 ? -2.608 5.938 -22.873 1.00 82.06 404 ALA A CA 1
ATOM 3042 C C . ALA A 1 404 ? -3.924 5.461 -22.222 1.00 82.06 404 ALA A C 1
ATOM 3044 O O . ALA A 1 404 ? -4.389 6.033 -21.238 1.00 82.06 404 ALA A O 1
ATOM 3045 N N . ASP A 1 405 ? -4.564 4.416 -22.753 1.00 80.75 405 ASP A N 1
ATOM 3046 C CA . ASP A 1 405 ? -5.725 3.768 -22.134 1.00 80.75 405 ASP A CA 1
ATOM 3047 C C . ASP A 1 405 ? -5.350 3.043 -20.837 1.00 80.75 405 ASP A C 1
ATOM 3049 O O . ASP A 1 405 ? -6.106 3.117 -19.864 1.00 80.75 405 ASP A O 1
ATOM 3053 N N . ALA A 1 406 ? -4.195 2.372 -20.815 1.00 77.56 406 ALA A N 1
ATOM 3054 C CA . ALA A 1 406 ? -3.671 1.682 -19.641 1.00 77.56 406 ALA A CA 1
ATOM 3055 C C . ALA A 1 406 ? -3.241 2.662 -18.537 1.00 77.56 406 ALA A C 1
ATOM 3057 O O . ALA A 1 406 ? -3.610 2.456 -17.384 1.00 77.56 406 ALA A O 1
ATOM 3058 N N . GLU A 1 407 ? -2.552 3.754 -18.879 1.00 81.75 407 GLU A N 1
ATOM 3059 C CA . GLU A 1 407 ? -2.202 4.839 -17.948 1.00 81.75 407 GLU A CA 1
ATOM 3060 C C . GLU A 1 407 ? -3.463 5.445 -17.331 1.00 81.75 407 GLU A C 1
ATOM 3062 O O . GLU A 1 407 ? -3.617 5.458 -16.111 1.00 81.75 407 GLU A O 1
ATOM 3067 N N . ARG A 1 408 ? -4.448 5.812 -18.162 1.00 86.44 408 ARG A N 1
ATOM 3068 C CA . ARG A 1 408 ? -5.742 6.305 -17.670 1.00 86.44 408 ARG A CA 1
ATOM 3069 C C . ARG A 1 408 ? -6.478 5.272 -16.814 1.00 86.44 408 ARG A C 1
ATOM 3071 O O . ARG A 1 408 ? -7.253 5.649 -15.938 1.00 86.44 408 ARG A O 1
ATOM 3078 N N . ALA A 1 409 ? -6.327 3.974 -17.086 1.00 78.94 409 ALA A N 1
ATOM 3079 C CA . ALA A 1 409 ? -6.909 2.921 -16.256 1.00 78.94 409 ALA A CA 1
ATOM 3080 C C . ALA A 1 409 ? -6.216 2.820 -14.891 1.00 78.94 409 ALA A C 1
ATOM 3082 O O . ALA A 1 409 ? -6.913 2.682 -13.887 1.00 78.94 409 ALA A O 1
ATOM 3083 N N . ALA A 1 410 ? -4.890 2.954 -14.848 1.00 78.88 410 ALA A N 1
ATOM 3084 C CA . ALA A 1 410 ? -4.120 2.997 -13.610 1.00 78.88 410 ALA A CA 1
ATOM 3085 C C . ALA A 1 410 ? -4.460 4.242 -12.771 1.00 78.88 410 ALA A C 1
ATOM 3087 O O . ALA A 1 410 ? -4.742 4.113 -11.583 1.00 78.88 410 ALA A O 1
ATOM 3088 N N . GLU A 1 411 ? -4.547 5.424 -13.388 1.00 84.88 411 GLU A N 1
ATOM 3089 C CA . GLU A 1 411 ? -4.973 6.667 -12.722 1.00 84.88 411 GLU A CA 1
ATOM 3090 C C . GLU A 1 411 ? -6.385 6.550 -12.130 1.00 84.88 411 GLU A C 1
ATOM 3092 O O . GLU A 1 411 ? -6.643 6.966 -10.997 1.00 84.88 411 GLU A O 1
ATOM 3097 N N . ARG A 1 412 ? -7.319 5.939 -12.876 1.00 83.25 412 ARG A N 1
ATOM 3098 C CA . ARG A 1 412 ? -8.663 5.651 -12.358 1.00 83.25 412 ARG A CA 1
ATOM 3099 C C . ARG A 1 412 ? -8.609 4.695 -11.174 1.00 83.25 412 ARG A C 1
ATOM 3101 O O . ARG A 1 412 ? -9.293 4.955 -10.196 1.00 83.25 412 ARG A O 1
ATOM 3108 N N . ALA A 1 413 ? -7.810 3.630 -11.250 1.00 80.31 413 ALA A N 1
ATOM 3109 C CA . ALA A 1 413 ? -7.663 2.660 -10.166 1.00 80.31 413 ALA A CA 1
ATOM 3110 C C . ALA A 1 413 ? -7.090 3.305 -8.889 1.00 80.31 413 ALA A C 1
ATOM 3112 O O . ALA A 1 413 ? -7.600 3.058 -7.800 1.00 80.31 413 ALA A O 1
ATOM 3113 N N . ALA A 1 414 ? -6.099 4.191 -9.025 1.00 77.88 414 ALA A N 1
ATOM 3114 C CA . ALA A 1 414 ? -5.475 4.900 -7.906 1.00 77.88 414 ALA A CA 1
ATOM 3115 C C . ALA A 1 414 ? -6.422 5.885 -7.195 1.00 77.88 414 ALA A C 1
ATOM 3117 O O . ALA A 1 414 ? -6.203 6.237 -6.041 1.00 77.88 414 ALA A O 1
ATOM 3118 N N . THR A 1 415 ? -7.483 6.329 -7.873 1.00 83.56 415 THR A N 1
ATOM 3119 C CA . THR A 1 415 ? -8.452 7.302 -7.343 1.00 83.56 415 THR A CA 1
ATOM 3120 C C . THR A 1 415 ? -9.767 6.663 -6.890 1.00 83.56 415 THR A C 1
ATOM 3122 O O . THR A 1 415 ? -10.689 7.374 -6.480 1.00 83.56 415 THR A O 1
ATOM 3125 N N . VAL A 1 416 ? -9.884 5.329 -6.932 1.00 84.12 416 VAL A N 1
ATOM 3126 C CA . VAL A 1 416 ? -11.089 4.631 -6.466 1.00 84.12 416 VAL A CA 1
ATOM 3127 C C . VAL A 1 416 ? -11.192 4.744 -4.951 1.00 84.12 416 VAL A C 1
ATOM 3129 O O . VAL A 1 416 ? -10.384 4.182 -4.212 1.00 84.12 416 VAL A O 1
ATOM 3132 N N . ALA A 1 417 ? -12.242 5.416 -4.481 1.00 84.19 417 ALA A N 1
ATOM 3133 C CA . ALA A 1 417 ? -12.532 5.512 -3.058 1.00 84.19 417 ALA A CA 1
ATOM 3134 C C . ALA A 1 417 ? -12.661 4.111 -2.423 1.00 84.19 417 ALA A C 1
ATOM 3136 O O . ALA A 1 417 ? -13.277 3.224 -3.030 1.00 84.19 417 ALA A O 1
ATOM 3137 N N . PRO A 1 418 ? -12.114 3.897 -1.212 1.00 82.31 418 PRO A N 1
ATOM 3138 C CA . PRO A 1 418 ? -12.261 2.628 -0.520 1.00 82.31 418 PRO A CA 1
ATOM 3139 C C . PRO A 1 418 ? -13.741 2.329 -0.236 1.00 82.31 418 PRO A C 1
ATOM 3141 O O . PRO A 1 418 ? -14.563 3.253 -0.166 1.00 82.31 418 PRO A O 1
ATOM 3144 N N . PRO A 1 419 ? -14.107 1.047 -0.047 1.00 82.25 419 PRO A N 1
ATOM 3145 C CA . PRO A 1 419 ? -15.458 0.685 0.352 1.00 82.25 419 PRO A CA 1
ATOM 3146 C C . PRO A 1 419 ? -15.886 1.430 1.629 1.00 82.25 419 PRO A C 1
ATOM 3148 O O . PRO A 1 419 ? -15.043 1.731 2.479 1.00 82.25 419 PRO A O 1
ATOM 3151 N N . PRO A 1 420 ? -17.187 1.726 1.803 1.00 78.25 420 PRO A N 1
ATOM 3152 C CA . PRO A 1 420 ? -17.675 2.457 2.969 1.00 78.25 420 PRO A CA 1
ATOM 3153 C C . PRO A 1 420 ? -17.203 1.847 4.296 1.00 78.25 420 PRO A C 1
ATOM 3155 O O . PRO A 1 420 ? -17.337 0.647 4.522 1.00 78.25 420 PRO A O 1
ATOM 3158 N N . GLY A 1 421 ? -16.670 2.689 5.183 1.00 74.62 421 GLY A N 1
ATOM 3159 C CA . GLY A 1 421 ? -16.154 2.271 6.491 1.00 74.62 421 GLY A CA 1
ATOM 3160 C C . GLY A 1 421 ? -14.726 1.717 6.473 1.00 74.62 421 GLY A C 1
ATOM 3161 O O . GLY A 1 421 ? -14.139 1.573 7.542 1.00 74.62 421 GLY A O 1
ATOM 3162 N N . CYS A 1 422 ? -14.142 1.453 5.301 1.00 77.94 422 CYS A N 1
ATOM 3163 C CA . CYS A 1 422 ? -12.735 1.083 5.169 1.00 77.94 422 CYS A CA 1
ATOM 3164 C C . CYS A 1 422 ? -11.844 2.331 5.092 1.00 77.94 422 CYS A C 1
ATOM 3166 O O . CYS A 1 422 ? -12.217 3.345 4.500 1.00 77.94 422 CYS A O 1
ATOM 3168 N N . ARG A 1 423 ? -10.638 2.238 5.658 1.00 70.88 423 ARG A N 1
ATOM 3169 C CA . ARG A 1 423 ? -9.583 3.248 5.518 1.00 70.88 423 ARG A CA 1
ATOM 3170 C C . ARG A 1 423 ? -8.397 2.637 4.791 1.00 70.88 423 ARG A C 1
ATOM 3172 O O . ARG A 1 423 ? -7.928 1.578 5.195 1.00 70.88 423 ARG A O 1
ATOM 3179 N N . ALA A 1 424 ? -7.949 3.314 3.739 1.00 64.00 424 ALA A N 1
ATOM 3180 C CA . ALA A 1 424 ? -6.733 2.949 3.022 1.00 64.00 424 ALA A CA 1
ATOM 3181 C C . ALA A 1 424 ? -5.475 3.455 3.751 1.00 64.00 424 ALA A C 1
ATOM 3183 O O . ALA A 1 424 ? -4.450 2.796 3.708 1.00 64.00 424 ALA A O 1
ATOM 3184 N N . GLU A 1 425 ? -5.560 4.573 4.479 1.00 62.53 425 GLU A N 1
ATOM 3185 C CA . GLU A 1 425 ? -4.410 5.219 5.127 1.00 62.53 425 GLU A CA 1
ATOM 3186 C C . GLU A 1 425 ? -4.587 5.317 6.650 1.00 62.53 425 GLU A C 1
ATOM 3188 O O . GLU A 1 425 ? -5.681 5.606 7.152 1.00 62.53 425 GLU A O 1
ATOM 3193 N N . TRP A 1 426 ? -3.491 5.081 7.373 1.00 59.22 426 TRP A N 1
ATOM 3194 C CA . TRP A 1 426 ? -3.389 5.069 8.833 1.00 59.22 426 TRP A CA 1
ATOM 3195 C C . TRP A 1 426 ? -2.214 5.957 9.246 1.00 59.22 426 TRP A C 1
ATOM 3197 O O . TRP A 1 426 ? -1.150 5.868 8.647 1.00 59.22 426 TRP A O 1
ATOM 3207 N N . SER A 1 427 ? -2.402 6.825 10.243 1.00 53.31 427 SER A N 1
ATOM 3208 C CA . SER A 1 427 ? -1.414 7.840 10.647 1.00 53.31 427 SER A CA 1
ATOM 3209 C C . SER A 1 427 ? -0.261 7.316 11.510 1.00 53.31 427 SER A C 1
ATOM 3211 O O . SER A 1 427 ? 0.613 8.099 11.871 1.00 53.31 427 SER A O 1
ATOM 3213 N N . ASP A 1 428 ? -0.263 6.029 11.869 1.00 50.66 428 ASP A N 1
ATOM 3214 C CA . ASP A 1 428 ? 0.618 5.485 12.904 1.00 50.66 428 ASP A CA 1
ATOM 3215 C C . ASP A 1 428 ? 1.653 4.517 12.297 1.00 50.66 428 ASP A C 1
ATOM 3217 O O . ASP A 1 428 ? 1.323 3.597 11.548 1.00 50.66 428 ASP A O 1
ATOM 3221 N N . ALA A 1 429 ? 2.924 4.761 12.622 1.00 50.56 429 ALA A N 1
ATOM 3222 C CA . ALA A 1 429 ? 4.105 4.427 11.823 1.00 50.56 429 ALA A CA 1
ATOM 3223 C C . ALA A 1 429 ? 4.725 3.032 12.066 1.00 50.56 429 ALA A C 1
ATOM 3225 O O . ALA A 1 429 ? 5.910 2.940 12.387 1.00 50.56 429 ALA A O 1
ATOM 3226 N N . TYR A 1 430 ? 3.961 1.943 11.914 1.00 53.00 430 TYR A N 1
ATOM 3227 C CA . TYR A 1 430 ? 4.541 0.589 11.896 1.00 53.00 430 TYR A CA 1
ATOM 3228 C C . TYR A 1 430 ? 3.809 -0.367 10.960 1.00 53.00 430 TYR A C 1
ATOM 3230 O O . TYR A 1 430 ? 2.584 -0.483 10.983 1.00 53.00 430 TYR A O 1
ATOM 3238 N N . ASP A 1 431 ? 4.590 -1.137 10.212 1.00 61.56 431 ASP A N 1
ATOM 3239 C CA . ASP A 1 431 ? 4.077 -2.099 9.245 1.00 61.56 431 ASP A CA 1
ATOM 3240 C C . ASP A 1 431 ? 3.923 -3.473 9.876 1.00 61.56 431 ASP A C 1
ATOM 3242 O O . ASP A 1 431 ? 4.790 -3.951 10.612 1.00 61.56 431 ASP A O 1
ATOM 3246 N N . TYR A 1 432 ? 2.819 -4.137 9.558 1.00 63.78 432 TYR A N 1
ATOM 3247 C CA . TYR A 1 432 ? 2.530 -5.473 10.051 1.00 63.78 432 TYR A CA 1
ATOM 3248 C C . TYR A 1 432 ? 2.092 -6.362 8.888 1.00 63.78 432 TYR A C 1
ATOM 3250 O O . TYR A 1 432 ? 1.117 -6.067 8.196 1.00 63.78 432 TYR A O 1
ATOM 3258 N N . ALA A 1 433 ? 2.807 -7.465 8.672 1.00 75.56 433 ALA A N 1
ATOM 3259 C CA . ALA A 1 433 ? 2.430 -8.468 7.686 1.00 75.56 433 ALA A CA 1
ATOM 3260 C C . ALA A 1 433 ? 1.419 -9.440 8.306 1.00 75.56 433 ALA A C 1
ATOM 3262 O O . ALA A 1 433 ? 1.730 -10.147 9.262 1.00 75.56 433 ALA A O 1
ATOM 3263 N N . PHE A 1 434 ? 0.207 -9.479 7.757 1.00 71.75 434 PHE A N 1
ATOM 3264 C CA . PHE A 1 434 ? -0.801 -10.461 8.144 1.00 71.75 434 PHE A CA 1
ATOM 3265 C C . PHE A 1 434 ? -0.662 -11.713 7.281 1.00 71.75 434 PHE A C 1
ATOM 3267 O O . PHE A 1 434 ? -0.865 -11.660 6.066 1.00 71.75 434 PHE A O 1
ATOM 3274 N N . ASP A 1 435 ? -0.366 -12.845 7.911 1.00 78.25 435 ASP A N 1
ATOM 3275 C CA . ASP A 1 435 ? -0.319 -14.126 7.217 1.00 78.25 435 ASP A CA 1
ATOM 3276 C C . ASP A 1 435 ? -1.723 -14.585 6.806 1.00 78.25 435 ASP A C 1
ATOM 3278 O O . ASP A 1 435 ? -2.666 -14.600 7.605 1.00 78.25 435 ASP A O 1
ATOM 3282 N N . ALA A 1 436 ? -1.856 -14.996 5.544 1.00 80.81 436 ALA A N 1
ATOM 3283 C CA . ALA A 1 436 ? -3.057 -15.660 5.066 1.00 80.81 436 ALA A CA 1
ATOM 3284 C C . ALA A 1 436 ? -2.972 -17.172 5.325 1.00 80.81 436 ALA A C 1
ATOM 3286 O O . ALA A 1 436 ? -1.968 -17.813 5.014 1.00 80.81 436 ALA A O 1
ATOM 3287 N N . ASP A 1 437 ? -4.065 -17.773 5.800 1.00 80.12 437 ASP A N 1
ATOM 3288 C CA . ASP A 1 437 ? -4.171 -19.220 6.028 1.00 80.12 437 ASP A CA 1
ATOM 3289 C C . ASP A 1 437 ? -4.056 -20.023 4.697 1.00 80.12 437 ASP A C 1
ATOM 3291 O O . ASP A 1 437 ? -3.854 -21.240 4.720 1.00 80.12 437 ASP A O 1
ATOM 3295 N N . ALA A 1 438 ? -4.199 -19.375 3.527 1.00 80.69 438 ALA A N 1
ATOM 3296 C CA . ALA A 1 438 ? -4.078 -19.989 2.199 1.00 80.69 438 ALA A CA 1
ATOM 3297 C C . ALA A 1 438 ? -3.623 -18.997 1.107 1.00 80.69 438 ALA A C 1
ATOM 3299 O O . ALA A 1 438 ? -3.725 -17.784 1.263 1.00 80.69 438 ALA A O 1
ATOM 3300 N N . ARG A 1 439 ? -3.174 -19.526 -0.045 1.00 83.69 439 ARG A N 1
ATOM 3301 C CA . ARG A 1 439 ? -2.882 -18.728 -1.252 1.00 83.69 439 ARG A CA 1
ATOM 3302 C C . ARG A 1 439 ? -4.172 -18.112 -1.803 1.00 83.69 439 ARG A C 1
ATOM 3304 O O . ARG A 1 439 ? -5.162 -18.819 -1.988 1.00 83.69 439 ARG A O 1
ATOM 3311 N N . LEU A 1 440 ? -4.119 -16.822 -2.119 1.00 78.81 440 LEU A N 1
ATOM 3312 C CA . LEU A 1 440 ? -5.238 -16.030 -2.629 1.00 78.81 440 LEU A CA 1
ATOM 3313 C C . LEU A 1 440 ? -4.890 -15.471 -4.015 1.00 78.81 440 LEU A C 1
ATOM 3315 O O . LEU A 1 440 ? -3.724 -15.203 -4.304 1.00 78.81 440 LEU A O 1
ATOM 3319 N N . GLU A 1 441 ? -5.896 -15.299 -4.868 1.00 81.25 441 GLU A N 1
ATOM 3320 C CA . GLU A 1 441 ? -5.767 -14.646 -6.174 1.00 81.25 441 GLU A CA 1
ATOM 3321 C C . GLU A 1 441 ? -6.682 -13.419 -6.196 1.00 81.25 441 GLU A C 1
ATOM 3323 O O . GLU A 1 441 ? -7.863 -13.522 -5.863 1.00 81.25 441 GLU A O 1
ATOM 3328 N N . VAL A 1 442 ? -6.128 -12.260 -6.558 1.00 82.88 442 VAL A N 1
ATOM 3329 C CA . VAL A 1 442 ? -6.847 -10.981 -6.607 1.00 82.88 442 VAL A CA 1
ATOM 3330 C C . VAL A 1 442 ? -6.981 -10.547 -8.068 1.00 82.88 442 VAL A C 1
ATOM 3332 O O . VAL A 1 442 ? -5.958 -10.438 -8.750 1.00 82.88 442 VAL A O 1
ATOM 3335 N N . PRO A 1 443 ? -8.203 -10.319 -8.581 1.00 81.50 443 PRO A N 1
ATOM 3336 C CA . PRO A 1 443 ? -8.398 -9.837 -9.944 1.00 81.50 443 PRO A CA 1
ATOM 3337 C C . PRO A 1 443 ? -7.765 -8.457 -10.170 1.00 81.50 443 PRO A C 1
ATOM 3339 O O . PRO A 1 443 ? -7.952 -7.540 -9.377 1.00 81.50 443 PRO A O 1
ATOM 3342 N N . SER A 1 444 ? -7.056 -8.280 -11.288 1.00 77.12 444 SER A N 1
ATOM 3343 C CA . SER A 1 444 ? -6.531 -6.976 -11.728 1.00 77.12 444 SER A CA 1
ATOM 3344 C C . SER A 1 444 ? -7.580 -6.193 -12.529 1.00 77.12 444 SER A C 1
ATOM 3346 O O . SER A 1 444 ? -7.376 -5.893 -13.703 1.00 77.12 444 SER A O 1
ATOM 3348 N N . ASP A 1 445 ? -8.736 -5.915 -11.927 1.00 80.56 445 ASP A N 1
ATOM 3349 C CA . ASP A 1 445 ? -9.868 -5.226 -12.573 1.00 80.56 445 ASP A CA 1
ATOM 3350 C C . ASP A 1 445 ? -10.009 -3.745 -12.172 1.00 80.56 445 ASP A C 1
ATOM 3352 O O . ASP A 1 445 ? -10.918 -3.059 -12.642 1.00 80.56 445 ASP A O 1
ATOM 3356 N N . GLY A 1 446 ? -9.097 -3.241 -11.335 1.00 78.06 446 GLY A N 1
ATOM 3357 C CA . GLY A 1 446 ? -9.114 -1.861 -10.849 1.00 78.06 446 GLY A CA 1
ATOM 3358 C C . GLY A 1 446 ? -10.202 -1.581 -9.808 1.00 78.06 446 GLY A C 1
ATOM 3359 O O . GLY A 1 446 ? -10.521 -0.416 -9.583 1.00 78.06 446 GLY A O 1
ATOM 3360 N N . ALA A 1 447 ? -10.782 -2.616 -9.192 1.00 81.62 447 ALA A N 1
ATOM 3361 C CA . ALA A 1 447 ? -11.752 -2.496 -8.109 1.00 81.62 447 ALA A CA 1
ATOM 3362 C C . ALA A 1 447 ? -11.192 -3.009 -6.771 1.00 81.62 447 ALA A C 1
ATOM 3364 O O . ALA A 1 447 ? -10.245 -3.794 -6.715 1.00 81.62 447 ALA A O 1
ATOM 3365 N N . TRP A 1 448 ? -11.811 -2.579 -5.671 1.00 83.38 448 TRP A N 1
ATOM 3366 C CA . TRP A 1 448 ? -11.514 -3.106 -4.341 1.00 83.38 448 TRP A CA 1
ATOM 3367 C C . TRP A 1 448 ? -12.095 -4.513 -4.171 1.00 83.38 448 TRP A C 1
ATOM 3369 O O . TRP A 1 448 ? -13.290 -4.724 -4.383 1.00 83.38 448 TRP A O 1
ATOM 3379 N N . HIS A 1 449 ? -11.268 -5.455 -3.712 1.00 82.31 449 HIS A N 1
ATOM 3380 C CA . HIS A 1 449 ? -11.673 -6.835 -3.431 1.00 82.31 449 HIS A CA 1
ATOM 3381 C C . HIS A 1 449 ? -11.497 -7.174 -1.956 1.00 82.31 449 HIS A C 1
ATOM 3383 O O . HIS A 1 449 ? -10.436 -6.952 -1.375 1.00 82.31 449 HIS A O 1
ATOM 3389 N N . GLY A 1 450 ? -12.531 -7.764 -1.357 1.00 83.19 450 GLY A N 1
ATOM 3390 C CA . GLY A 1 450 ? -12.432 -8.366 -0.032 1.00 83.19 450 GLY A CA 1
ATOM 3391 C C . GLY A 1 450 ? -11.806 -9.753 -0.129 1.00 83.19 450 GLY A C 1
ATOM 3392 O O . GLY A 1 450 ? -12.368 -10.643 -0.768 1.00 83.19 450 GLY A O 1
ATOM 3393 N N . VAL A 1 451 ? -10.667 -9.956 0.531 1.00 85.19 451 VAL A N 1
ATOM 3394 C CA . VAL A 1 451 ? -10.001 -11.261 0.612 1.00 85.19 451 VAL A CA 1
ATOM 3395 C C . VAL A 1 451 ? -10.044 -11.806 2.034 1.00 85.19 451 VAL A C 1
ATOM 3397 O O . VAL A 1 451 ? -9.902 -11.069 3.007 1.00 85.19 451 VAL A O 1
ATOM 3400 N N . ALA A 1 452 ? -10.275 -13.110 2.171 1.00 84.62 452 ALA A N 1
ATOM 3401 C CA . ALA A 1 452 ? -10.287 -13.763 3.473 1.00 84.62 452 ALA A CA 1
ATOM 3402 C C . ALA A 1 452 ? -8.860 -14.164 3.862 1.00 84.62 452 ALA A C 1
ATOM 3404 O O . ALA A 1 452 ? -8.308 -15.089 3.272 1.00 84.62 452 ALA A O 1
ATOM 3405 N N . LEU A 1 453 ? -8.288 -13.490 4.862 1.00 84.69 453 LEU A N 1
ATOM 3406 C CA . LEU A 1 453 ? -6.945 -13.804 5.362 1.00 84.69 453 LEU A CA 1
ATOM 3407 C C . LEU A 1 453 ? -6.951 -15.037 6.266 1.00 84.69 453 LEU A C 1
ATOM 3409 O O . LEU A 1 453 ? -6.099 -15.904 6.138 1.00 84.69 453 LEU A O 1
ATOM 3413 N N . GLY A 1 454 ? -7.948 -15.184 7.134 1.00 85.81 454 GLY A N 1
ATOM 3414 C CA . GLY A 1 454 ? -8.015 -16.359 7.987 1.00 85.81 454 GLY A CA 1
ATOM 3415 C C . GLY A 1 454 ? -9.297 -16.469 8.784 1.00 85.81 454 GLY A C 1
ATOM 3416 O O . GLY A 1 454 ? -10.223 -15.663 8.653 1.00 85.81 454 GLY A O 1
ATOM 3417 N N . ARG A 1 455 ? -9.354 -17.504 9.621 1.00 88.62 455 ARG A N 1
ATOM 3418 C CA . ARG A 1 455 ? -10.476 -17.730 10.533 1.00 88.62 455 ARG A CA 1
ATOM 3419 C C . ARG A 1 455 ? -9.993 -18.175 11.903 1.00 88.62 455 ARG A C 1
ATOM 3421 O O . ARG A 1 455 ? -9.243 -19.141 12.018 1.00 88.62 455 ARG A O 1
ATOM 3428 N N . ARG A 1 456 ? -10.519 -17.543 12.949 1.00 89.69 456 ARG A N 1
ATOM 3429 C CA . ARG A 1 456 ? -10.318 -17.956 14.338 1.00 89.69 456 ARG A CA 1
ATOM 3430 C C . ARG A 1 456 ? -11.669 -18.119 15.029 1.00 89.69 456 ARG A C 1
ATOM 3432 O O . ARG A 1 456 ? -12.635 -17.434 14.695 1.00 89.69 456 ARG A O 1
ATOM 3439 N N . ASP A 1 457 ? -11.739 -19.067 15.953 1.00 90.62 457 ASP A N 1
ATOM 3440 C CA . ASP A 1 457 ? -12.902 -19.258 16.813 1.00 90.62 457 ASP A CA 1
ATOM 3441 C C . ASP A 1 457 ? -12.544 -18.715 18.208 1.00 90.62 457 ASP A C 1
ATOM 3443 O O . ASP A 1 457 ? -11.459 -18.983 18.721 1.00 90.62 457 ASP A O 1
ATOM 3447 N N . ALA A 1 458 ? -13.448 -17.944 18.813 1.00 90.69 458 ALA A N 1
ATOM 3448 C CA . ALA A 1 458 ? -13.241 -17.297 20.107 1.00 90.69 458 ALA A CA 1
ATOM 3449 C C . ALA A 1 458 ? -14.469 -17.486 21.008 1.00 90.69 458 ALA A C 1
ATOM 3451 O O . ALA A 1 458 ? -15.599 -17.513 20.500 1.00 90.69 458 ALA A O 1
ATOM 3452 N N . PRO A 1 459 ? -14.292 -17.599 22.336 1.00 91.94 459 PRO A N 1
ATOM 3453 C CA . PRO A 1 459 ? -15.412 -17.506 23.255 1.00 91.94 459 PRO A CA 1
ATOM 3454 C C . PRO A 1 459 ? -16.014 -16.097 23.190 1.00 91.94 459 PRO A C 1
ATOM 3456 O O . PRO A 1 459 ? -15.298 -15.099 23.183 1.00 91.94 459 PRO A O 1
ATOM 3459 N N . VAL A 1 460 ? -17.343 -16.023 23.165 1.00 91.62 460 VAL A N 1
ATOM 3460 C CA . VAL A 1 460 ? -18.081 -14.755 23.176 1.00 91.62 460 VAL A CA 1
ATOM 3461 C C . VAL A 1 460 ? -18.923 -14.700 24.441 1.00 91.62 460 VAL A C 1
ATOM 3463 O O . VAL A 1 460 ? -19.759 -15.576 24.674 1.00 91.62 460 VAL A O 1
ATOM 3466 N N . ALA A 1 461 ? -18.724 -13.661 25.243 1.00 92.31 461 ALA A N 1
ATOM 3467 C CA . ALA A 1 461 ? -19.583 -13.335 26.369 1.00 92.31 461 ALA A CA 1
ATOM 3468 C C . ALA A 1 461 ? -20.683 -12.373 25.906 1.00 92.31 461 ALA A C 1
ATOM 3470 O O . ALA A 1 461 ? -20.398 -11.344 25.298 1.00 92.31 461 ALA A O 1
ATOM 3471 N N . ILE A 1 462 ? -21.942 -12.700 26.197 1.00 91.75 462 ILE A N 1
ATOM 3472 C CA . ILE A 1 462 ? -23.076 -11.811 25.929 1.00 91.75 462 ILE A CA 1
ATOM 3473 C C . ILE A 1 462 ? -23.482 -11.130 27.229 1.00 91.75 462 ILE A C 1
ATOM 3475 O O . ILE A 1 462 ? -23.758 -11.808 28.218 1.00 91.75 462 ILE A O 1
ATOM 3479 N N . ARG A 1 463 ? -23.565 -9.803 27.192 1.00 94.50 463 ARG A N 1
ATOM 3480 C CA . ARG A 1 463 ? -24.098 -8.966 28.265 1.00 94.50 463 ARG A CA 1
ATOM 3481 C C . ARG A 1 463 ? -25.272 -8.146 27.755 1.00 94.50 463 ARG A C 1
ATOM 3483 O O . ARG A 1 463 ? -25.290 -7.724 26.604 1.00 94.50 463 ARG A O 1
ATOM 3490 N N . HIS A 1 464 ? -26.223 -7.869 28.628 1.00 96.75 464 HIS A N 1
ATOM 3491 C CA . HIS A 1 464 ? -27.290 -6.909 28.397 1.00 96.75 464 HIS A CA 1
ATOM 3492 C C . HIS A 1 464 ? -26.950 -5.592 29.088 1.00 96.75 464 HIS A C 1
ATOM 3494 O O . HIS A 1 464 ? -26.503 -5.588 30.231 1.00 96.75 464 HIS A O 1
ATOM 3500 N N . VAL A 1 465 ? -27.145 -4.473 28.400 1.00 96.44 465 VAL A N 1
ATOM 3501 C CA . VAL A 1 465 ? -26.888 -3.129 28.922 1.00 96.44 465 VAL A CA 1
ATOM 3502 C C . VAL A 1 465 ? -28.145 -2.289 28.759 1.00 96.44 465 VAL A C 1
ATOM 3504 O O . VAL A 1 465 ? -28.743 -2.274 27.686 1.00 96.44 465 VAL A O 1
ATOM 3507 N N . ALA A 1 466 ? -28.537 -1.575 29.809 1.00 96.12 466 ALA A N 1
ATOM 3508 C CA . ALA A 1 466 ? -29.657 -0.645 29.773 1.00 96.12 466 ALA A CA 1
ATOM 3509 C C . ALA A 1 466 ? -29.271 0.702 30.392 1.00 96.12 466 ALA A C 1
ATOM 3511 O O . ALA A 1 466 ? -28.555 0.747 31.397 1.00 96.12 466 ALA A O 1
ATOM 3512 N N . VAL A 1 467 ? -29.790 1.789 29.817 1.00 95.69 467 VAL A N 1
ATOM 3513 C CA . VAL A 1 467 ? -29.668 3.155 30.355 1.00 95.69 467 VAL A CA 1
ATOM 3514 C C . VAL A 1 467 ? -31.076 3.753 30.474 1.00 95.69 467 VAL A C 1
ATOM 3516 O O . VAL A 1 467 ? -31.462 4.582 29.652 1.00 95.69 467 VAL A O 1
ATOM 3519 N N . PRO A 1 468 ? -31.881 3.318 31.464 1.00 92.25 468 PRO A N 1
ATOM 3520 C CA . PRO A 1 468 ? -33.331 3.544 31.469 1.00 92.25 468 PRO A CA 1
ATOM 3521 C C . PRO A 1 468 ? -33.750 5.010 31.579 1.00 92.25 468 PRO A C 1
ATOM 3523 O O . PRO A 1 468 ? -34.893 5.335 31.282 1.00 92.25 468 PRO A O 1
ATOM 3526 N N . ARG A 1 469 ? -32.837 5.878 32.029 1.00 89.44 469 ARG A N 1
ATOM 3527 C CA . ARG A 1 469 ? -33.011 7.332 32.037 1.00 89.44 469 ARG A CA 1
ATOM 3528 C C . ARG A 1 469 ? -33.034 7.938 30.632 1.00 89.44 469 ARG A C 1
ATOM 3530 O O . ARG A 1 469 ? -33.697 8.940 30.429 1.00 89.44 469 ARG A O 1
ATOM 3537 N N . GLU A 1 470 ? -32.313 7.344 29.686 1.00 89.88 470 GLU A N 1
ATOM 3538 C CA . GLU A 1 470 ? -32.266 7.812 28.296 1.00 89.88 470 GLU A CA 1
ATOM 3539 C C . GLU A 1 470 ? -33.311 7.080 27.446 1.00 89.88 470 GLU A C 1
ATOM 3541 O O . GLU A 1 470 ? -34.066 7.692 26.694 1.00 89.88 470 GLU A O 1
ATOM 3546 N N . VAL A 1 471 ? -33.369 5.749 27.571 1.00 92.19 471 VAL A N 1
ATOM 3547 C CA . VAL A 1 471 ? -34.329 4.901 26.857 1.00 92.19 471 VAL A CA 1
ATOM 3548 C C . VAL A 1 471 ? -34.555 3.589 27.607 1.00 92.19 471 VAL A C 1
ATOM 3550 O O . VAL A 1 471 ? -33.632 3.008 28.177 1.00 92.19 471 VAL A O 1
ATOM 3553 N N . SER A 1 472 ? -35.787 3.079 27.571 1.00 90.62 472 SER A N 1
ATOM 3554 C CA . SER A 1 472 ? -36.179 1.799 28.185 1.00 90.62 472 SER A CA 1
ATOM 3555 C C . SER A 1 472 ? -35.875 0.572 27.312 1.00 90.62 472 SER A C 1
ATOM 3557 O O . SER A 1 472 ? -36.433 -0.503 27.518 1.00 90.62 472 SER A O 1
ATOM 3559 N N . ASP A 1 473 ? -34.975 0.704 26.342 1.00 92.06 473 ASP A N 1
ATOM 3560 C CA . ASP A 1 473 ? -34.490 -0.422 25.554 1.00 92.06 473 ASP A CA 1
ATOM 3561 C C . ASP A 1 473 ? -33.296 -1.090 26.242 1.00 92.06 473 ASP A C 1
ATOM 3563 O O . ASP A 1 473 ? -32.454 -0.446 26.875 1.00 92.06 473 ASP A O 1
ATOM 3567 N N . VAL A 1 474 ? -33.213 -2.412 26.097 1.00 93.00 474 VAL A N 1
ATOM 3568 C CA . VAL A 1 474 ? -32.092 -3.215 26.591 1.00 93.00 474 VAL A CA 1
ATOM 3569 C C . VAL A 1 474 ? -31.268 -3.682 25.403 1.00 93.00 474 VAL A C 1
ATOM 3571 O O . VAL A 1 474 ? -31.768 -4.380 24.522 1.00 93.00 474 VAL A O 1
ATOM 3574 N N . PHE A 1 475 ? -29.991 -3.326 25.385 1.00 92.88 475 PHE A N 1
ATOM 3575 C CA . PHE A 1 475 ? -29.068 -3.620 24.296 1.00 92.88 475 PHE A CA 1
ATOM 3576 C C . PHE A 1 475 ? -28.252 -4.866 24.611 1.00 92.88 475 PHE A C 1
ATOM 3578 O O . PHE A 1 475 ? -27.732 -5.021 25.714 1.00 92.88 475 PHE A O 1
ATOM 3585 N N . ARG A 1 476 ? -28.107 -5.761 23.636 1.00 93.19 476 ARG A N 1
ATOM 3586 C CA . ARG A 1 476 ? -27.161 -6.879 23.728 1.00 93.19 476 ARG A CA 1
ATOM 3587 C C . ARG A 1 476 ? -25.788 -6.403 23.302 1.00 93.19 476 ARG A C 1
ATOM 3589 O O . ARG A 1 476 ? -25.652 -5.833 22.227 1.00 93.19 476 ARG A O 1
ATOM 3596 N N . MET A 1 477 ? -24.786 -6.720 24.099 1.00 92.62 477 MET A N 1
ATOM 3597 C CA . MET A 1 477 ? -23.380 -6.479 23.825 1.00 92.62 477 MET A CA 1
ATOM 3598 C C . MET A 1 477 ? -22.668 -7.827 23.765 1.00 92.62 477 MET A C 1
ATOM 3600 O O . MET A 1 477 ? -22.765 -8.630 24.695 1.00 92.62 477 MET A O 1
ATOM 3604 N N . ALA A 1 478 ? -21.977 -8.093 22.665 1.00 92.00 478 ALA A N 1
ATOM 3605 C CA . ALA A 1 478 ? -21.043 -9.198 22.553 1.00 92.00 478 ALA A CA 1
ATOM 3606 C C . ALA A 1 478 ? -19.646 -8.706 22.900 1.00 92.00 478 ALA A C 1
ATOM 3608 O O . ALA A 1 478 ? -19.176 -7.728 22.328 1.00 92.00 478 ALA A O 1
ATOM 3609 N N . ARG A 1 479 ? -18.979 -9.412 23.807 1.00 92.38 479 ARG A N 1
ATOM 3610 C CA . ARG A 1 479 ? -17.577 -9.196 24.133 1.00 92.38 479 ARG A CA 1
ATOM 3611 C C . ARG A 1 479 ? -16.783 -10.442 23.786 1.00 92.38 479 ARG A C 1
ATOM 3613 O O . ARG A 1 479 ? -17.155 -11.543 24.192 1.00 92.38 479 ARG A O 1
ATOM 3620 N N . LEU A 1 480 ? -15.688 -10.255 23.071 1.00 93.75 480 LEU A N 1
ATOM 3621 C CA . LEU A 1 480 ? -14.689 -11.287 22.840 1.00 93.75 480 LEU A CA 1
ATOM 3622 C C . LEU A 1 480 ? -13.296 -10.684 22.949 1.00 93.75 480 LEU A C 1
ATOM 3624 O O . LEU A 1 480 ? -13.121 -9.480 22.780 1.00 93.75 480 LEU A O 1
ATOM 3628 N N . ASP A 1 481 ? -12.316 -11.533 23.205 1.00 93.50 481 ASP A N 1
ATOM 3629 C CA . ASP A 1 481 ? -10.917 -11.146 23.090 1.00 93.50 481 ASP A CA 1
ATOM 3630 C C . ASP A 1 481 ? -10.474 -11.394 21.650 1.00 93.50 481 ASP A C 1
ATOM 3632 O O . ASP A 1 481 ? -10.911 -12.373 21.037 1.00 93.50 481 ASP A O 1
ATOM 3636 N N . ASN A 1 482 ? -9.638 -10.510 21.106 1.00 93.31 482 ASN A N 1
ATOM 3637 C CA . ASN A 1 482 ? -9.065 -10.654 19.778 1.00 93.31 482 ASN A CA 1
ATOM 3638 C C . ASN A 1 482 ? -8.322 -12.002 19.702 1.00 93.31 482 ASN A C 1
ATOM 3640 O O . ASN A 1 482 ? -7.286 -12.157 20.356 1.00 93.31 482 ASN A O 1
ATOM 3644 N N . PRO A 1 483 ? -8.837 -12.978 18.927 1.00 90.19 483 PRO A N 1
ATOM 3645 C CA . PRO A 1 483 ? -8.285 -14.327 18.887 1.00 90.19 483 PRO A CA 1
ATOM 3646 C C . PRO A 1 483 ? -7.114 -14.465 17.908 1.00 90.19 483 PRO A C 1
ATOM 3648 O O . PRO A 1 483 ? -6.605 -15.571 17.722 1.00 90.19 483 PRO A O 1
ATOM 3651 N N . HIS A 1 484 ? -6.738 -13.379 17.233 1.00 88.06 484 HIS A N 1
ATOM 3652 C CA . HIS A 1 484 ? -5.591 -13.339 16.344 1.00 88.06 484 HIS A CA 1
ATOM 3653 C C . HIS A 1 484 ? -4.320 -12.984 17.127 1.00 88.06 484 HIS A C 1
ATOM 3655 O O . HIS A 1 484 ? -4.345 -12.249 18.113 1.00 88.06 484 HIS A O 1
ATOM 3661 N N . ASP A 1 485 ? -3.196 -13.496 16.639 1.00 88.06 485 ASP A N 1
ATOM 3662 C CA . ASP A 1 485 ? -1.829 -13.094 16.991 1.00 88.06 485 ASP A CA 1
ATOM 3663 C C . ASP A 1 485 ? -1.429 -11.733 16.388 1.00 88.06 485 ASP A C 1
ATOM 3665 O O . ASP A 1 485 ? -0.332 -11.231 16.634 1.00 88.06 485 ASP A O 1
ATOM 3669 N N . ALA A 1 486 ? -2.359 -11.114 15.661 1.00 86.69 486 ALA A N 1
ATOM 3670 C CA . ALA A 1 486 ? -2.238 -9.831 14.998 1.00 86.69 486 ALA A CA 1
ATOM 3671 C C . ALA A 1 486 ? -3.303 -8.833 15.494 1.00 86.69 486 ALA A C 1
ATOM 3673 O O . ALA A 1 486 ? -4.380 -9.250 15.944 1.00 86.69 486 ALA A O 1
ATOM 3674 N N . PRO A 1 487 ? -3.038 -7.515 15.438 1.00 86.50 487 PRO A N 1
ATOM 3675 C CA . PRO A 1 487 ? -4.031 -6.513 15.803 1.00 86.50 487 PRO A CA 1
ATOM 3676 C C . PRO A 1 487 ? -5.217 -6.520 14.826 1.00 86.50 487 PRO A C 1
ATOM 3678 O O . PRO A 1 487 ? -5.041 -6.648 13.618 1.00 86.50 487 PRO A O 1
ATOM 3681 N N . LEU A 1 488 ? -6.435 -6.337 15.338 1.00 86.81 488 LEU A N 1
ATOM 3682 C CA . LEU A 1 488 ? -7.586 -5.989 14.510 1.00 86.81 488 LEU A CA 1
ATOM 3683 C C . LEU A 1 488 ? -7.545 -4.489 14.239 1.00 86.81 488 LEU A C 1
ATOM 3685 O O . LEU A 1 488 ? -7.536 -3.688 15.174 1.00 86.81 488 LEU A O 1
ATOM 3689 N N . LEU A 1 489 ? -7.518 -4.119 12.965 1.00 85.38 489 LEU A N 1
ATOM 3690 C CA . LEU A 1 489 ? -7.552 -2.724 12.540 1.00 85.38 489 LEU A CA 1
ATOM 3691 C C . LEU A 1 489 ? -8.995 -2.200 12.562 1.00 85.38 489 LEU A C 1
ATOM 3693 O O . LEU A 1 489 ? -9.913 -2.972 12.257 1.00 85.38 489 LEU A O 1
ATOM 3697 N N . PRO A 1 490 ? -9.222 -0.913 12.884 1.00 83.56 490 PRO A N 1
ATOM 3698 C CA . PRO A 1 490 ? -10.556 -0.361 12.802 1.00 83.56 490 PRO A CA 1
ATOM 3699 C C . PRO A 1 490 ? -11.127 -0.448 11.392 1.00 83.56 490 PRO A C 1
ATOM 3701 O O . PRO A 1 490 ? -10.455 -0.196 10.392 1.00 83.56 490 PRO A O 1
ATOM 3704 N N . GLY A 1 491 ? -12.399 -0.802 11.314 1.00 84.94 491 GLY A N 1
ATOM 3705 C CA . GLY A 1 491 ? -13.046 -1.076 10.042 1.00 84.94 491 GLY A CA 1
ATOM 3706 C C . GLY A 1 491 ? -14.431 -1.681 10.215 1.00 84.94 491 GLY A C 1
ATOM 3707 O O . GLY A 1 491 ? -14.881 -1.895 11.346 1.00 84.94 491 GLY A O 1
ATOM 3708 N N . PRO A 1 492 ? -15.132 -1.942 9.102 1.00 86.56 492 PRO A N 1
ATOM 3709 C CA . PRO A 1 492 ? -16.494 -2.447 9.130 1.00 86.56 492 PRO A CA 1
ATOM 3710 C C . PRO A 1 492 ? -16.518 -3.908 9.579 1.00 86.56 492 PRO A C 1
ATOM 3712 O O . PRO A 1 492 ? -15.737 -4.709 9.087 1.00 86.56 492 PRO A O 1
ATOM 3715 N N . LEU A 1 493 ? -17.450 -4.249 10.464 1.00 87.62 493 LEU A N 1
ATOM 3716 C CA . LEU A 1 493 ? -17.699 -5.552 11.070 1.00 87.62 493 LEU A CA 1
ATOM 3717 C C . LEU A 1 493 ? -19.083 -6.064 10.694 1.00 87.62 493 LEU A C 1
ATOM 3719 O O . LEU A 1 493 ? -20.083 -5.561 11.211 1.00 87.62 493 LEU A O 1
ATOM 3723 N N . ASP A 1 494 ? -19.136 -7.129 9.894 1.00 89.12 494 ASP A N 1
ATOM 3724 C CA . ASP A 1 494 ? -20.391 -7.810 9.589 1.00 89.12 494 ASP A CA 1
ATOM 3725 C C . ASP A 1 494 ? -20.669 -8.942 10.573 1.00 89.12 494 ASP A C 1
ATOM 3727 O O . ASP A 1 494 ? -19.966 -9.958 10.659 1.00 89.12 494 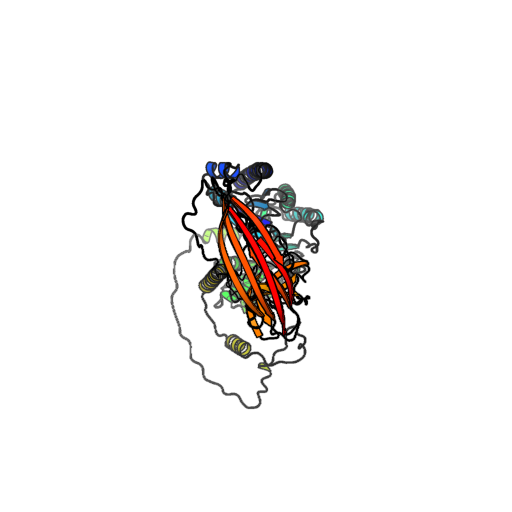ASP A O 1
ATOM 3731 N N . VAL A 1 495 ? -21.770 -8.783 11.293 1.00 85.62 495 VAL A N 1
ATOM 3732 C CA . VAL A 1 495 ? -22.175 -9.641 12.393 1.00 85.62 495 VAL A CA 1
ATOM 3733 C C . VAL A 1 495 ? -23.270 -10.596 11.934 1.00 85.62 495 VAL A C 1
ATOM 3735 O O . VAL A 1 495 ? -24.329 -10.154 11.500 1.00 85.62 495 VAL A O 1
ATOM 3738 N N . TYR A 1 496 ? -23.055 -11.909 12.080 1.00 86.50 496 TYR A N 1
ATOM 3739 C CA . TYR A 1 496 ? -24.044 -12.930 11.705 1.00 86.50 496 TYR A CA 1
ATOM 3740 C C . TYR A 1 496 ? -24.370 -13.872 12.860 1.00 86.50 496 TYR A C 1
ATOM 3742 O O . TYR A 1 496 ? -23.462 -14.423 13.498 1.00 86.50 496 TYR A O 1
ATOM 3750 N N . ASP A 1 497 ? -25.657 -14.163 13.064 1.00 79.62 497 ASP A N 1
ATOM 3751 C CA . ASP A 1 497 ? -26.103 -15.275 13.901 1.00 79.62 497 ASP A CA 1
ATOM 3752 C C . ASP A 1 497 ? -26.419 -16.519 13.075 1.00 79.62 497 ASP A C 1
ATOM 3754 O O . ASP A 1 497 ? -27.274 -16.529 12.199 1.00 79.62 497 ASP A O 1
ATOM 3758 N N . GLY A 1 498 ? -25.667 -17.594 13.314 1.00 80.81 498 GLY A N 1
ATOM 3759 C CA . GLY A 1 498 ? -25.658 -18.754 12.428 1.00 80.81 498 GLY A CA 1
ATOM 3760 C C . GLY A 1 498 ? -25.232 -18.376 11.004 1.00 80.81 498 GLY A C 1
ATOM 3761 O O . GLY A 1 498 ? -24.037 -18.259 10.731 1.00 80.81 498 GLY A O 1
ATOM 3762 N N . ARG A 1 499 ? -26.210 -18.251 10.102 1.00 83.00 499 ARG A N 1
ATOM 3763 C CA . ARG A 1 499 ? -26.032 -17.790 8.713 1.00 83.00 499 ARG A CA 1
ATOM 3764 C C . ARG A 1 499 ? -26.785 -16.488 8.422 1.00 83.00 499 ARG A C 1
ATOM 3766 O O . ARG A 1 499 ? -26.692 -15.991 7.305 1.00 83.00 499 ARG A O 1
ATOM 3773 N N . ASP A 1 500 ? -27.503 -15.960 9.405 1.00 77.56 500 ASP A N 1
ATOM 3774 C CA . ASP A 1 500 ? -28.365 -14.800 9.247 1.00 77.56 500 ASP A CA 1
ATOM 3775 C C . ASP A 1 500 ? -27.566 -13.542 9.573 1.00 77.56 500 ASP A C 1
ATOM 3777 O O . ASP A 1 500 ? -27.002 -13.415 10.662 1.00 77.56 500 ASP A O 1
ATOM 3781 N N . PHE A 1 501 ? -27.485 -12.626 8.610 1.00 83.31 501 PHE A N 1
ATOM 3782 C CA . PHE A 1 501 ? -26.883 -11.315 8.821 1.00 83.31 501 PHE A CA 1
ATOM 3783 C C . PHE A 1 501 ? -27.710 -10.534 9.845 1.00 83.31 501 PHE A C 1
ATOM 3785 O O . PHE A 1 501 ? -28.929 -10.422 9.710 1.00 83.31 501 PHE A O 1
ATOM 3792 N N . LEU A 1 502 ? -27.043 -10.011 10.871 1.00 83.12 502 LEU A N 1
ATOM 3793 C CA . LEU A 1 502 ? -27.665 -9.225 11.928 1.00 83.12 502 LEU A CA 1
ATOM 3794 C C . LEU A 1 502 ? -27.493 -7.729 11.661 1.00 83.12 502 LEU A C 1
ATOM 3796 O O . LEU A 1 502 ? -28.481 -7.000 11.633 1.00 83.12 502 LEU A O 1
ATOM 3800 N N . LEU A 1 503 ? -26.244 -7.278 11.517 1.00 84.44 503 LEU A N 1
ATOM 3801 C CA . LEU A 1 503 ? -25.891 -5.876 11.304 1.00 84.44 503 LEU A CA 1
ATOM 3802 C C . LEU A 1 503 ? -24.448 -5.727 10.818 1.00 84.44 503 LEU A C 1
ATOM 3804 O O . LEU A 1 503 ? -23.622 -6.619 11.019 1.00 84.44 503 LEU A O 1
ATOM 3808 N N . THR A 1 504 ? -24.158 -4.552 10.268 1.00 83.50 504 THR A N 1
ATOM 3809 C CA . THR A 1 504 ? -22.800 -4.044 10.070 1.00 83.50 504 THR A CA 1
ATOM 3810 C C . THR A 1 504 ? -22.548 -2.958 11.111 1.00 83.50 504 THR A C 1
ATOM 3812 O O . THR A 1 504 ? -23.377 -2.066 11.294 1.00 83.50 504 THR A O 1
ATOM 3815 N N . THR A 1 505 ? -21.420 -3.034 11.805 1.00 82.94 505 THR A N 1
ATOM 3816 C CA . THR A 1 505 ? -20.925 -2.002 12.734 1.00 82.94 505 THR A CA 1
ATOM 3817 C C . THR A 1 505 ? -19.471 -1.685 12.397 1.00 82.94 505 THR A C 1
ATOM 3819 O O . THR A 1 505 ? -18.958 -2.208 11.418 1.00 82.94 505 THR A O 1
ATOM 3822 N N . ALA A 1 506 ? -18.795 -0.846 13.172 1.00 82.81 506 ALA A N 1
ATOM 3823 C CA . ALA A 1 506 ? -17.343 -0.736 13.137 1.00 82.81 506 ALA A CA 1
ATOM 3824 C C . ALA A 1 506 ? -16.718 -1.426 14.357 1.00 82.81 506 ALA A C 1
ATOM 3826 O O . ALA A 1 506 ? -17.363 -1.549 15.403 1.00 82.81 506 ALA A O 1
ATOM 3827 N N . ILE A 1 507 ? -15.478 -1.875 14.203 1.00 86.44 507 ILE A N 1
ATOM 3828 C CA . ILE A 1 507 ? -14.568 -2.178 15.310 1.00 86.44 507 ILE A CA 1
ATOM 3829 C C . ILE A 1 507 ? -13.496 -1.101 15.383 1.00 86.44 507 ILE A C 1
ATOM 3831 O O . ILE A 1 507 ? -13.179 -0.489 14.365 1.00 86.44 507 ILE A O 1
ATOM 3835 N N . ASP A 1 508 ? -12.942 -0.913 16.575 1.00 84.38 508 ASP A N 1
ATOM 3836 C CA . ASP A 1 508 ? -11.766 -0.084 16.815 1.00 84.38 508 ASP A CA 1
ATOM 3837 C C . ASP A 1 508 ? -10.486 -0.925 16.802 1.00 84.38 508 ASP A C 1
ATOM 3839 O O . ASP A 1 508 ? -10.512 -2.161 16.735 1.00 84.38 508 ASP A O 1
ATOM 3843 N N . PHE A 1 509 ? -9.349 -0.241 16.903 1.00 86.06 509 PHE A N 1
ATOM 3844 C CA . PHE A 1 509 ? -8.045 -0.873 16.954 1.00 86.06 509 PHE A CA 1
ATOM 3845 C C . PHE A 1 509 ? -7.978 -1.735 18.196 1.00 86.06 509 PHE A C 1
ATOM 3847 O O . PHE A 1 509 ? -8.113 -1.249 19.319 1.00 86.06 509 PHE A O 1
ATOM 3854 N N . THR A 1 510 ? -7.770 -3.027 17.981 1.00 88.25 510 THR A N 1
ATOM 3855 C CA . THR A 1 510 ? -7.723 -3.997 19.061 1.00 88.25 510 THR A CA 1
ATOM 3856 C C . THR A 1 510 ? -6.427 -4.790 18.952 1.00 88.25 510 THR A C 1
ATOM 3858 O O . THR A 1 510 ? -6.296 -5.600 18.032 1.00 88.25 510 THR A O 1
ATOM 3861 N N . PRO A 1 511 ? -5.460 -4.614 19.869 1.00 89.62 511 PRO A N 1
ATOM 3862 C CA . PRO A 1 511 ? -4.217 -5.382 19.834 1.00 89.62 511 PRO A CA 1
ATOM 3863 C C . PRO A 1 511 ? -4.480 -6.892 20.006 1.00 89.62 511 PRO A C 1
ATOM 3865 O O . PRO A 1 511 ? -5.587 -7.282 20.398 1.00 89.62 511 PRO A O 1
ATOM 3868 N N . PRO A 1 512 ? -3.495 -7.769 19.732 1.00 90.62 512 PRO A N 1
ATOM 3869 C CA . PRO A 1 512 ? -3.603 -9.200 20.029 1.00 90.62 512 PRO A CA 1
ATOM 3870 C C . PRO A 1 512 ? -4.039 -9.444 21.480 1.00 90.62 512 PRO A C 1
ATOM 3872 O O . PRO A 1 512 ? -3.487 -8.852 22.408 1.00 90.62 512 PRO A O 1
ATOM 3875 N N . GLY A 1 513 ? -5.067 -10.273 21.683 1.00 90.56 513 GLY A N 1
ATOM 3876 C CA . GLY A 1 513 ? -5.668 -10.513 23.003 1.00 90.56 513 GLY A CA 1
ATOM 3877 C C . GLY A 1 513 ? -6.416 -9.323 23.629 1.00 90.56 513 GLY A C 1
ATOM 3878 O O . GLY A 1 513 ? -6.951 -9.457 24.728 1.00 90.56 513 GLY A O 1
ATOM 3879 N N . GLY A 1 514 ? -6.479 -8.168 22.958 1.00 91.56 514 GLY A N 1
ATOM 3880 C CA . GLY A 1 514 ? -7.285 -7.020 23.371 1.00 91.56 514 GLY A CA 1
ATOM 3881 C C . GLY A 1 514 ? -8.788 -7.304 23.291 1.00 91.56 514 GLY A C 1
ATOM 3882 O O . GLY A 1 514 ? -9.219 -8.280 22.684 1.00 91.56 514 GLY A O 1
ATOM 3883 N N . HIS A 1 515 ? -9.609 -6.449 23.896 1.00 91.19 515 HIS A N 1
ATOM 3884 C CA . HIS A 1 515 ? -11.053 -6.674 23.978 1.00 91.19 515 HIS A CA 1
ATOM 3885 C C . HIS A 1 515 ? -11.811 -6.011 22.829 1.00 91.19 515 HIS A C 1
ATOM 3887 O O . HIS A 1 515 ? -11.691 -4.808 22.625 1.00 91.19 515 HIS A O 1
ATOM 3893 N N . VAL A 1 516 ? -12.672 -6.781 22.170 1.00 90.81 516 VAL A N 1
ATOM 3894 C CA . VAL A 1 516 ? -13.653 -6.294 21.199 1.00 90.81 516 VAL A CA 1
ATOM 3895 C C . VAL A 1 516 ? -15.029 -6.300 21.857 1.00 90.81 516 VAL A C 1
ATOM 3897 O O . VAL A 1 516 ? -15.458 -7.326 22.396 1.00 90.81 516 VAL A O 1
ATOM 3900 N N . GLU A 1 517 ? -15.740 -5.175 21.805 1.00 89.44 517 GLU A N 1
ATOM 3901 C CA . GLU A 1 517 ? -17.119 -5.058 22.282 1.00 89.44 517 GLU A CA 1
ATOM 3902 C C . GLU A 1 517 ? -18.035 -4.568 21.156 1.00 89.44 517 GLU A C 1
ATOM 3904 O O . GLU A 1 517 ? -17.755 -3.579 20.489 1.00 89.44 517 GLU A O 1
ATOM 3909 N N . VAL A 1 518 ? -19.128 -5.295 20.920 1.00 90.38 518 VAL A N 1
ATOM 3910 C CA . VAL A 1 518 ? -19.996 -5.118 19.754 1.00 90.38 518 VAL A CA 1
ATOM 3911 C C . VAL A 1 518 ? -21.453 -5.074 20.183 1.00 90.38 518 VAL A C 1
ATOM 3913 O O . VAL A 1 518 ? -21.966 -6.027 20.773 1.00 90.38 518 VAL A O 1
ATOM 3916 N N . GLY A 1 519 ? -22.150 -3.993 19.843 1.00 89.31 519 GLY A N 1
ATOM 3917 C CA . GLY A 1 519 ? -23.598 -3.912 20.011 1.00 89.31 519 GLY A CA 1
ATOM 3918 C C . GLY A 1 519 ? -24.324 -4.819 19.017 1.00 89.31 519 GLY A C 1
ATOM 3919 O O . GLY A 1 519 ? -24.101 -4.734 17.818 1.00 89.31 519 GLY A O 1
ATOM 3920 N N . LEU A 1 520 ? -25.221 -5.672 19.512 1.00 87.31 520 LEU A N 1
ATOM 3921 C CA . LEU A 1 520 ? -26.066 -6.597 18.740 1.00 87.31 520 LEU A CA 1
ATOM 3922 C C . LEU A 1 520 ? -27.524 -6.110 18.626 1.00 87.31 520 LEU A C 1
ATOM 3924 O O . LEU A 1 520 ? -28.442 -6.892 18.348 1.00 87.31 520 LEU A O 1
ATOM 3928 N N . GLY A 1 521 ? -27.752 -4.831 18.919 1.00 87.44 521 GLY A N 1
ATOM 3929 C CA . GLY A 1 521 ? -29.069 -4.208 18.937 1.00 87.44 521 GLY A CA 1
ATOM 3930 C C . GLY A 1 521 ? -29.935 -4.585 20.143 1.00 87.44 521 GLY A C 1
ATOM 3931 O O . GLY A 1 521 ? -29.495 -5.234 21.099 1.00 87.44 521 GLY A O 1
ATOM 3932 N N . VAL A 1 522 ? -31.191 -4.146 20.078 1.00 91.31 522 VAL A N 1
ATOM 3933 C CA . VAL A 1 522 ? -32.173 -4.262 21.163 1.00 91.31 522 VAL A CA 1
ATOM 3934 C C . VAL A 1 522 ? -32.643 -5.708 21.340 1.00 91.31 522 VAL A C 1
ATOM 3936 O O . VAL A 1 522 ? -32.949 -6.409 20.374 1.00 91.31 522 VAL A O 1
ATOM 3939 N N . ASP A 1 523 ? -32.746 -6.153 22.589 1.00 92.00 523 ASP A N 1
ATOM 3940 C CA . ASP A 1 523 ? -33.358 -7.420 22.971 1.00 92.00 523 ASP A CA 1
ATOM 3941 C C . ASP A 1 523 ? -34.743 -7.198 23.561 1.00 92.00 523 ASP A C 1
ATOM 3943 O O . ASP A 1 523 ? -34.925 -6.986 24.758 1.00 92.00 523 ASP A O 1
ATOM 3947 N N . GLN A 1 524 ? -35.750 -7.311 22.700 1.00 91.25 524 GLN A N 1
ATOM 3948 C CA . GLN A 1 524 ? -37.142 -7.076 23.073 1.00 91.25 524 GLN A CA 1
ATOM 3949 C C . GLN A 1 524 ? -37.692 -8.067 24.110 1.00 91.25 524 GLN A C 1
ATOM 3951 O O . GLN A 1 524 ? -38.804 -7.856 24.607 1.00 91.25 524 GLN A O 1
ATOM 3956 N N . ARG A 1 525 ? -36.966 -9.150 24.423 1.00 92.94 525 ARG A N 1
ATOM 3957 C CA . ARG A 1 525 ? -37.347 -10.127 25.452 1.00 92.94 525 ARG A CA 1
ATOM 3958 C C . ARG A 1 525 ? -36.892 -9.719 26.850 1.00 92.94 525 ARG A C 1
ATOM 3960 O O . ARG A 1 525 ? -37.289 -10.372 27.807 1.00 92.94 525 ARG A O 1
ATOM 3967 N N . VAL A 1 526 ? -36.103 -8.660 26.992 1.00 95.88 526 VAL A N 1
ATOM 3968 C CA . VAL A 1 526 ? -35.830 -8.056 28.295 1.00 95.88 526 VAL A CA 1
ATOM 3969 C C . VAL A 1 526 ? -36.634 -6.770 28.379 1.00 95.88 526 VAL A C 1
ATOM 3971 O O . VAL A 1 526 ? -36.507 -5.895 27.526 1.00 95.88 526 VAL A O 1
ATOM 3974 N N . LYS A 1 527 ? -37.524 -6.680 29.365 1.00 95.69 527 LYS A N 1
ATOM 3975 C CA . LYS A 1 527 ? -38.345 -5.491 29.602 1.00 95.69 527 LYS A CA 1
ATOM 3976 C C . LYS A 1 527 ? -37.776 -4.728 30.780 1.00 95.69 527 LYS A C 1
ATOM 3978 O O . LYS A 1 527 ? -37.428 -5.338 31.789 1.00 95.69 527 LYS A O 1
ATOM 3983 N N . ILE A 1 528 ? -37.696 -3.411 30.646 1.00 96.38 528 ILE A N 1
ATOM 3984 C CA . ILE A 1 528 ? -37.266 -2.525 31.720 1.00 96.38 528 ILE A CA 1
ATOM 3985 C C . ILE A 1 528 ? -38.238 -1.354 31.831 1.00 96.38 528 ILE A C 1
ATOM 3987 O O . ILE A 1 528 ? -38.687 -0.810 30.823 1.00 96.38 528 ILE A O 1
ATOM 3991 N N . ALA A 1 529 ? -38.588 -0.988 33.057 1.00 95.31 529 ALA A N 1
ATOM 3992 C CA . ALA A 1 529 ? -39.425 0.164 33.356 1.00 95.31 529 ALA A CA 1
ATOM 3993 C C . ALA A 1 529 ? -38.743 0.991 34.442 1.00 95.31 529 ALA A C 1
ATOM 3995 O O . ALA A 1 529 ? -38.405 0.455 35.493 1.00 95.31 529 ALA A O 1
ATOM 3996 N N . ARG A 1 530 ? -38.535 2.285 34.183 1.00 94.88 530 ARG A N 1
ATOM 3997 C CA . ARG A 1 530 ? -37.990 3.248 35.146 1.00 94.88 530 ARG A CA 1
ATOM 3998 C C . ARG A 1 530 ? -39.123 4.136 35.633 1.00 94.88 530 ARG A C 1
ATOM 4000 O O . ARG A 1 530 ? -39.719 4.861 34.844 1.00 94.88 530 ARG A O 1
ATOM 4007 N N . ASN A 1 531 ? -39.397 4.085 36.927 1.00 93.50 531 ASN A N 1
ATOM 4008 C CA . ASN A 1 531 ? -40.356 4.947 37.597 1.00 93.50 531 ASN A CA 1
ATOM 4009 C C . ASN A 1 531 ? -39.592 5.898 38.511 1.00 93.50 531 ASN A C 1
ATOM 4011 O O . ASN A 1 531 ? -38.870 5.455 39.400 1.00 93.50 531 ASN A O 1
ATOM 4015 N N . SER A 1 532 ? -39.755 7.199 38.304 1.00 92.31 532 SER A N 1
ATOM 4016 C CA . SER A 1 532 ? -39.152 8.235 39.137 1.00 92.31 532 SER A CA 1
ATOM 4017 C C . SER A 1 532 ? -40.232 8.974 39.929 1.00 92.31 532 SER A C 1
ATOM 4019 O O . SER A 1 532 ? -41.361 9.173 39.468 1.00 92.31 532 SER A O 1
ATOM 4021 N N . ARG A 1 533 ? -39.898 9.381 41.149 1.00 91.19 533 ARG A N 1
ATOM 4022 C CA . ARG A 1 533 ? -40.716 10.244 41.998 1.00 91.19 533 ARG A CA 1
ATOM 4023 C C . ARG A 1 533 ? -39.852 11.376 42.508 1.00 91.19 533 ARG A C 1
ATOM 4025 O O . ARG A 1 533 ? -38.678 11.192 42.807 1.00 91.19 533 ARG A O 1
ATOM 4032 N N . TYR A 1 534 ? -40.470 12.540 42.602 1.00 89.56 534 TYR A N 1
ATOM 4033 C CA . TYR A 1 534 ? -39.824 13.766 43.024 1.00 89.56 534 TYR A CA 1
ATOM 4034 C C . TYR A 1 534 ? -40.664 14.426 44.111 1.00 89.56 534 TYR A C 1
ATOM 4036 O O . TYR A 1 534 ? -41.888 14.538 43.965 1.00 89.56 534 TYR A O 1
ATOM 4044 N N . ARG A 1 535 ? -40.012 14.864 45.188 1.00 88.56 535 ARG A N 1
ATOM 4045 C CA . ARG A 1 535 ? -40.629 15.650 46.255 1.00 88.56 535 ARG A CA 1
ATOM 4046 C C . ARG A 1 535 ? -39.728 16.820 46.624 1.00 88.56 535 ARG A C 1
ATOM 4048 O O . ARG A 1 535 ? -38.518 16.684 46.723 1.00 88.56 535 ARG A O 1
ATOM 4055 N N . GLU A 1 536 ? -40.346 17.967 46.852 1.00 87.50 536 GLU A N 1
ATOM 4056 C CA . GLU A 1 536 ? -39.673 19.167 47.328 1.00 87.50 536 GLU A CA 1
ATOM 4057 C C . GLU A 1 536 ? -40.058 19.402 48.792 1.00 87.50 536 GLU A C 1
ATOM 4059 O O . GLU A 1 536 ? -41.246 19.472 49.119 1.00 87.50 536 GLU A O 1
ATOM 4064 N N . GLU A 1 537 ? -39.065 19.516 49.671 1.00 85.06 537 GLU A N 1
ATOM 4065 C CA . GLU A 1 537 ? -39.253 19.831 51.085 1.00 85.06 537 GLU A CA 1
ATOM 4066 C C . GLU A 1 537 ? -38.393 21.040 51.479 1.00 85.06 537 GLU A C 1
ATOM 4068 O O . GLU A 1 537 ? -37.221 21.153 51.123 1.00 85.06 537 GLU A O 1
ATOM 4073 N N . THR A 1 538 ? -38.978 21.979 52.225 1.00 78.06 538 THR A N 1
ATOM 4074 C CA . THR A 1 538 ? -38.237 23.101 52.818 1.00 78.06 538 THR A CA 1
ATOM 4075 C C . THR A 1 538 ? -37.958 22.790 54.281 1.00 78.06 538 THR A C 1
ATOM 4077 O O . THR A 1 538 ? -38.887 22.687 55.083 1.00 78.06 538 THR A O 1
ATOM 4080 N N . THR A 1 539 ? -36.682 22.688 54.647 1.00 67.19 539 THR A N 1
ATOM 4081 C CA . THR A 1 539 ? -36.274 22.272 55.996 1.00 67.19 539 THR A CA 1
ATOM 4082 C C . THR A 1 539 ? -35.638 23.438 56.755 1.00 67.19 539 THR A C 1
ATOM 4084 O O . THR A 1 539 ? -34.594 23.942 56.341 1.00 67.19 539 THR A O 1
ATOM 4087 N N . GLY A 1 540 ? -36.238 23.850 57.886 1.00 59.59 540 GLY A N 1
ATOM 4088 C CA . GLY A 1 540 ? -35.690 24.831 58.846 1.00 59.59 540 GLY A CA 1
ATOM 4089 C C . GLY A 1 540 ? -36.609 26.030 59.157 1.00 59.59 540 GLY A C 1
ATOM 4090 O O . GLY A 1 540 ? -37.317 26.517 58.285 1.00 59.59 540 GLY A O 1
ATOM 4091 N N . MET A 1 541 ? -36.598 26.525 60.407 1.00 52.25 541 MET A N 1
ATOM 4092 C CA . MET A 1 541 ? -37.490 27.610 60.880 1.00 52.25 541 MET A CA 1
ATOM 4093 C C . MET A 1 541 ? -36.965 29.043 60.656 1.00 52.25 541 MET A C 1
ATOM 4095 O O . MET A 1 541 ? -37.749 29.984 60.732 1.00 52.25 541 MET A O 1
ATOM 4099 N N . LEU A 1 542 ? -35.676 29.241 60.352 1.00 50.12 542 LEU A N 1
ATOM 4100 C CA . LEU A 1 542 ? -35.109 30.538 59.953 1.00 50.12 542 LEU A CA 1
ATOM 4101 C C . LEU A 1 542 ? -33.954 30.301 58.967 1.00 50.12 542 LEU A C 1
ATOM 4103 O O . LEU A 1 542 ? -32.909 29.804 59.372 1.00 50.12 542 LEU A O 1
ATOM 4107 N N . ARG A 1 543 ? -34.150 30.672 57.688 1.00 57.38 543 ARG A N 1
ATOM 4108 C CA . ARG A 1 543 ? -33.268 30.362 56.535 1.00 57.38 543 ARG A CA 1
ATOM 4109 C C . ARG A 1 543 ? -33.206 28.857 56.219 1.00 57.38 543 ARG A C 1
ATOM 4111 O O . ARG A 1 543 ? -32.199 28.195 56.440 1.00 57.38 543 ARG A O 1
ATOM 4118 N N . GLY A 1 544 ? -34.325 28.319 55.732 1.00 68.38 544 GLY A N 1
ATOM 4119 C CA . GLY A 1 544 ? -34.429 26.906 55.366 1.00 68.38 544 GLY A CA 1
ATOM 4120 C C . GLY A 1 544 ? -33.511 26.524 54.202 1.00 68.38 544 GLY A C 1
ATOM 4121 O O . GLY A 1 544 ? -33.236 27.346 53.333 1.00 68.38 544 GLY A O 1
ATOM 4122 N N . SER A 1 545 ? -33.034 25.282 54.200 1.00 78.62 545 SER A N 1
ATOM 4123 C CA . SER A 1 545 ? -32.428 24.664 53.012 1.00 78.62 545 SER A CA 1
ATOM 4124 C C . SER A 1 545 ? -33.529 24.041 52.159 1.00 78.62 545 SER A C 1
ATOM 4126 O O . SER A 1 545 ? -34.512 23.522 52.700 1.00 78.62 545 SER A O 1
ATOM 4128 N N . LEU A 1 546 ? -33.376 24.122 50.841 1.00 85.94 546 LEU A N 1
ATOM 4129 C CA . LEU A 1 546 ? -34.262 23.451 49.902 1.00 85.94 546 LEU A CA 1
ATOM 4130 C C . LEU A 1 546 ? -33.755 22.020 49.715 1.00 85.94 546 LEU A C 1
ATOM 4132 O O . LEU A 1 546 ? -32.614 21.824 49.297 1.00 85.94 546 LEU A O 1
ATOM 4136 N N . ARG A 1 547 ? -34.585 21.032 50.051 1.00 89.38 547 ARG A N 1
ATOM 4137 C CA . ARG A 1 547 ? -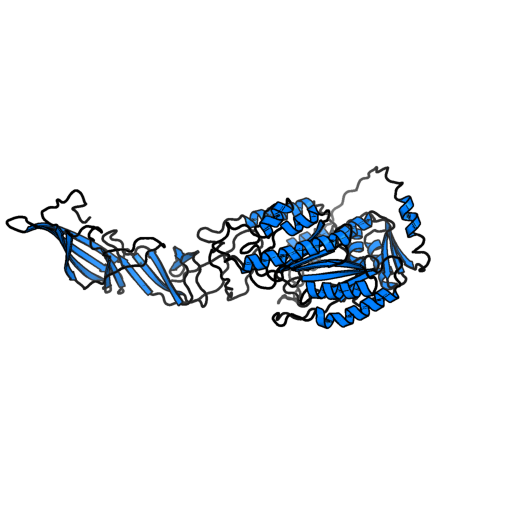34.294 19.609 49.881 1.00 89.38 547 ARG A CA 1
ATOM 4138 C C . ARG A 1 547 ? -35.132 19.072 48.727 1.00 89.38 547 ARG A C 1
ATOM 4140 O O . ARG A 1 547 ? -36.359 19.112 48.768 1.00 89.38 547 ARG A O 1
ATOM 4147 N N . LEU A 1 548 ? -34.454 18.582 47.700 1.00 89.69 548 LEU A N 1
ATOM 4148 C CA . LEU A 1 548 ? -35.062 17.957 46.534 1.00 89.69 548 LEU A CA 1
ATOM 4149 C C . LEU A 1 548 ? -34.864 16.452 46.652 1.00 89.69 548 LEU A C 1
ATOM 4151 O O . LEU A 1 548 ? -33.739 15.987 46.519 1.00 89.69 548 LEU A O 1
ATOM 4155 N N . GLU A 1 549 ? -35.919 15.706 46.951 1.00 92.06 549 GLU A N 1
ATOM 4156 C CA . GLU A 1 549 ? -35.872 14.254 47.111 1.00 92.06 549 GLU A CA 1
ATOM 4157 C C . GLU A 1 549 ? -36.243 13.556 45.808 1.00 92.06 549 GLU A C 1
ATOM 4159 O O . GLU A 1 549 ? -37.249 13.881 45.169 1.00 92.06 549 GLU A O 1
ATOM 4164 N N . HIS A 1 550 ? -35.430 12.574 45.438 1.00 92.94 550 HIS A N 1
ATOM 4165 C CA . HIS A 1 550 ? -35.556 11.797 44.220 1.00 92.94 550 HIS A CA 1
ATOM 4166 C C . HIS A 1 550 ? -35.568 10.309 44.567 1.00 92.94 550 HIS A C 1
ATOM 4168 O O . HIS A 1 550 ? -34.619 9.783 45.149 1.00 92.94 550 HIS A O 1
ATOM 4174 N N . GLU A 1 551 ? -36.636 9.618 44.177 1.00 94.88 551 GLU A N 1
ATOM 4175 C CA . GLU A 1 551 ? -36.744 8.163 44.269 1.00 94.88 551 GLU A CA 1
ATOM 4176 C C . GLU A 1 551 ? -36.854 7.586 42.860 1.00 94.88 551 GLU A C 1
ATOM 4178 O O . GLU A 1 551 ? -37.701 8.001 42.072 1.00 94.88 551 GLU A O 1
ATOM 4183 N N . VAL A 1 552 ? -36.021 6.606 42.543 1.00 94.94 552 VAL A N 1
ATOM 4184 C CA . VAL A 1 552 ? -35.994 5.905 41.264 1.00 94.94 552 VAL A CA 1
ATOM 4185 C C . VAL A 1 552 ? -36.151 4.418 41.539 1.00 94.94 552 VAL A C 1
ATOM 4187 O O . VAL A 1 552 ? -35.377 3.829 42.292 1.00 94.94 552 VAL A O 1
ATOM 4190 N N . GLU A 1 553 ? -37.142 3.806 40.905 1.00 97.25 553 GLU A N 1
ATOM 4191 C CA . GLU A 1 553 ? -37.383 2.369 40.929 1.00 97.25 553 GLU A CA 1
ATOM 4192 C C . GLU A 1 553 ? -37.336 1.828 39.500 1.00 97.25 553 GLU A C 1
ATOM 4194 O O . GLU A 1 553 ? -38.043 2.306 38.612 1.00 97.25 553 GLU A O 1
ATOM 4199 N N . ILE A 1 554 ? -36.476 0.841 39.268 1.00 97.81 554 ILE A N 1
ATOM 4200 C CA . ILE A 1 554 ? -36.279 0.207 37.970 1.00 97.81 554 ILE A CA 1
ATOM 4201 C C . ILE A 1 554 ? -36.693 -1.253 38.083 1.00 97.81 554 ILE A C 1
ATOM 4203 O O . ILE A 1 554 ? -36.040 -2.046 38.762 1.00 97.81 554 ILE A O 1
ATOM 4207 N N . GLU A 1 555 ? -37.761 -1.618 37.386 1.00 98.00 555 GLU A N 1
ATOM 4208 C CA . GLU A 1 555 ? -38.201 -3.001 37.259 1.00 98.00 555 GLU A CA 1
ATOM 4209 C C . GLU A 1 555 ? -37.611 -3.621 35.997 1.00 98.00 555 GLU A C 1
ATOM 4211 O O . GLU A 1 555 ? -37.690 -3.046 34.913 1.00 98.00 555 GLU A O 1
ATOM 4216 N N . VAL A 1 556 ? -37.048 -4.816 36.137 1.00 97.75 556 VAL A N 1
ATOM 4217 C CA . VAL A 1 556 ? -36.479 -5.604 35.046 1.00 97.75 556 VAL A CA 1
ATOM 4218 C C . VAL A 1 556 ? -37.171 -6.957 34.987 1.00 97.75 556 VAL A C 1
ATOM 4220 O O . VAL A 1 556 ? -37.269 -7.657 35.997 1.00 97.75 556 VAL A O 1
ATOM 4223 N N . GLU A 1 557 ? -37.571 -7.370 33.789 1.00 97.94 557 GLU A N 1
ATOM 4224 C CA . GLU A 1 557 ? -38.144 -8.683 33.506 1.00 97.94 557 GLU A CA 1
ATOM 4225 C C . GLU A 1 557 ? -37.397 -9.372 32.358 1.00 97.94 557 GLU A C 1
ATOM 4227 O O . GLU A 1 557 ? -37.277 -8.835 31.256 1.00 97.94 557 GLU A O 1
ATOM 4232 N N . ASN A 1 558 ? -36.904 -10.585 32.613 1.00 97.94 558 ASN A N 1
ATOM 4233 C CA . ASN A 1 558 ? -36.244 -11.428 31.622 1.00 97.94 558 ASN A CA 1
ATOM 4234 C C . ASN A 1 558 ? -37.228 -12.471 31.072 1.00 97.94 558 ASN A C 1
ATOM 4236 O O . ASN A 1 558 ? -37.538 -13.444 31.751 1.00 97.94 558 ASN A O 1
ATOM 4240 N N . LEU A 1 559 ? -37.667 -12.319 29.822 1.00 97.50 559 LEU A N 1
ATOM 4241 C CA . LEU A 1 559 ? -38.571 -13.263 29.148 1.00 97.50 559 LEU A CA 1
ATOM 4242 C C . LEU A 1 559 ? -37.828 -14.387 28.404 1.00 97.50 559 LEU A C 1
ATOM 4244 O O . LEU A 1 559 ? -38.445 -15.167 27.673 1.00 97.50 559 LEU A O 1
ATOM 4248 N N . HIS A 1 560 ? -36.503 -14.489 28.537 1.00 94.88 560 HIS A N 1
ATOM 4249 C CA . HIS A 1 560 ? -35.754 -15.623 27.998 1.00 94.88 560 HIS A CA 1
ATOM 4250 C C . HIS A 1 560 ? -35.912 -16.870 28.867 1.00 94.88 560 HIS A C 1
ATOM 4252 O O . HIS A 1 560 ? -36.058 -16.806 30.084 1.00 94.88 560 HIS A O 1
ATOM 4258 N N . ALA A 1 561 ? -35.751 -18.033 28.234 1.00 96.25 561 ALA A N 1
ATOM 4259 C CA . ALA A 1 561 ? -35.671 -19.330 28.909 1.00 96.25 561 ALA A CA 1
ATOM 4260 C C . ALA A 1 561 ? -34.299 -19.603 29.568 1.00 96.25 561 ALA A C 1
ATOM 4262 O O . ALA A 1 561 ? -34.027 -20.725 29.987 1.00 96.25 561 ALA A O 1
ATOM 4263 N N . ARG A 1 562 ? -33.417 -18.599 29.640 1.00 95.88 562 ARG A N 1
ATOM 4264 C CA . ARG A 1 562 ? -32.080 -18.675 30.250 1.00 95.88 562 ARG A CA 1
ATOM 4265 C C . ARG A 1 562 ? -31.812 -17.431 31.106 1.00 95.88 562 ARG A C 1
ATOM 4267 O O . ARG A 1 562 ? -32.409 -16.390 30.816 1.00 95.88 562 ARG A O 1
ATOM 4274 N N . PRO A 1 563 ? -30.937 -17.513 32.125 1.00 97.44 563 PRO A N 1
ATOM 4275 C CA . PRO A 1 563 ? -30.474 -16.326 32.836 1.00 97.44 563 PRO A CA 1
ATOM 4276 C C . PRO A 1 563 ? -29.732 -15.358 31.898 1.00 97.44 563 PRO A C 1
ATOM 4278 O O . PRO A 1 563 ? -29.184 -15.777 30.873 1.00 97.44 563 PRO A O 1
ATOM 4281 N N . ILE A 1 564 ? -29.728 -14.072 32.253 1.00 97.00 564 ILE A N 1
ATOM 4282 C CA . ILE A 1 564 ? -28.995 -13.005 31.552 1.00 97.00 564 ILE A CA 1
ATOM 4283 C C . ILE A 1 564 ? -28.087 -12.239 32.524 1.00 97.00 564 ILE A C 1
ATOM 4285 O O . ILE A 1 564 ? -28.482 -12.007 33.666 1.00 97.00 564 ILE A O 1
ATOM 4289 N N . ASP A 1 565 ? -26.903 -11.826 32.059 1.00 97.06 565 ASP A N 1
ATOM 4290 C CA . ASP A 1 565 ? -26.034 -10.850 32.741 1.00 97.06 565 ASP A CA 1
ATOM 4291 C C . ASP A 1 565 ? -26.471 -9.440 32.329 1.00 97.06 565 ASP A C 1
ATOM 4293 O O . ASP A 1 565 ? -26.359 -9.087 31.154 1.00 97.06 565 ASP A O 1
ATOM 4297 N N . LEU A 1 566 ? -26.996 -8.652 33.268 1.00 97.31 566 LEU A N 1
ATOM 4298 C CA . LEU A 1 566 ? -27.525 -7.315 33.015 1.00 97.31 566 LEU A CA 1
ATOM 4299 C C . LEU A 1 566 ? -26.708 -6.242 33.741 1.00 97.31 566 LEU A C 1
ATOM 4301 O O . LEU A 1 566 ? -26.519 -6.286 34.958 1.00 97.31 566 LEU A O 1
ATOM 4305 N N . GLU A 1 567 ? -26.307 -5.222 32.987 1.00 97.56 567 GLU A N 1
ATOM 4306 C CA . GLU A 1 567 ? -25.749 -3.971 33.483 1.00 97.56 567 GLU A CA 1
ATOM 4307 C C . GLU A 1 567 ? -26.769 -2.837 33.299 1.00 97.56 567 GLU A C 1
ATOM 4309 O O . GLU A 1 567 ? -27.114 -2.479 32.174 1.00 97.56 567 GLU A O 1
ATOM 4314 N N . VAL A 1 568 ? -27.247 -2.254 34.399 1.00 97.56 568 VAL A N 1
ATOM 4315 C CA . VAL A 1 568 ? -28.129 -1.075 34.369 1.00 97.56 568 VAL A CA 1
ATOM 4316 C C . VAL A 1 568 ? -27.323 0.139 34.798 1.00 97.56 568 VAL A C 1
ATOM 4318 O O . VAL A 1 568 ? -26.768 0.142 35.895 1.00 97.56 568 VAL A O 1
ATOM 4321 N N . ARG A 1 569 ? -27.236 1.153 33.937 1.00 97.00 569 ARG A N 1
ATOM 4322 C CA . ARG A 1 569 ? -26.460 2.377 34.176 1.00 97.00 569 ARG A CA 1
ATOM 4323 C C . ARG A 1 569 ? -27.384 3.524 34.563 1.00 97.00 569 ARG A C 1
ATOM 4325 O O . ARG A 1 569 ? -28.445 3.693 33.968 1.00 97.00 569 ARG A O 1
ATOM 4332 N N . GLU A 1 570 ? -26.948 4.321 35.527 1.00 93.31 570 GLU A N 1
ATOM 4333 C CA . GLU A 1 570 ? -27.641 5.525 35.987 1.00 93.31 570 GLU A CA 1
ATOM 4334 C C . GLU A 1 570 ? -26.615 6.612 36.327 1.00 93.31 570 GLU A C 1
ATOM 4336 O O . GLU A 1 570 ? -25.418 6.348 36.469 1.00 93.31 570 GLU A O 1
ATOM 4341 N N . ARG A 1 571 ? -27.068 7.857 36.421 1.00 92.62 571 ARG A N 1
ATOM 4342 C CA . ARG A 1 571 ? -26.227 9.011 36.681 1.00 92.62 571 ARG A CA 1
ATOM 4343 C C . ARG A 1 571 ? -26.833 9.884 37.769 1.00 92.62 571 ARG A C 1
ATOM 4345 O O . ARG A 1 571 ? -27.943 10.389 37.623 1.00 92.62 571 ARG A O 1
ATOM 4352 N N . LEU A 1 572 ? -26.044 10.149 38.803 1.00 92.12 572 LEU A N 1
ATOM 4353 C CA . LEU A 1 572 ? -26.355 11.194 39.768 1.00 92.12 572 LEU A CA 1
ATOM 4354 C C . LEU A 1 572 ? -26.063 12.576 39.176 1.00 92.12 572 LEU A C 1
ATOM 4356 O O . LEU A 1 572 ? -25.096 12.727 38.414 1.00 92.12 572 LEU A O 1
ATOM 4360 N N . PRO A 1 573 ? -26.856 13.600 39.535 1.00 89.56 573 PRO A N 1
ATOM 4361 C CA . PRO A 1 573 ? -26.456 14.974 39.290 1.00 89.56 573 PRO A CA 1
ATOM 4362 C C . PRO A 1 573 ? -25.102 15.249 39.955 1.00 89.56 573 PRO A C 1
ATOM 4364 O O . PRO A 1 573 ? -24.675 14.544 40.869 1.00 89.56 573 PRO A O 1
ATOM 4367 N N . VAL A 1 574 ? -24.402 16.265 39.463 1.00 89.31 574 VAL A N 1
ATOM 4368 C CA . VAL A 1 574 ? -23.143 16.728 40.049 1.00 89.31 574 VAL A CA 1
ATOM 4369 C C . VAL A 1 574 ? -23.196 18.245 40.168 1.00 89.31 574 VAL A C 1
ATOM 4371 O O . VAL A 1 574 ? -23.681 18.878 39.225 1.00 89.31 574 VAL A O 1
ATOM 4374 N N . PRO A 1 575 ? -22.705 18.837 41.271 1.00 85.94 575 PRO A N 1
ATOM 4375 C CA . PRO A 1 575 ? -22.614 20.285 41.378 1.00 85.94 575 PRO A CA 1
ATOM 4376 C C . PRO A 1 575 ? -21.734 20.855 40.259 1.00 85.94 575 PRO A C 1
ATOM 4378 O O . PRO A 1 575 ? -20.821 20.180 39.742 1.00 85.94 575 PRO A O 1
ATOM 4381 N N . GLY A 1 576 ? -22.041 22.095 39.871 1.00 80.81 576 GLY A N 1
ATOM 4382 C CA . GLY A 1 576 ? -21.191 22.883 38.981 1.00 80.81 576 GLY A CA 1
ATOM 4383 C C . GLY A 1 576 ? -19.802 23.086 39.592 1.00 80.81 576 GLY A C 1
ATOM 4384 O O . GLY A 1 576 ? -19.635 22.968 40.800 1.00 80.81 576 GLY A O 1
ATOM 4385 N N . GLY A 1 577 ? -18.795 23.361 38.759 1.00 75.00 577 GLY A N 1
ATOM 4386 C CA . GLY A 1 577 ? -17.398 23.461 39.212 1.00 75.00 577 GLY A CA 1
ATOM 4387 C C . GLY A 1 577 ? -17.146 24.521 40.293 1.00 75.00 577 GLY A C 1
ATOM 4388 O O . GLY A 1 577 ? -16.255 24.319 41.108 1.00 75.00 577 GLY A O 1
ATOM 4389 N N . ASP A 1 578 ? -17.958 25.582 40.320 1.00 79.06 578 ASP A N 1
ATOM 4390 C CA . ASP A 1 578 ? -17.852 26.709 41.259 1.00 79.06 578 ASP A CA 1
ATOM 4391 C C . ASP A 1 578 ? -18.989 26.732 42.309 1.00 79.06 578 ASP A C 1
ATOM 4393 O O . ASP A 1 578 ? -19.211 27.755 42.958 1.00 79.06 578 ASP A O 1
ATOM 4397 N N . ASP A 1 579 ? -19.767 25.648 42.438 1.00 78.81 579 ASP A N 1
ATOM 4398 C CA . ASP A 1 579 ? -20.931 25.589 43.333 1.00 78.81 579 ASP A CA 1
ATOM 4399 C C . ASP A 1 579 ? -20.635 24.796 44.615 1.00 78.81 579 ASP A C 1
ATOM 4401 O O . ASP A 1 579 ? -20.763 23.571 44.651 1.00 78.81 579 ASP A O 1
ATOM 4405 N N . ASP A 1 580 ? -20.281 25.529 45.673 1.00 80.75 580 ASP A N 1
ATOM 4406 C CA . ASP A 1 580 ? -20.055 24.997 47.024 1.00 80.75 580 ASP A CA 1
ATOM 4407 C C . ASP A 1 580 ? -21.339 24.966 47.885 1.00 80.75 580 ASP A C 1
ATOM 4409 O O . ASP A 1 580 ? -21.309 24.538 49.040 1.00 80.75 580 ASP A O 1
ATOM 4413 N N . ASP A 1 581 ? -22.473 25.447 47.362 1.00 86.31 581 ASP A N 1
ATOM 4414 C CA . ASP A 1 581 ? -23.729 25.605 48.109 1.00 86.31 581 ASP A CA 1
ATOM 4415 C C . ASP A 1 581 ? -24.778 24.521 47.786 1.00 86.31 581 ASP A C 1
ATOM 4417 O O . ASP A 1 581 ? -25.904 24.575 48.305 1.00 86.31 581 ASP A O 1
ATOM 4421 N N . THR A 1 582 ? -24.405 23.547 46.948 1.00 88.12 582 THR A N 1
ATOM 4422 C CA . THR A 1 582 ? -25.231 22.404 46.544 1.00 88.12 582 THR A CA 1
ATOM 4423 C C . THR A 1 582 ? -24.568 21.083 46.937 1.00 88.12 582 THR A C 1
ATOM 4425 O O . THR A 1 582 ? -23.482 20.750 46.468 1.00 88.12 582 THR A O 1
ATOM 4428 N N . GLU A 1 583 ? -25.256 20.278 47.745 1.00 89.50 583 GLU A N 1
ATOM 4429 C CA . GLU A 1 583 ? -24.792 18.958 48.192 1.00 89.50 583 GLU A CA 1
ATOM 4430 C C . GLU A 1 583 ? -25.722 17.853 47.680 1.00 89.50 583 GLU A C 1
ATOM 4432 O O . GLU A 1 583 ? -26.940 18.029 47.624 1.00 89.50 583 GLU A O 1
ATOM 4437 N N . ILE A 1 584 ? -25.152 16.710 47.294 1.00 92.12 584 ILE A N 1
ATOM 4438 C CA . ILE A 1 584 ? -25.893 15.559 46.766 1.00 92.12 584 ILE A CA 1
ATOM 4439 C C . ILE A 1 584 ? -25.569 14.354 47.634 1.00 92.12 584 ILE A C 1
ATOM 4441 O O . ILE A 1 584 ? -24.424 13.906 47.689 1.00 92.12 584 ILE A O 1
ATOM 4445 N N . GLU A 1 585 ? -26.588 13.817 48.288 1.00 93.50 585 GLU A N 1
ATOM 4446 C CA . GLU A 1 585 ? -26.468 12.705 49.224 1.00 93.50 585 GLU A CA 1
ATOM 4447 C C . GLU A 1 585 ? -27.335 11.540 48.754 1.00 93.50 585 GLU A C 1
ATOM 4449 O O . GLU A 1 585 ? -28.485 11.708 48.350 1.00 93.50 585 GLU A O 1
ATOM 4454 N N . VAL A 1 586 ? -26.768 10.338 48.801 1.00 95.88 586 VAL A N 1
ATOM 4455 C CA . VAL A 1 586 ? -27.464 9.107 48.430 1.00 95.88 586 VAL A CA 1
ATOM 4456 C C . VAL A 1 586 ? -28.077 8.498 49.685 1.00 95.88 586 VAL A C 1
ATOM 4458 O O . VAL A 1 586 ? -27.353 8.078 50.585 1.00 95.88 586 VAL A O 1
ATOM 4461 N N . ASP A 1 587 ? -29.404 8.428 49.729 1.00 95.44 587 ASP A N 1
ATOM 4462 C CA . ASP A 1 587 ? -30.165 7.908 50.868 1.00 95.44 587 ASP A CA 1
ATOM 4463 C C . ASP A 1 587 ? -30.316 6.382 50.815 1.00 95.44 587 ASP A C 1
ATOM 4465 O O . ASP A 1 587 ? -30.271 5.704 51.843 1.00 95.44 587 ASP A O 1
ATOM 4469 N N . ARG A 1 588 ? -30.513 5.820 49.614 1.00 96.00 588 ARG A N 1
ATOM 4470 C CA . ARG A 1 588 ? -30.776 4.388 49.415 1.00 96.00 588 ARG A CA 1
ATOM 4471 C C . ARG A 1 588 ? -30.250 3.905 48.073 1.00 96.00 588 ARG A C 1
ATOM 4473 O O . ARG A 1 588 ? -30.485 4.543 47.056 1.00 96.00 588 ARG A O 1
ATOM 4480 N N . VAL A 1 589 ? -29.621 2.732 48.050 1.00 97.12 589 VAL A N 1
ATOM 4481 C CA . VAL A 1 589 ? -29.294 2.013 46.809 1.00 97.12 589 VAL A CA 1
ATOM 4482 C C . VAL A 1 589 ? -29.445 0.518 47.037 1.00 97.12 589 VAL A C 1
ATOM 4484 O O . VAL A 1 589 ? -28.739 -0.057 47.864 1.00 97.12 589 VAL A O 1
ATOM 4487 N N . GLU A 1 590 ? -30.338 -0.125 46.292 1.00 95.62 590 GLU A N 1
ATOM 4488 C CA . GLU A 1 590 ? -30.602 -1.558 46.419 1.00 95.62 590 GLU A CA 1
ATOM 4489 C C . GLU A 1 590 ? -30.811 -2.213 45.049 1.00 95.62 590 GLU A C 1
ATOM 4491 O O . GLU A 1 590 ? -31.684 -1.775 44.306 1.00 95.62 590 GLU A O 1
ATOM 4496 N N . PRO A 1 591 ? -30.066 -3.277 44.697 1.00 95.81 591 PRO A N 1
ATOM 4497 C CA . PRO A 1 591 ? -28.847 -3.753 45.355 1.00 95.81 591 PRO A CA 1
ATOM 4498 C C . PRO A 1 591 ? -27.728 -2.704 45.271 1.00 95.81 591 PRO A C 1
ATOM 4500 O O . PRO A 1 591 ? -27.857 -1.720 44.551 1.00 95.81 591 PRO A O 1
ATOM 4503 N N . ALA A 1 592 ? -26.617 -2.904 45.980 1.00 95.19 592 ALA A N 1
ATOM 4504 C CA . ALA A 1 592 ? -25.492 -1.974 45.910 1.00 95.19 592 ALA A CA 1
ATOM 4505 C C . ALA A 1 592 ? -24.988 -1.817 44.461 1.00 95.19 592 ALA A C 1
ATOM 4507 O O . ALA A 1 592 ? -24.668 -2.801 43.787 1.00 95.19 592 ALA A O 1
ATOM 4508 N N . TRP A 1 593 ? -24.920 -0.574 43.987 1.00 96.44 593 TRP A N 1
ATOM 4509 C CA . TRP A 1 593 ? -24.310 -0.234 42.705 1.00 96.44 593 TRP A CA 1
ATOM 4510 C C . TRP A 1 593 ? -22.800 -0.009 42.836 1.00 96.44 593 TRP A C 1
ATOM 4512 O O . TRP A 1 593 ? -22.235 -0.006 43.929 1.00 96.44 593 TRP A O 1
ATOM 4522 N N . GLN A 1 594 ? -22.137 0.203 41.706 1.00 96.50 594 GLN A N 1
ATOM 4523 C CA . GLN A 1 594 ? -20.720 0.541 41.622 1.00 96.50 594 GLN A CA 1
ATOM 4524 C C . GLN A 1 594 ? -20.564 1.867 40.882 1.00 96.50 594 GLN A C 1
ATOM 4526 O O . GLN A 1 594 ? -21.286 2.112 39.913 1.00 96.50 594 GLN A O 1
ATOM 4531 N N . ALA A 1 595 ? -19.599 2.692 41.292 1.00 94.50 595 ALA A N 1
ATOM 4532 C CA . ALA A 1 595 ? -19.198 3.856 40.510 1.00 94.50 595 ALA A CA 1
ATOM 4533 C C . ALA A 1 595 ? -18.765 3.420 39.099 1.00 94.50 595 ALA A C 1
ATOM 4535 O O . ALA A 1 595 ? -18.117 2.382 38.919 1.00 94.50 595 ALA A O 1
ATOM 4536 N N . TRP A 1 596 ? -19.145 4.204 38.094 1.00 93.88 596 TRP A N 1
ATOM 4537 C CA . TRP A 1 596 ? -18.868 3.922 36.693 1.00 93.88 596 TRP A CA 1
ATOM 4538 C C . TRP A 1 596 ? -18.380 5.179 35.978 1.00 93.88 596 TRP A C 1
ATOM 4540 O O . TRP A 1 596 ? -19.150 6.090 35.679 1.00 93.88 596 TRP A O 1
ATOM 4550 N N . THR A 1 597 ? -17.085 5.180 35.675 1.00 89.56 597 THR A N 1
ATOM 4551 C CA . THR A 1 597 ? -16.399 6.253 34.955 1.00 89.56 597 THR A CA 1
ATOM 4552 C C . THR A 1 597 ? -15.752 5.636 33.715 1.00 89.56 597 THR A C 1
ATOM 4554 O O . THR A 1 597 ? -14.631 5.136 33.816 1.00 89.56 597 THR A O 1
ATOM 4557 N N . PRO A 1 598 ? -16.468 5.547 32.579 1.00 87.19 598 PRO A N 1
ATOM 4558 C CA . PRO A 1 598 ? -15.874 5.068 31.336 1.00 87.19 598 PRO A CA 1
ATOM 4559 C C . PRO A 1 598 ? -14.790 6.040 30.856 1.00 87.19 598 PRO A C 1
ATOM 4561 O O . PRO A 1 598 ? -14.862 7.241 31.140 1.00 87.19 598 PRO A O 1
ATOM 4564 N N . GLU A 1 599 ? -13.809 5.526 30.112 1.00 82.62 599 GLU A N 1
ATOM 4565 C CA . GLU A 1 599 ? -12.940 6.405 29.330 1.00 82.62 599 GLU A CA 1
ATOM 4566 C C . GLU A 1 599 ? -13.768 7.093 28.231 1.00 82.62 599 GLU A C 1
ATOM 4568 O O . GLU A 1 599 ? -14.729 6.494 27.732 1.00 82.62 599 GLU A O 1
ATOM 4573 N N . PRO A 1 600 ? -13.449 8.352 27.885 1.00 80.94 600 PRO A N 1
ATOM 4574 C CA . PRO A 1 600 ? -14.133 9.056 26.810 1.00 80.94 600 PRO A CA 1
ATOM 4575 C C . PRO A 1 600 ? -13.952 8.336 25.470 1.00 80.94 600 PRO A C 1
ATOM 4577 O O . PRO A 1 600 ? -12.935 7.678 25.249 1.00 80.94 600 PRO A O 1
ATOM 4580 N N . ALA A 1 601 ? -14.931 8.474 24.574 1.00 70.50 601 ALA A N 1
ATOM 4581 C CA . ALA A 1 601 ? -14.875 7.834 23.262 1.00 70.50 601 ALA A CA 1
ATOM 4582 C C . ALA A 1 601 ? -13.820 8.494 22.361 1.00 70.50 601 ALA A C 1
ATOM 4584 O O . ALA A 1 601 ? -13.200 7.821 21.537 1.00 70.50 601 ALA A O 1
ATOM 4585 N N . HIS A 1 602 ? -13.587 9.798 22.547 1.00 69.94 602 HIS A N 1
ATOM 4586 C CA . HIS A 1 602 ? -12.591 10.552 21.795 1.00 69.94 602 HIS A CA 1
ATOM 4587 C C . HIS A 1 602 ? -11.616 11.317 22.706 1.00 69.94 602 HIS A C 1
ATOM 4589 O O . HIS A 1 602 ? -12.017 11.841 23.752 1.00 69.94 602 HIS A O 1
ATOM 4595 N N . PRO A 1 603 ? -10.331 11.432 22.314 1.00 73.50 603 PRO A N 1
ATOM 4596 C CA . PRO A 1 603 ? -9.372 12.274 23.019 1.00 73.50 603 PRO A CA 1
ATOM 4597 C C . PRO A 1 603 ? -9.884 13.715 23.166 1.00 73.50 603 PRO A C 1
ATOM 4599 O O . PRO A 1 603 ? -10.316 14.333 22.197 1.00 73.50 603 PRO A O 1
ATOM 4602 N N . GLY A 1 604 ? -9.826 14.255 24.386 1.00 76.19 604 GLY A N 1
ATOM 4603 C CA . GLY A 1 604 ? -10.268 15.621 24.698 1.00 76.19 604 GLY A CA 1
ATOM 4604 C C . GLY A 1 604 ? -11.727 15.750 25.151 1.00 76.19 604 GLY A C 1
ATOM 4605 O O . GLY A 1 604 ? -12.112 16.815 25.633 1.00 76.19 604 GLY A O 1
ATOM 4606 N N . GLU A 1 605 ? -12.531 14.686 25.075 1.00 83.56 605 GLU A N 1
ATOM 4607 C CA . GLU A 1 605 ? -13.880 14.698 25.643 1.00 83.56 605 GLU A CA 1
ATOM 4608 C C . GLU A 1 605 ? -13.854 14.677 27.183 1.00 83.56 605 GLU A C 1
ATOM 4610 O O . GLU A 1 605 ? -13.046 13.970 27.801 1.00 83.56 605 GLU A O 1
ATOM 4615 N N . PRO A 1 606 ? -14.751 15.430 27.848 1.00 83.19 606 PRO A N 1
ATOM 4616 C CA . PRO A 1 606 ? -14.833 15.422 29.298 1.00 83.19 606 PRO A CA 1
ATOM 4617 C C . PRO A 1 606 ? -15.310 14.056 29.799 1.00 83.19 606 PRO A C 1
ATOM 4619 O O . PRO A 1 606 ? -16.311 13.510 29.335 1.00 83.19 606 PRO A O 1
ATOM 4622 N N . ARG A 1 607 ? -14.625 13.525 30.815 1.00 87.25 607 ARG A N 1
ATOM 4623 C CA . ARG A 1 607 ? -15.028 12.277 31.473 1.00 87.25 607 ARG A CA 1
ATOM 4624 C C . ARG A 1 607 ? -16.431 12.387 32.067 1.00 87.25 607 ARG A C 1
ATOM 4626 O O . ARG A 1 607 ? -16.797 13.402 32.666 1.00 87.25 607 ARG A O 1
ATOM 4633 N N . LEU A 1 608 ? -17.190 11.295 31.977 1.00 89.38 608 LEU A N 1
ATOM 4634 C CA . LEU A 1 608 ? -18.507 11.200 32.596 1.00 89.38 608 LEU A CA 1
ATOM 4635 C C . LEU A 1 608 ? -18.396 11.365 34.120 1.00 89.38 608 LEU A C 1
ATOM 4637 O O . LEU A 1 608 ? -17.711 10.599 34.795 1.00 89.38 608 LEU A O 1
ATOM 4641 N N . ARG A 1 609 ? -19.119 12.343 34.675 1.00 90.56 609 ARG A N 1
ATOM 4642 C CA . ARG A 1 609 ? -19.229 12.563 36.127 1.00 90.56 609 ARG A CA 1
ATOM 4643 C C . ARG A 1 609 ? -20.556 12.027 36.667 1.00 90.56 609 ARG A C 1
ATOM 4645 O O . ARG A 1 609 ? -21.593 12.193 36.021 1.00 90.56 609 ARG A O 1
ATOM 4652 N N . GLY A 1 610 ? -20.519 11.445 37.867 1.00 92.25 610 GLY A N 1
ATOM 4653 C CA . GLY A 1 610 ? -21.704 10.949 38.583 1.00 92.25 610 GLY A CA 1
ATOM 4654 C C . GLY A 1 610 ? -22.264 9.620 38.063 1.00 92.25 610 GLY A C 1
ATOM 4655 O O . GLY A 1 610 ? -23.347 9.215 38.483 1.00 92.25 610 GLY A O 1
ATOM 4656 N N . GLY A 1 611 ? -21.564 8.943 37.148 1.00 94.94 611 GLY A N 1
ATOM 4657 C CA . GLY A 1 611 ? -21.996 7.665 36.584 1.00 94.94 611 GLY A CA 1
ATOM 4658 C C . GLY A 1 611 ? -21.906 6.517 37.590 1.00 94.94 611 GLY A C 1
ATOM 4659 O O . GLY A 1 611 ? -20.929 6.390 38.329 1.00 94.94 611 GLY A O 1
ATOM 4660 N N . HIS A 1 612 ? -22.928 5.668 37.599 1.00 96.38 612 HIS A N 1
ATOM 4661 C CA . HIS A 1 612 ? -23.024 4.468 38.422 1.00 96.38 612 HIS A CA 1
ATOM 4662 C C . HIS A 1 612 ? -23.663 3.323 37.630 1.00 96.38 612 HIS A C 1
ATOM 4664 O O . HIS A 1 612 ? -24.339 3.536 36.621 1.00 96.38 612 HIS A O 1
ATOM 4670 N N . ARG A 1 613 ? -23.451 2.083 38.081 1.00 97.06 613 ARG A N 1
ATOM 4671 C CA . ARG A 1 613 ? -24.056 0.897 37.467 1.00 97.06 613 ARG A CA 1
ATOM 4672 C C . ARG A 1 613 ? -24.418 -0.187 38.472 1.00 97.06 613 ARG A C 1
ATOM 4674 O O . ARG A 1 613 ? -23.649 -0.475 39.391 1.00 97.06 613 ARG A O 1
ATOM 4681 N N . TRP A 1 614 ? -25.523 -0.872 38.220 1.00 98.19 614 TRP A N 1
ATOM 4682 C CA . TRP A 1 614 ? -25.804 -2.190 38.778 1.00 98.19 614 TRP A CA 1
ATOM 4683 C C . TRP A 1 614 ? -25.317 -3.269 37.818 1.00 98.19 614 TRP A C 1
ATOM 4685 O O . TRP A 1 614 ? -25.476 -3.132 36.608 1.00 98.19 614 TRP A O 1
ATOM 4695 N N . ARG A 1 615 ? -24.754 -4.353 38.356 1.00 96.06 615 ARG A N 1
ATOM 4696 C CA . ARG A 1 615 ? -24.461 -5.586 37.616 1.00 96.06 615 ARG A CA 1
ATOM 4697 C C . ARG A 1 615 ? -25.124 -6.744 38.330 1.00 96.06 615 ARG A C 1
ATOM 4699 O O . ARG A 1 615 ? -24.864 -6.950 39.515 1.00 96.06 615 ARG A O 1
ATOM 4706 N N . LEU A 1 616 ? -25.989 -7.462 37.631 1.00 95.31 616 LEU A N 1
ATOM 4707 C CA . LEU A 1 616 ? -26.770 -8.531 38.226 1.00 95.31 616 LEU A CA 1
ATOM 4708 C C . LEU A 1 616 ? -27.150 -9.593 37.203 1.00 95.31 616 LEU A C 1
ATOM 4710 O O . LEU A 1 616 ? -27.406 -9.302 36.038 1.00 95.31 616 LEU A O 1
ATOM 4714 N N . GLU A 1 617 ? -27.273 -10.825 37.684 1.00 97.00 617 GLU A N 1
ATOM 4715 C CA . GLU A 1 617 ? -27.924 -11.883 36.927 1.00 97.00 617 GLU A CA 1
ATOM 4716 C C . GLU A 1 617 ? -29.445 -11.818 37.136 1.00 97.00 617 GLU A C 1
ATOM 4718 O O . GLU A 1 617 ? -29.942 -11.768 38.271 1.00 97.00 617 GLU A O 1
ATOM 4723 N N . VAL A 1 618 ? -30.197 -11.857 36.036 1.00 97.69 618 VAL A N 1
ATOM 4724 C CA . VAL A 1 618 ? -31.656 -12.008 36.055 1.00 97.69 618 VAL A CA 1
ATOM 4725 C C . VAL A 1 618 ? -31.997 -13.406 35.554 1.00 97.69 618 VAL A C 1
ATOM 4727 O O . VAL A 1 618 ? -31.755 -13.736 34.393 1.00 97.69 618 VAL A O 1
ATOM 4730 N N . ALA A 1 619 ? -32.561 -14.239 36.432 1.00 97.94 619 ALA A N 1
ATOM 4731 C CA . ALA A 1 619 ? -32.911 -15.624 36.119 1.00 97.94 619 ALA A CA 1
ATOM 4732 C C . ALA A 1 619 ? -33.871 -15.737 34.916 1.00 97.94 619 ALA A C 1
ATOM 4734 O O . ALA A 1 619 ? -34.575 -14.784 34.580 1.00 97.94 619 ALA A O 1
ATOM 4735 N N . ALA A 1 620 ? -33.917 -16.913 34.286 1.00 97.62 620 ALA A N 1
ATOM 4736 C CA . ALA A 1 620 ? -34.868 -17.222 33.214 1.00 97.62 620 ALA A CA 1
ATOM 4737 C C . ALA A 1 620 ? -36.319 -16.975 33.665 1.00 97.62 620 ALA A C 1
ATOM 4739 O O . ALA A 1 620 ? -36.718 -17.473 34.718 1.00 97.62 620 ALA A O 1
ATOM 4740 N N . GLY A 1 621 ? -37.102 -16.213 32.896 1.00 97.19 621 GLY A N 1
ATOM 4741 C CA . GLY A 1 621 ? -38.471 -15.832 33.278 1.00 97.19 621 GLY A CA 1
ATOM 4742 C C . GLY A 1 621 ? -38.564 -14.947 34.532 1.00 97.19 621 GLY A C 1
ATOM 4743 O O . GLY A 1 621 ? -39.652 -14.771 35.078 1.00 97.19 621 GLY A O 1
ATOM 4744 N N . GLY A 1 622 ? -37.433 -14.465 35.056 1.00 96.94 622 GLY A N 1
ATOM 4745 C CA . GLY A 1 622 ? -37.334 -13.824 36.362 1.00 96.94 622 GLY A CA 1
ATOM 4746 C C . GLY A 1 622 ? -37.525 -12.310 36.328 1.00 96.94 622 GLY A C 1
ATOM 4747 O O . GLY A 1 622 ? -37.358 -11.661 35.294 1.00 96.94 622 GLY A O 1
ATOM 4748 N N . LYS A 1 623 ? -37.810 -11.747 37.508 1.00 97.81 623 LYS A N 1
ATOM 4749 C CA . LYS A 1 623 ? -37.892 -10.301 37.752 1.00 97.81 623 LYS A CA 1
ATOM 4750 C C . LYS A 1 623 ? -36.877 -9.834 38.791 1.00 97.81 623 LYS A C 1
ATOM 4752 O O . LYS A 1 623 ? -36.503 -10.590 39.701 1.00 97.81 623 LYS A O 1
ATOM 4757 N N . ARG A 1 624 ? -36.432 -8.587 38.652 1.00 97.75 624 ARG A N 1
ATOM 4758 C CA . ARG A 1 624 ? -35.567 -7.875 39.602 1.00 97.75 624 ARG A CA 1
ATOM 4759 C C . ARG A 1 624 ? -36.004 -6.419 39.695 1.00 97.75 624 ARG A C 1
ATOM 4761 O O . ARG A 1 624 ? -36.388 -5.836 38.688 1.00 97.75 624 ARG A O 1
ATOM 4768 N N . THR A 1 625 ? -35.892 -5.853 40.888 1.00 97.75 625 THR A N 1
ATOM 4769 C CA . THR A 1 625 ? -36.144 -4.434 41.143 1.00 97.75 625 THR A CA 1
ATOM 4770 C C . THR A 1 625 ? -34.849 -3.799 41.628 1.00 97.75 625 THR A C 1
ATOM 4772 O O . THR A 1 625 ? -34.164 -4.376 42.475 1.00 97.75 625 THR A O 1
ATOM 4775 N N . LEU A 1 626 ? -34.512 -2.643 41.065 1.00 98.00 626 LEU A N 1
ATOM 4776 C CA . LEU A 1 626 ? -33.405 -1.792 41.486 1.00 98.00 626 LEU A CA 1
ATOM 4777 C C . LEU A 1 626 ? -34.000 -0.498 42.039 1.00 98.00 626 LEU A C 1
ATOM 4779 O O . LEU A 1 626 ? -34.923 0.049 41.443 1.00 98.00 626 LEU A O 1
ATOM 4783 N N . ALA A 1 627 ? -33.485 -0.008 43.156 1.00 97.31 627 ALA A N 1
ATOM 4784 C CA . ALA A 1 627 ? -33.954 1.210 43.795 1.00 97.31 627 ALA A CA 1
ATOM 4785 C C . ALA A 1 627 ? -32.784 2.156 44.069 1.00 97.31 627 ALA A C 1
ATOM 4787 O O . ALA A 1 627 ? -31.725 1.729 44.534 1.00 97.31 627 ALA A O 1
ATOM 4788 N N . LEU A 1 628 ? -33.006 3.441 43.816 1.00 96.94 628 LEU A N 1
ATOM 4789 C CA . LEU A 1 628 ? -32.113 4.546 44.138 1.00 96.94 628 LEU A CA 1
ATOM 4790 C C . LEU A 1 628 ? -32.937 5.653 44.803 1.00 96.94 628 LEU A C 1
ATOM 4792 O O . LEU A 1 628 ? -33.900 6.136 44.225 1.00 96.94 628 LEU A O 1
ATOM 4796 N N . GLY A 1 629 ? -32.548 6.058 46.003 1.00 96.00 629 GLY A N 1
ATOM 4797 C CA . GLY A 1 629 ? -33.026 7.260 46.673 1.00 96.00 629 GLY A CA 1
ATOM 4798 C C . GLY A 1 629 ? -31.854 8.205 46.873 1.00 96.00 629 GLY A C 1
ATOM 4799 O O . GLY A 1 629 ? -30.818 7.787 47.394 1.00 96.00 629 GLY A O 1
ATOM 4800 N N . TYR A 1 630 ? -31.990 9.450 46.442 1.00 95.12 630 TYR A N 1
ATOM 4801 C CA . TYR A 1 630 ? -31.007 10.493 46.700 1.00 95.12 630 TYR A CA 1
ATOM 4802 C C . TYR A 1 630 ? -31.705 11.832 46.874 1.00 95.12 630 TYR A C 1
ATOM 4804 O O . TYR A 1 630 ? -32.837 12.026 46.426 1.00 95.12 630 TYR A O 1
ATOM 4812 N N . HIS A 1 631 ? -31.009 12.780 47.481 1.00 93.06 631 HIS A N 1
ATOM 4813 C CA . HIS A 1 631 ? -31.518 14.127 47.603 1.00 93.06 631 HIS A CA 1
ATOM 4814 C C . HIS A 1 631 ? -30.448 15.174 47.320 1.00 93.06 631 HIS A C 1
ATOM 4816 O O . HIS A 1 631 ? -29.253 14.961 47.530 1.00 93.06 631 HIS A O 1
ATOM 4822 N N . ILE A 1 632 ? -30.911 16.328 46.850 1.00 91.62 632 ILE A N 1
ATOM 4823 C CA . ILE A 1 632 ? -30.095 17.511 46.597 1.00 91.62 632 ILE A CA 1
ATOM 4824 C C . ILE A 1 632 ? -30.448 18.548 47.662 1.00 91.62 632 ILE A C 1
ATOM 4826 O O . ILE A 1 632 ? -31.615 18.922 47.798 1.00 91.62 632 ILE A O 1
ATOM 4830 N N . LYS A 1 633 ? -29.457 19.006 48.428 1.00 89.88 633 LYS A N 1
ATOM 4831 C CA . LYS A 1 633 ? -29.586 20.134 49.357 1.00 89.88 633 LYS A CA 1
ATOM 4832 C C . LYS A 1 633 ? -29.065 21.388 48.675 1.00 89.88 633 LYS A C 1
ATOM 4834 O O . LYS A 1 633 ? -27.918 21.411 48.247 1.00 89.88 633 LYS A O 1
ATOM 4839 N N . ILE A 1 634 ? -29.890 22.427 48.620 1.00 87.75 634 ILE A N 1
ATOM 4840 C CA . ILE A 1 634 ? -29.520 23.746 48.101 1.00 87.75 634 ILE A CA 1
ATOM 4841 C C . ILE A 1 634 ? -29.633 24.764 49.240 1.00 87.75 634 ILE A C 1
ATOM 4843 O O . ILE A 1 634 ? -30.646 24.820 49.951 1.00 87.75 634 ILE A O 1
ATOM 4847 N N . ALA A 1 635 ? -28.596 25.582 49.430 1.00 85.62 635 ALA A N 1
ATOM 4848 C CA . ALA A 1 635 ? -28.610 26.636 50.440 1.00 85.62 635 ALA A CA 1
ATOM 4849 C C . ALA A 1 635 ? -29.750 27.643 50.193 1.00 85.62 635 ALA A C 1
ATOM 4851 O O . ALA A 1 635 ? -29.926 28.137 49.084 1.00 85.62 635 ALA A O 1
ATOM 4852 N N . GLY A 1 636 ? -30.469 28.050 51.245 1.00 80.06 636 GLY A N 1
ATOM 4853 C CA . GLY A 1 636 ? -31.645 28.936 51.144 1.00 80.06 636 GLY A CA 1
ATOM 4854 C C . GLY A 1 636 ? -31.402 30.370 50.652 1.00 80.06 636 GLY A C 1
ATOM 4855 O O . GLY A 1 636 ? -32.315 31.190 50.695 1.00 80.06 636 GLY A O 1
ATOM 4856 N N . LYS A 1 637 ? -30.169 30.711 50.257 1.00 83.00 637 LYS A N 1
ATOM 4857 C CA . LYS A 1 637 ? -29.828 31.963 49.557 1.00 83.00 637 LYS A CA 1
ATOM 4858 C C . LYS A 1 637 ? -29.946 31.833 48.032 1.00 83.00 637 LYS A C 1
ATOM 4860 O O . LYS A 1 637 ? -29.876 32.851 47.351 1.00 83.00 637 LYS A O 1
ATOM 4865 N N . HIS A 1 638 ? -30.118 30.612 47.529 1.00 80.75 638 HIS A N 1
ATOM 4866 C CA . HIS A 1 638 ? -30.312 30.297 46.120 1.00 80.75 638 HIS A CA 1
ATOM 4867 C C . HIS A 1 638 ? -31.776 29.959 45.848 1.00 80.75 638 HIS A C 1
ATOM 4869 O O . HIS A 1 638 ? -32.484 29.445 46.714 1.00 80.75 638 HIS A O 1
ATOM 4875 N N . GLU A 1 639 ? -32.224 30.248 44.632 1.00 75.81 639 GLU A N 1
ATOM 4876 C CA . GLU A 1 639 ? -33.557 29.903 44.143 1.00 75.81 639 GLU A CA 1
ATOM 4877 C C . GLU A 1 639 ? -33.426 28.976 42.931 1.00 75.81 639 GLU A C 1
ATOM 4879 O O . GLU A 1 639 ? -32.557 29.165 42.078 1.00 75.81 639 GLU A O 1
ATOM 4884 N N . LEU A 1 640 ? -34.299 27.970 42.840 1.00 76.94 640 LEU A N 1
ATOM 4885 C CA . LEU A 1 640 ? -34.326 27.045 41.711 1.00 76.94 640 LEU A CA 1
ATOM 4886 C C . LEU A 1 640 ? -34.952 27.713 40.473 1.00 76.94 640 LEU A C 1
ATOM 4888 O O . LEU A 1 640 ? -36.179 27.745 40.321 1.00 76.94 640 LEU A O 1
ATOM 4892 N N . VAL A 1 641 ? -34.109 28.198 39.559 1.00 75.50 641 VAL A N 1
ATOM 4893 C CA . VAL A 1 641 ? -34.527 28.836 38.299 1.00 75.50 641 VAL A CA 1
ATOM 4894 C C . VAL A 1 641 ? -34.472 27.839 37.137 1.00 75.50 641 VAL A C 1
ATOM 4896 O O . VAL A 1 641 ? -33.406 27.364 36.756 1.00 75.50 641 VAL A O 1
ATOM 4899 N N . GLY A 1 642 ? -35.625 27.556 36.523 1.00 67.75 642 GLY A N 1
ATOM 4900 C CA . GLY A 1 642 ? -35.716 26.637 35.382 1.00 67.75 642 GLY A CA 1
ATOM 4901 C C . GLY A 1 642 ? -35.445 25.170 35.746 1.00 67.75 642 GLY A C 1
ATOM 4902 O O . GLY A 1 642 ? -35.625 24.757 36.890 1.00 67.75 642 GLY A O 1
ATOM 4903 N N . GLY A 1 643 ? -35.052 24.372 34.748 1.00 62.66 643 GLY A N 1
ATOM 4904 C CA . GLY A 1 643 ? -34.747 22.946 34.906 1.00 62.66 643 GLY A CA 1
ATOM 4905 C C . GLY A 1 643 ? -35.965 22.020 34.804 1.00 62.66 643 GLY A C 1
ATOM 4906 O O . GLY A 1 643 ? -37.110 22.408 35.050 1.00 62.66 643 GLY A O 1
ATOM 4907 N N . ASN A 1 644 ? -35.719 20.768 34.409 1.00 56.84 644 ASN A N 1
ATOM 4908 C CA . ASN A 1 644 ? -36.762 19.751 34.373 1.00 56.84 644 ASN A CA 1
ATOM 4909 C C . ASN A 1 644 ? -37.042 19.272 35.806 1.00 56.84 644 ASN A C 1
ATOM 4911 O O . ASN A 1 644 ? -36.323 18.436 36.341 1.00 56.84 644 ASN A O 1
ATOM 4915 N N . ARG A 1 645 ? -38.092 19.818 36.436 1.00 63.50 645 ARG A N 1
ATOM 4916 C CA . ARG A 1 645 ? -38.584 19.377 37.761 1.00 63.50 645 ARG A CA 1
ATOM 4917 C C . ARG A 1 645 ? -39.278 18.010 37.715 1.00 63.50 645 ARG A C 1
ATOM 4919 O O . ARG A 1 645 ? -39.803 17.537 38.717 1.00 63.50 645 ARG A O 1
ATOM 4926 N N . ARG A 1 646 ? -39.346 17.402 36.530 1.00 54.19 646 ARG A N 1
ATOM 4927 C CA . ARG A 1 646 ? -39.781 16.029 36.314 1.00 54.19 646 ARG A CA 1
ATOM 4928 C C . ARG A 1 646 ? -38.544 15.238 35.911 1.00 54.19 646 ARG A C 1
ATOM 4930 O O . ARG A 1 646 ? -37.880 15.584 34.943 1.00 54.19 646 ARG A O 1
ATOM 4937 N N . GLU A 1 647 ? -38.243 14.165 36.622 1.00 54.81 647 GLU A N 1
ATOM 4938 C CA . GLU A 1 647 ? -37.315 13.158 36.112 1.00 54.81 647 GLU A CA 1
ATOM 4939 C C . GLU A 1 647 ? -38.010 12.361 34.994 1.00 54.81 647 GLU A C 1
ATOM 4941 O O . GLU A 1 647 ? -38.457 11.242 35.236 1.00 54.81 647 GLU A O 1
ATOM 4946 N N . GLN A 1 648 ? -38.212 12.967 33.817 1.00 41.50 648 GLN A N 1
ATOM 4947 C CA . GLN A 1 648 ? -38.706 12.247 32.635 1.00 41.50 648 GLN A CA 1
ATOM 4948 C C . GLN A 1 648 ? -37.604 11.402 32.019 1.00 41.50 648 GLN A C 1
ATOM 4950 O O . GLN A 1 648 ? -36.475 11.935 31.922 1.00 41.50 648 GLN A O 1
#

Foldseek 3Di:
DAWDDFFDADDDFWFKKKWKKFAPWLVLLQVLLVVVQVLQVQQVVVQVVDDQPPPPPDQGSVNVVCVVLVHDPPDSCTDQQFDPDDDTWHWDGATRMMMIIDGTGQAHTCVSQRSSVSSVMHIPDIDRRFPAFKKKKKWKDQPPPADPVLVVVLVVVLVVCCCVFQPADPPDPADGADKFWAAAFARTTMIIGGGNDPRVSSVVSSVSCVVSNMGMDMDMDGFDPPDNHSCVVRVVVPSDDDFAQKWKWFAFCAPQVVQLLVLLCVLRVDDSVVSNVQVVDPRHRSHGRDHPVSNQVSQVSSVVSGTNMDMDGDDPVPVVVVVVVVVVPVVPDPDDDDDDDDDDDDDDDDDDDDPPPPPVQWDADDPPDPRGPDTDGHDPVVVVVVVCVVVVPDDDDDVVVVVVVVVVLVVLLVPDDDDPFHDHDDPDDDDDDQAAPDDDDDDPPSDDDGDHRDDDDWDKDWAWEAAVLVPFFIWIKIKTFQQDQAWDDWGWMFDDDPNHTQDIDIWHTAGHRGMTIDISGTDPQKGKDKDKDWDWDFDDDPFTKIKIKMKIKMKIWHQAQFKHWYKYKDFDDDDDPPDPQKDKFWPDWPPDKAADWDDDPDPPDDIDPRMIIDIDIAGHRGMDMIMTIMMMIGGSVDDDDDDDSDSD

Sequence (648 aa):
MRIRLFVAFASNNSGSYTMVGRFADAATADDVARLVEELCVEHAAWNDAHDQGDDLALESPLDRFVAREGLRAVKPGRGDDWPQHGPPPRVIATGHQILLHAPYTASLSPVFGELIYARGGRVDVELDHAHERVAVELGYWGGFEAEEASLDAFEAELAAALPTLAAPDPHDSRPAIAPVFHRGSWGARQLTAVFRDVIEAMRAIRALAGAHGVDLDLRVRECPGGVADPLALLRASGAAAPRGVWTVILWQVGADRIAVMKAVRQLRGCGLQEARDALAELPLEVVVDVAEAFARDGAAALVAAGAGAVAKSISREQSRGRRIEDRLQRKSLRNEAFADGGPEPEPTELVAPADLLAYGDLRMPAAPSTLRGALAPADRRELYLSVLVTQQVALTFDVITCVADAERAAERAATVAPPPGCRAEWSDAYDYAFDADARLEVPSDGAWHGVALGRRDAPVAIRHVAVPREVSDVFRMARLDNPHDAPLLPGPLDVYDGRDFLLTTAIDFTPPGGHVEVGLGVDQRVKIARNSRYREETTGMLRGSLRLEHEVEIEVENLHARPIDLEVRERLPVPGGDDDDTEIEVDRVEPAWQAWTPEPAHPGEPRLRGGHRWRLEVAAGGKRTLALGYHIKIAGKHELVGGNRREQ